Protein AF-A0A831XN55-F1 (afdb_monomer)

Sequence (526 aa):
MRALMLLLSALILLNGWSQSLQAGAAANKITPSKQVYLAGYSPNRPNTGGVHDDIWVRALVLQVGNERIAIAVCDLLGLLRDDVQKIRQKVQSVPANRVIVACTHVHSAPDTIGLWGPPGRSGRDEEYVNFVIETVAKTIDEAARKLQPATIGFAKTKIEGVAYNYRVKEILDTEASILQVRSKADGKPIATLTNFACHPEVLNNDQLTADFPHWFYQVVESRGGGVAIFVNGALGGMVSPAADPNSTAPKGRDWARAERYGTIIANKTLEALANAQFTDSVTLEHFSTTYTVPLENEQFKMALAAGIIPKGPSLENDKITTESHLIRIGSAVMFTMPGEVLPNIGILLKNMMAPYGDPVFLIGLGNDELGYILSPPDYYLELYSYERSMSVGSMIGHAMVQAARELLTRMTPLAKGGSGGMVAEVEKQLQDYLKRFRPERAGQLKVTYRFALNDAGDFYLRIAEGKATISRDGSPSEAQVTIKAKAQVLLDVLTGKRNALDAYNLGEIVVEGDIGLAQYLLYVFE

pLDDT: mean 92.5, std 12.44, range [35.84, 98.94]

Solvent-accessible surface area (backbone atoms only — not comparable to full-atom values): 26536 Å² total; per-residue (Å²): 137,78,78,72,67,70,70,69,74,69,74,66,76,77,67,74,75,71,41,58,23,25,39,14,46,31,72,43,78,57,58,73,96,63,89,47,19,23,17,74,88,52,57,55,34,55,34,80,67,42,68,77,44,76,23,38,33,32,22,43,25,42,30,44,65,91,49,50,38,35,46,33,32,30,46,20,49,37,46,43,43,60,54,46,50,56,21,32,73,62,31,79,75,44,57,50,96,33,57,44,43,28,16,37,38,14,38,19,18,60,19,61,62,7,84,16,14,49,93,96,41,42,20,42,46,68,71,57,50,53,51,43,34,54,49,50,19,50,27,47,40,50,2,49,73,50,51,39,58,21,27,41,26,54,28,62,44,77,55,77,85,44,51,36,27,78,68,46,68,86,54,58,68,40,60,31,22,34,42,35,35,21,32,62,88,76,64,48,38,48,27,27,41,40,29,40,33,40,38,28,61,49,44,66,60,40,34,29,32,35,40,24,57,48,35,21,34,52,52,29,38,77,71,54,34,24,54,47,37,65,37,18,18,39,24,19,59,57,18,26,54,42,86,63,93,82,63,83,56,60,85,24,62,36,59,69,56,22,41,51,45,9,38,50,54,26,50,52,51,54,59,36,50,72,77,36,66,68,45,35,87,49,55,77,47,79,46,70,53,75,52,72,41,64,56,64,33,62,67,59,51,50,32,40,75,69,56,25,27,79,82,52,90,42,56,54,96,63,25,40,51,49,53,39,42,43,36,33,51,57,55,26,23,36,37,36,33,42,17,32,27,25,28,67,58,38,54,50,50,45,64,72,43,48,58,49,14,63,44,58,38,45,37,15,19,15,47,14,49,45,39,34,31,37,44,57,77,54,44,75,36,75,90,34,50,69,48,45,73,45,16,42,35,54,57,50,30,50,53,53,54,50,50,51,54,59,50,50,75,76,49,78,59,44,77,58,88,85,22,60,68,58,33,53,47,50,50,51,51,51,58,56,49,56,72,25,51,38,45,85,70,41,52,85,47,71,51,27,38,29,39,43,20,83,66,51,47,59,37,33,41,36,35,42,89,50,42,76,49,76,39,70,76,80,55,83,88,68,37,57,24,38,42,36,30,49,48,66,60,52,48,30,34,78,72,66,78,34,60,64,66,60,35,37,76,71,64,57,34,45,81,46,71,46,63,68,63,59,55,44,51,62,71,30,37,100

Structure (mmCIF, N/CA/C/O backbone):
data_AF-A0A831XN55-F1
#
_entry.id   AF-A0A831XN55-F1
#
loop_
_atom_site.group_PDB
_atom_site.id
_atom_site.type_symbol
_atom_site.label_atom_id
_atom_site.label_alt_id
_atom_site.label_comp_id
_atom_site.label_asym_id
_atom_site.label_entity_id
_atom_site.label_seq_id
_atom_site.pdbx_PDB_ins_code
_atom_site.Cartn_x
_atom_site.Cartn_y
_atom_site.Cartn_z
_atom_site.occupancy
_atom_site.B_iso_or_equiv
_atom_site.auth_seq_id
_atom_site.auth_comp_id
_atom_site.auth_asym_id
_atom_site.auth_atom_id
_atom_site.pdbx_PDB_model_num
ATOM 1 N N . MET A 1 1 ? -57.097 17.244 32.349 1.00 48.62 1 MET A N 1
ATOM 2 C CA . MET A 1 1 ? -56.878 15.889 31.780 1.00 48.62 1 MET A CA 1
ATOM 3 C C . MET A 1 1 ? -56.631 15.832 30.261 1.00 48.62 1 MET A C 1
ATOM 5 O O . MET A 1 1 ? -56.510 14.732 29.750 1.00 48.62 1 MET A O 1
ATOM 9 N N . ARG A 1 2 ? -56.476 16.949 29.522 1.00 45.41 2 ARG A N 1
ATOM 10 C CA . ARG A 1 2 ? -56.155 16.911 28.071 1.00 45.41 2 ARG A CA 1
ATOM 11 C C . ARG A 1 2 ? -54.774 17.458 27.677 1.00 45.41 2 ARG A C 1
ATOM 13 O O . ARG A 1 2 ? -54.368 17.275 26.542 1.00 45.41 2 ARG A O 1
ATOM 20 N N . ALA A 1 3 ? -54.026 18.045 28.613 1.00 38.41 3 ALA A N 1
ATOM 21 C CA . ALA A 1 3 ? -52.669 18.552 28.363 1.00 38.41 3 ALA A CA 1
ATOM 22 C C . ALA A 1 3 ? -51.550 17.551 28.724 1.00 38.41 3 ALA A C 1
ATOM 24 O O . ALA A 1 3 ? -50.400 17.765 28.366 1.00 38.41 3 ALA A O 1
ATOM 25 N N . LEU A 1 4 ? -51.879 16.441 29.401 1.00 36.56 4 LEU A N 1
ATOM 26 C CA . LEU A 1 4 ? -50.895 15.445 29.853 1.00 36.56 4 LEU A CA 1
ATOM 27 C C . LEU A 1 4 ? -50.748 14.241 28.900 1.00 36.56 4 LEU A C 1
ATOM 29 O O . LEU A 1 4 ? -49.858 13.424 29.084 1.00 36.56 4 LEU A O 1
ATOM 33 N N . MET A 1 5 ? -51.597 14.136 27.869 1.00 37.41 5 MET A N 1
ATOM 34 C CA . MET A 1 5 ? -51.540 13.055 26.867 1.00 37.41 5 MET A CA 1
ATOM 35 C C . MET A 1 5 ? -50.754 13.418 25.599 1.00 37.41 5 MET A C 1
ATOM 37 O O . MET A 1 5 ? -50.486 12.538 24.793 1.00 37.41 5 MET A O 1
ATOM 41 N N . LEU A 1 6 ? -50.340 14.679 25.432 1.00 35.94 6 LEU A N 1
ATOM 42 C CA . LEU A 1 6 ? -49.517 15.123 24.293 1.00 35.94 6 LEU A CA 1
ATOM 43 C C . LEU A 1 6 ? -48.006 15.077 24.573 1.00 35.94 6 LEU A C 1
ATOM 45 O O . LEU A 1 6 ? -47.210 15.206 23.650 1.00 35.94 6 LEU A O 1
ATOM 49 N N . LEU A 1 7 ? -47.609 14.838 25.826 1.00 35.84 7 LEU A N 1
ATOM 50 C CA . LEU A 1 7 ? -46.208 14.674 26.233 1.00 35.84 7 LEU A CA 1
ATOM 51 C C . LEU A 1 7 ? -45.739 13.209 26.252 1.00 35.84 7 LEU A C 1
ATOM 53 O O . LEU A 1 7 ? -44.545 12.968 26.384 1.00 35.84 7 LEU A O 1
ATOM 57 N N . LEU A 1 8 ? -46.641 12.235 26.066 1.00 36.47 8 LEU A N 1
ATOM 58 C CA . LEU A 1 8 ? -46.282 10.809 25.988 1.00 36.47 8 LEU A CA 1
ATOM 59 C C . LEU A 1 8 ? -46.159 10.257 24.559 1.00 36.47 8 LEU A C 1
ATOM 61 O O . LEU A 1 8 ? -45.701 9.134 24.386 1.00 36.47 8 LEU A O 1
ATOM 65 N N . SER A 1 9 ? -46.503 11.035 23.532 1.00 38.12 9 SER A N 1
ATOM 66 C CA . SER A 1 9 ? -46.381 10.641 22.118 1.00 38.12 9 SER A CA 1
ATOM 67 C C . SER A 1 9 ? -45.153 11.233 21.408 1.00 38.12 9 SER A C 1
ATOM 69 O O . SER A 1 9 ? -44.977 11.012 20.215 1.00 38.12 9 SER A O 1
ATOM 71 N N . ALA A 1 10 ? -44.289 11.956 22.133 1.00 37.09 10 ALA A N 1
ATOM 72 C CA . ALA A 1 10 ? -43.030 12.510 21.621 1.00 37.09 10 ALA A CA 1
ATOM 73 C C . ALA A 1 10 ? -41.771 11.775 22.127 1.00 37.09 10 ALA A C 1
ATOM 75 O O . ALA A 1 10 ? -40.663 12.157 21.767 1.00 37.09 10 ALA A O 1
ATOM 76 N N . LEU A 1 11 ? -41.919 10.668 22.869 1.00 40.16 11 LEU A N 1
ATOM 77 C CA . LEU A 1 11 ? -40.884 9.627 22.929 1.00 40.16 11 LEU A CA 1
ATOM 78 C C . LEU A 1 11 ? -40.993 8.731 21.683 1.00 40.16 11 LEU A C 1
ATOM 80 O O . LEU A 1 11 ? -41.124 7.511 21.758 1.00 40.16 11 LEU A O 1
ATOM 84 N N . ILE A 1 12 ? -40.943 9.352 20.504 1.00 43.91 12 ILE A N 1
ATOM 85 C CA . ILE A 1 12 ? -40.514 8.643 19.305 1.00 43.91 12 ILE A CA 1
ATOM 86 C C . ILE A 1 12 ? -39.033 8.390 19.535 1.00 43.91 12 ILE A C 1
ATOM 88 O O . ILE A 1 12 ? -38.226 9.306 19.427 1.00 43.91 12 ILE A O 1
ATOM 92 N N . LEU A 1 13 ? -38.731 7.165 19.959 1.00 41.66 13 LEU A N 1
ATOM 93 C CA . LEU A 1 13 ? -37.541 6.394 19.618 1.00 41.66 13 LEU A CA 1
ATOM 94 C C . LEU A 1 13 ? -36.506 7.196 18.808 1.00 41.66 13 LEU A C 1
ATOM 96 O O . LEU A 1 13 ? -36.310 6.954 17.619 1.00 41.66 13 LEU A O 1
ATOM 100 N N . LEU A 1 14 ? -35.750 8.066 19.476 1.00 40.50 14 LEU A N 1
ATOM 101 C CA . LEU A 1 14 ? -34.361 8.301 19.106 1.00 40.50 14 LEU A CA 1
ATOM 102 C C . LEU A 1 14 ? -33.601 7.050 19.555 1.00 40.50 14 LEU A C 1
ATOM 104 O O . LEU A 1 14 ? -32.733 7.093 20.420 1.00 40.50 14 LEU A O 1
ATOM 108 N N . ASN A 1 15 ? -33.949 5.904 18.960 1.00 38.00 15 ASN A N 1
ATOM 109 C CA . ASN A 1 15 ? -32.929 4.917 18.688 1.00 38.00 15 ASN A CA 1
ATOM 110 C C . ASN A 1 15 ? -31.937 5.702 17.845 1.00 38.00 15 ASN A C 1
ATOM 112 O O . ASN A 1 15 ? -32.218 5.987 16.684 1.00 38.00 15 ASN A O 1
ATOM 116 N N . GLY A 1 16 ? -30.838 6.155 18.447 1.00 36.97 16 GLY A N 1
ATOM 117 C CA . GLY A 1 16 ? -29.674 6.514 17.668 1.00 36.97 16 GLY A CA 1
ATOM 118 C C . GLY A 1 16 ? -29.418 5.295 16.802 1.00 36.97 16 GLY A C 1
ATOM 119 O O . GLY A 1 16 ? -29.053 4.241 17.321 1.00 36.97 16 GLY A O 1
ATOM 120 N N . TRP A 1 17 ? -29.735 5.395 15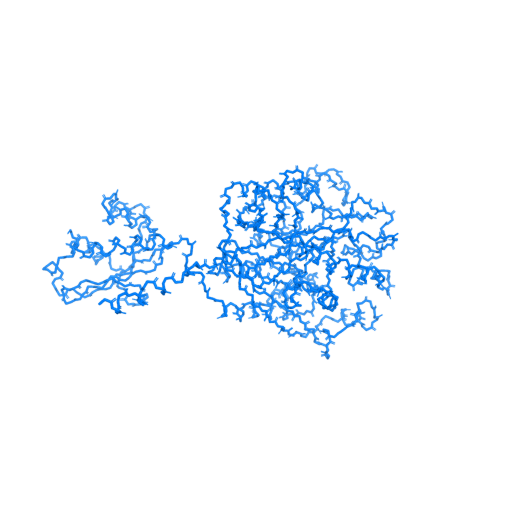.512 1.00 43.47 17 TRP A N 1
ATOM 121 C CA . TRP A 1 17 ? -29.311 4.417 14.534 1.00 43.47 17 TRP A CA 1
ATOM 122 C C . TRP A 1 17 ? -27.795 4.557 14.536 1.00 43.47 17 TRP A C 1
ATOM 124 O O . TRP A 1 17 ? -27.245 5.369 13.796 1.00 43.47 17 TRP A O 1
ATOM 134 N N . SER A 1 18 ? -27.126 3.855 15.455 1.00 49.12 18 SER A N 1
ATOM 135 C CA . SER A 1 18 ? -25.705 3.586 15.336 1.00 49.12 18 SER A CA 1
ATOM 136 C C . SER A 1 18 ? -25.564 3.017 13.936 1.00 49.12 18 SER A C 1
ATOM 138 O O . SER A 1 18 ? -26.153 1.974 13.635 1.00 49.12 18 SER A O 1
ATOM 140 N N . GLN A 1 19 ? -24.950 3.790 13.039 1.00 64.44 19 GLN A N 1
ATOM 141 C CA . GLN A 1 19 ? -24.765 3.389 11.655 1.00 64.44 19 GLN A CA 1
ATOM 142 C C . GLN A 1 19 ? -23.814 2.201 11.682 1.00 64.44 19 GLN A C 1
ATOM 144 O O . GLN A 1 19 ? -22.599 2.367 11.711 1.00 64.44 19 GLN A O 1
ATOM 149 N N . SER A 1 20 ? -24.385 1.002 11.766 1.00 84.94 20 SER A N 1
ATOM 150 C CA . SER A 1 20 ? -23.621 -0.217 11.971 1.00 84.94 20 SER A CA 1
ATOM 151 C C . SER A 1 20 ? -22.672 -0.403 10.800 1.00 84.94 20 SER A C 1
ATOM 153 O O . SER A 1 20 ? -23.126 -0.445 9.650 1.00 84.94 20 SER A O 1
ATOM 155 N N . LEU A 1 21 ? -21.382 -0.537 11.097 1.00 96.62 21 LEU A N 1
ATOM 156 C CA . LEU A 1 21 ? -20.378 -0.891 10.109 1.00 96.62 21 LEU A CA 1
ATOM 157 C C . LEU A 1 21 ? -20.799 -2.155 9.349 1.00 96.62 21 LEU A C 1
ATOM 159 O O . LEU A 1 21 ? -21.212 -3.156 9.941 1.00 96.62 21 LEU A O 1
ATOM 163 N N . GLN A 1 22 ? -20.648 -2.119 8.031 1.00 98.38 22 GLN A N 1
ATOM 164 C CA . GLN A 1 22 ? -20.687 -3.304 7.188 1.00 98.38 22 GLN A CA 1
ATOM 165 C C . GLN A 1 22 ? -19.353 -3.469 6.473 1.00 98.38 22 GLN A C 1
ATOM 167 O O . GLN A 1 22 ? -18.699 -2.488 6.112 1.00 98.38 22 GLN A O 1
ATOM 172 N N . ALA A 1 23 ? -18.965 -4.718 6.253 1.00 98.75 23 ALA A N 1
ATOM 173 C CA . ALA A 1 23 ? -17.761 -5.049 5.513 1.00 98.75 23 ALA A CA 1
ATOM 174 C C . ALA A 1 23 ? -18.015 -6.223 4.572 1.00 98.75 23 ALA A C 1
ATOM 176 O O . ALA A 1 23 ? -18.804 -7.121 4.867 1.00 98.75 23 ALA A O 1
ATOM 177 N N . GLY A 1 24 ? -17.344 -6.198 3.430 1.00 98.88 24 GLY A N 1
ATOM 178 C CA . GLY A 1 24 ? -17.355 -7.268 2.447 1.00 98.88 24 GLY A CA 1
ATOM 179 C C . GLY A 1 24 ? -16.006 -7.325 1.748 1.00 98.88 24 GLY A C 1
ATOM 180 O O . GLY A 1 24 ? -15.335 -6.306 1.597 1.00 98.88 24 GLY A O 1
ATOM 181 N N . ALA A 1 25 ? -15.581 -8.523 1.363 1.00 98.94 25 ALA A N 1
ATOM 182 C CA . ALA A 1 25 ? -14.280 -8.730 0.745 1.00 98.94 25 ALA A CA 1
ATOM 183 C C . ALA A 1 25 ? -14.339 -9.781 -0.363 1.00 98.94 25 ALA A C 1
ATOM 185 O O . ALA A 1 25 ? -15.187 -10.682 -0.362 1.00 98.94 25 ALA A O 1
ATOM 186 N N . ALA A 1 26 ? -13.433 -9.654 -1.324 1.00 98.94 26 ALA A N 1
ATOM 187 C CA . ALA A 1 26 ? -13.288 -10.578 -2.437 1.00 98.94 26 ALA A CA 1
ATOM 188 C C . ALA A 1 26 ? -11.833 -10.619 -2.909 1.00 98.94 26 ALA A C 1
ATOM 190 O O . ALA A 1 26 ? -11.084 -9.660 -2.732 1.00 98.94 26 ALA A O 1
ATOM 191 N N . ALA A 1 27 ? -11.453 -11.729 -3.530 1.00 98.88 27 ALA A N 1
ATOM 192 C CA . ALA A 1 27 ? -10.172 -11.889 -4.193 1.00 98.88 27 ALA A CA 1
ATOM 193 C C . ALA A 1 27 ? -10.402 -12.602 -5.524 1.00 98.88 27 ALA A C 1
ATOM 195 O O . ALA A 1 27 ? -11.124 -13.600 -5.566 1.00 98.88 27 ALA A O 1
ATOM 196 N N . ASN A 1 28 ? -9.800 -12.094 -6.596 1.00 98.94 28 ASN A N 1
ATOM 197 C CA . ASN A 1 28 ? -9.836 -12.715 -7.915 1.00 98.94 28 ASN A CA 1
ATOM 198 C C . ASN A 1 28 ? -8.436 -12.744 -8.514 1.00 98.94 28 ASN A C 1
ATOM 200 O O . ASN A 1 28 ? -7.609 -11.870 -8.256 1.00 98.94 28 ASN A O 1
ATOM 204 N N . LYS A 1 29 ? -8.187 -13.765 -9.328 1.00 98.81 29 LYS A N 1
ATOM 205 C CA . LYS A 1 29 ? -6.919 -13.930 -10.029 1.00 98.81 29 LYS A CA 1
ATOM 206 C C . LYS A 1 29 ? -6.815 -12.899 -11.141 1.00 98.81 29 LYS A C 1
ATOM 208 O O . LYS A 1 29 ? -7.751 -12.738 -11.923 1.00 98.81 29 LYS A O 1
ATOM 213 N N . ILE A 1 30 ? -5.654 -12.276 -11.230 1.00 98.81 30 ILE A N 1
ATOM 214 C CA . ILE A 1 30 ? -5.206 -11.487 -12.373 1.00 98.81 30 ILE A CA 1
ATOM 215 C C . ILE A 1 30 ? -4.014 -12.160 -13.065 1.00 98.81 30 ILE A C 1
ATOM 217 O O . ILE A 1 30 ? -3.320 -11.518 -13.831 1.00 98.81 30 ILE A O 1
ATOM 221 N N . THR A 1 31 ? -3.768 -13.454 -12.837 1.00 98.69 31 THR A N 1
ATOM 222 C CA . THR A 1 31 ? -2.742 -14.221 -13.560 1.00 98.69 31 THR A CA 1
ATOM 223 C C . THR A 1 31 ? -2.992 -14.171 -15.082 1.00 98.69 31 THR A C 1
ATOM 225 O O . THR A 1 31 ? -4.102 -14.493 -15.519 1.00 98.69 31 THR A O 1
ATOM 228 N N . PRO A 1 32 ? -2.002 -13.798 -15.914 1.00 97.50 32 PRO A N 1
ATOM 229 C CA . PRO A 1 32 ? -2.152 -13.766 -17.368 1.00 97.50 32 PRO A CA 1
ATOM 230 C C . PRO A 1 32 ? -2.324 -15.175 -17.950 1.00 97.50 32 PRO A C 1
ATOM 232 O O . PRO A 1 32 ? -1.728 -16.143 -17.481 1.00 97.50 32 PRO A O 1
ATOM 235 N N . SER A 1 33 ? -3.100 -15.285 -19.029 1.00 94.94 33 SER A N 1
ATOM 236 C CA . SER A 1 33 ? -3.325 -16.544 -19.760 1.00 94.94 33 SER A CA 1
ATOM 237 C C . SER A 1 33 ? -2.266 -16.847 -20.827 1.00 94.94 33 SER A C 1
ATOM 239 O O . SER A 1 33 ? -2.276 -17.925 -21.420 1.00 94.94 33 SER A O 1
ATOM 241 N N . LYS A 1 34 ? -1.364 -15.898 -21.090 1.00 95.31 34 LYS A N 1
ATOM 242 C CA . LYS A 1 34 ? -0.288 -15.987 -22.082 1.00 95.31 34 LYS A CA 1
ATOM 243 C C . LYS A 1 34 ? 1.037 -15.521 -21.483 1.00 95.31 34 LYS A C 1
ATOM 245 O O . LYS A 1 34 ? 1.071 -14.957 -20.391 1.00 95.31 34 LYS A O 1
ATOM 250 N N . GLN A 1 35 ? 2.124 -15.766 -22.209 1.00 96.94 35 GLN A N 1
ATOM 251 C CA . GLN A 1 35 ? 3.442 -15.261 -21.840 1.00 96.94 35 GLN A CA 1
ATOM 252 C C . GLN A 1 35 ? 3.458 -13.725 -21.856 1.00 96.94 35 GLN A C 1
ATOM 254 O O . GLN A 1 35 ? 2.888 -13.101 -22.750 1.00 96.94 35 GLN A O 1
ATOM 259 N N . VAL A 1 36 ? 4.135 -13.141 -20.873 1.00 97.88 36 VAL A N 1
ATOM 260 C CA . VAL A 1 36 ? 4.269 -11.700 -20.634 1.00 97.88 36 VAL A CA 1
ATOM 261 C C . VAL A 1 36 ? 5.689 -11.378 -20.157 1.00 97.88 36 VAL A C 1
ATOM 263 O O . VAL A 1 36 ? 6.465 -12.281 -19.830 1.00 97.88 36 VAL A O 1
ATOM 266 N N . TYR A 1 37 ? 6.028 -10.091 -20.092 1.00 98.44 37 TYR A N 1
ATOM 267 C CA . TYR A 1 37 ? 7.276 -9.621 -19.488 1.00 98.44 37 TYR A CA 1
ATOM 268 C C . TYR A 1 37 ? 7.080 -9.315 -18.003 1.00 98.44 37 TYR A C 1
ATOM 270 O O . TYR A 1 37 ? 6.063 -8.742 -17.625 1.00 98.44 37 TYR A O 1
ATOM 278 N N . LEU A 1 38 ? 8.047 -9.700 -17.171 1.00 98.31 38 LEU A N 1
ATOM 279 C CA . LEU A 1 38 ? 8.079 -9.408 -15.739 1.00 98.31 38 LEU A CA 1
ATOM 280 C C . LEU A 1 38 ? 8.660 -8.011 -15.483 1.00 98.31 38 LEU A C 1
ATOM 282 O O . LEU A 1 38 ? 9.719 -7.678 -16.020 1.00 98.31 38 LEU A O 1
ATOM 286 N N . ALA A 1 39 ? 8.007 -7.229 -14.626 1.00 97.19 39 ALA A N 1
ATOM 287 C CA . ALA A 1 39 ? 8.454 -5.888 -14.242 1.00 97.19 39 ALA A CA 1
ATOM 288 C C . ALA A 1 39 ? 9.571 -5.890 -13.177 1.00 97.19 39 ALA A C 1
ATOM 290 O O . ALA A 1 39 ? 9.817 -6.896 -12.514 1.00 97.19 39 ALA A O 1
ATOM 291 N N . GLY A 1 40 ? 10.247 -4.753 -12.986 1.00 93.94 40 GLY A N 1
ATOM 292 C CA . GLY A 1 40 ? 11.169 -4.503 -11.868 1.00 93.94 40 GLY A CA 1
ATOM 293 C C . GLY A 1 40 ? 12.660 -4.674 -12.198 1.00 93.94 40 GLY A C 1
ATOM 294 O O . GLY A 1 40 ? 13.326 -3.735 -12.624 1.00 93.94 40 GLY A O 1
ATOM 295 N N . TYR A 1 41 ? 13.231 -5.862 -11.985 1.00 92.25 41 TYR A N 1
ATOM 296 C CA . TYR A 1 41 ? 14.696 -6.029 -11.911 1.00 92.25 41 TYR A CA 1
ATOM 297 C C . TYR A 1 41 ? 15.505 -5.634 -13.155 1.00 92.25 41 TYR A C 1
ATOM 299 O O . TYR A 1 41 ? 16.552 -5.000 -13.042 1.00 92.25 41 TYR A O 1
ATOM 307 N N . SER A 1 42 ? 15.090 -6.081 -14.337 1.00 92.75 42 SER A N 1
ATOM 308 C CA . SER A 1 42 ? 15.787 -5.788 -15.590 1.00 92.75 42 SER A CA 1
ATOM 309 C C . SER A 1 42 ? 14.820 -5.915 -16.764 1.00 92.75 42 SER A C 1
ATOM 311 O O . SER A 1 42 ? 13.868 -6.697 -16.673 1.00 92.75 42 SER A O 1
ATOM 313 N N . PRO A 1 43 ? 15.050 -5.199 -17.875 1.00 94.06 43 PRO A N 1
ATOM 314 C CA . PRO A 1 43 ? 14.191 -5.299 -19.047 1.00 94.06 43 PRO A CA 1
ATOM 315 C C . PRO A 1 43 ? 14.284 -6.681 -19.703 1.00 94.06 43 PRO A C 1
ATOM 317 O O . PRO A 1 43 ? 15.227 -7.442 -19.469 1.00 94.06 43 PRO A O 1
ATOM 320 N N . ASN A 1 44 ? 13.317 -6.974 -20.574 1.00 96.56 44 ASN A N 1
ATOM 321 C CA . ASN A 1 44 ? 13.276 -8.165 -21.419 1.00 96.56 44 ASN A CA 1
ATOM 322 C C . ASN A 1 44 ? 13.309 -9.493 -20.634 1.00 96.56 44 ASN A C 1
ATOM 324 O O . ASN A 1 44 ? 14.029 -10.424 -20.997 1.00 96.56 44 ASN A O 1
ATOM 328 N N . ARG A 1 45 ? 12.523 -9.582 -19.555 1.00 96.81 45 ARG A N 1
ATOM 329 C CA . ARG A 1 45 ? 12.341 -10.803 -18.751 1.00 96.81 45 ARG A CA 1
ATOM 330 C C . ARG A 1 45 ? 11.016 -11.499 -19.093 1.00 96.81 45 ARG A C 1
ATOM 332 O O . ARG A 1 45 ? 10.031 -11.248 -18.405 1.00 96.81 45 ARG A O 1
ATOM 339 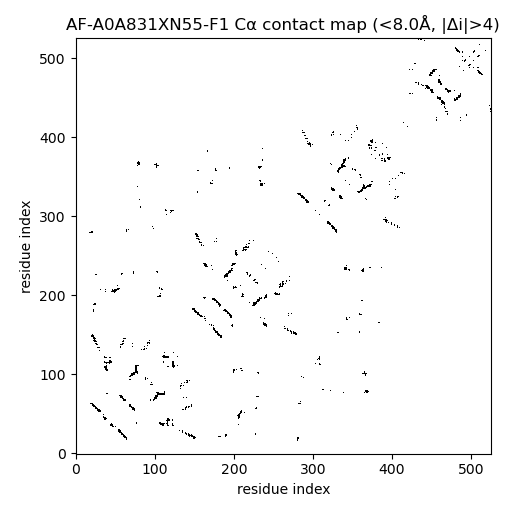N N . PRO A 1 46 ? 10.928 -12.351 -20.131 1.00 97.31 46 PRO A N 1
ATOM 340 C CA . PRO A 1 46 ? 9.722 -13.142 -20.362 1.00 97.31 46 PRO A CA 1
ATOM 341 C C . PRO A 1 46 ? 9.541 -14.179 -19.243 1.00 97.31 46 PRO A C 1
ATOM 343 O O . PRO A 1 46 ? 10.517 -14.798 -18.810 1.00 97.31 46 PRO A O 1
ATOM 346 N N . ASN A 1 47 ? 8.301 -14.427 -18.810 1.00 97.00 47 ASN A N 1
ATOM 347 C CA . ASN A 1 47 ? 7.980 -15.401 -17.755 1.00 97.00 47 ASN A CA 1
ATOM 348 C C . ASN A 1 47 ? 8.072 -16.873 -18.231 1.00 97.00 47 ASN A C 1
ATOM 350 O O . ASN A 1 47 ? 7.135 -17.664 -18.126 1.00 97.00 47 ASN A O 1
ATOM 354 N N . THR A 1 48 ? 9.210 -17.253 -18.813 1.00 96.81 48 THR A N 1
ATOM 355 C CA . THR A 1 48 ? 9.461 -18.588 -19.389 1.00 96.81 48 THR A CA 1
ATOM 356 C C . THR A 1 48 ? 9.412 -19.725 -18.369 1.00 96.81 48 THR A C 1
ATOM 358 O O . THR A 1 48 ? 9.158 -20.864 -18.753 1.00 96.81 48 THR A O 1
ATOM 361 N N . GLY A 1 49 ? 9.578 -19.424 -17.079 1.00 94.12 49 GLY A N 1
ATOM 362 C CA . GLY A 1 49 ? 9.427 -20.388 -15.993 1.00 94.12 49 GLY A CA 1
ATOM 363 C C . GLY A 1 49 ? 7.969 -20.737 -15.667 1.00 94.12 49 GLY A C 1
ATOM 364 O O . GLY A 1 49 ? 7.738 -21.637 -14.857 1.00 94.12 49 GLY A O 1
ATOM 365 N N . GLY A 1 50 ? 6.994 -20.046 -16.270 1.00 96.44 50 GLY A N 1
ATOM 366 C CA . GLY A 1 50 ? 5.565 -20.271 -16.065 1.00 96.44 50 GLY A CA 1
ATOM 367 C C . GLY A 1 50 ? 4.988 -19.505 -14.873 1.00 96.44 50 GLY A C 1
ATOM 368 O O . GLY A 1 50 ? 5.377 -18.371 -14.595 1.00 96.44 50 GLY A O 1
ATOM 369 N N . VAL A 1 51 ? 4.019 -20.122 -14.196 1.00 97.94 51 VAL A N 1
ATOM 370 C CA . VAL A 1 51 ? 3.332 -19.587 -13.010 1.00 97.94 51 VAL A CA 1
ATOM 371 C C . VAL A 1 51 ? 3.674 -20.483 -11.827 1.00 97.94 51 VAL A C 1
ATOM 373 O O . VAL A 1 51 ? 3.364 -21.672 -11.867 1.00 97.94 51 VAL A O 1
ATOM 376 N N . HIS A 1 52 ? 4.319 -19.930 -10.800 1.00 97.38 52 HIS A N 1
ATOM 377 C CA . HIS A 1 52 ? 4.513 -20.633 -9.532 1.00 97.38 52 HIS A CA 1
ATOM 378 C C . HIS A 1 52 ? 3.237 -20.549 -8.690 1.00 97.38 52 HIS A C 1
ATOM 380 O O . HIS A 1 52 ? 2.687 -21.565 -8.269 1.00 97.38 52 HIS A O 1
ATOM 386 N N . ASP A 1 53 ? 2.735 -19.329 -8.510 1.00 98.25 53 ASP A N 1
ATOM 387 C CA . ASP A 1 53 ? 1.489 -19.039 -7.817 1.00 98.25 53 ASP A CA 1
ATOM 388 C C . ASP A 1 53 ? 0.708 -17.929 -8.516 1.00 98.25 53 ASP A C 1
ATOM 390 O O . ASP A 1 53 ? 1.242 -17.167 -9.322 1.00 98.25 53 ASP A O 1
ATOM 394 N N . ASP A 1 54 ? -0.595 -17.894 -8.244 1.00 98.38 54 ASP A N 1
ATOM 395 C CA . ASP A 1 54 ? -1.477 -16.905 -8.841 1.00 98.38 54 ASP A CA 1
ATOM 396 C C . ASP A 1 54 ? -1.155 -15.491 -8.368 1.00 98.38 54 ASP A C 1
ATOM 398 O O . ASP A 1 54 ? -0.865 -15.254 -7.197 1.00 98.38 54 ASP A O 1
ATOM 402 N N . ILE A 1 55 ? -1.336 -14.554 -9.290 1.00 98.44 55 ILE A N 1
ATOM 403 C CA . ILE A 1 55 ? -1.294 -13.119 -9.046 1.00 98.44 55 ILE A CA 1
ATOM 404 C C . ILE A 1 55 ? -2.725 -12.656 -8.761 1.00 98.44 55 ILE A C 1
ATOM 406 O O . ILE A 1 55 ? -3.648 -13.043 -9.486 1.00 98.44 55 ILE A O 1
ATOM 410 N N . TRP A 1 56 ? -2.945 -11.843 -7.728 1.00 98.88 56 TRP A N 1
ATOM 411 C CA . TRP A 1 56 ? -4.290 -11.497 -7.262 1.00 98.88 56 TRP A CA 1
ATOM 412 C C . TRP A 1 56 ? -4.599 -10.004 -7.340 1.00 98.88 56 TRP A C 1
ATOM 414 O O . TRP A 1 56 ? -3.729 -9.152 -7.205 1.00 98.88 56 TRP A O 1
ATOM 424 N N . VAL A 1 57 ? -5.887 -9.689 -7.465 1.00 98.94 57 VAL A N 1
ATOM 425 C CA . VAL A 1 57 ? -6.466 -8.499 -6.838 1.00 98.94 57 VAL A CA 1
ATOM 426 C C . VAL A 1 57 ? -7.256 -8.943 -5.611 1.00 98.94 57 VAL A C 1
ATOM 428 O O . VAL A 1 57 ? -8.054 -9.882 -5.678 1.00 98.94 57 VAL A O 1
ATOM 431 N N . ARG A 1 58 ? -7.051 -8.261 -4.483 1.00 98.94 58 ARG A N 1
ATOM 432 C CA . ARG A 1 58 ? -7.738 -8.512 -3.209 1.00 98.94 58 ARG A CA 1
ATOM 433 C C . ARG A 1 58 ? -8.377 -7.212 -2.730 1.00 98.94 58 ARG A C 1
ATOM 435 O O . ARG A 1 58 ? -7.683 -6.212 -2.567 1.00 98.94 58 ARG A O 1
ATOM 442 N N . ALA A 1 59 ? -9.695 -7.208 -2.542 1.00 98.94 59 ALA A N 1
ATOM 443 C CA . ALA A 1 59 ? -10.464 -6.008 -2.228 1.00 98.94 59 ALA A CA 1
ATOM 444 C C . ALA A 1 59 ? -11.238 -6.127 -0.914 1.00 98.94 59 ALA A C 1
ATOM 446 O O . ALA A 1 59 ? -11.859 -7.153 -0.628 1.00 98.94 59 ALA A O 1
ATOM 447 N N . LEU A 1 60 ? -11.251 -5.025 -0.167 1.00 98.94 60 LEU A N 1
ATOM 448 C CA . LEU A 1 60 ? -12.085 -4.782 1.004 1.00 98.94 60 LEU A CA 1
ATOM 449 C C . LEU A 1 60 ? -12.988 -3.577 0.727 1.00 98.94 60 LEU A C 1
ATOM 451 O O . LEU A 1 60 ? -12.505 -2.504 0.369 1.00 98.94 60 LEU A O 1
ATOM 455 N N . VAL A 1 61 ? -14.291 -3.745 0.939 1.00 98.94 61 VAL A N 1
ATOM 456 C CA . VAL A 1 61 ? -15.281 -2.664 0.921 1.00 98.94 61 VAL A CA 1
ATOM 457 C C . VAL A 1 61 ? -15.825 -2.482 2.330 1.00 98.94 61 VAL A C 1
ATOM 459 O O . VAL A 1 61 ? -16.297 -3.437 2.949 1.00 98.94 61 VAL A O 1
ATOM 462 N N . LEU A 1 62 ? -15.767 -1.247 2.823 1.00 98.81 62 LEU A N 1
ATOM 463 C CA . LEU A 1 62 ? -16.341 -0.829 4.099 1.00 98.81 62 LEU A CA 1
ATOM 464 C C . LEU A 1 62 ? -17.512 0.114 3.834 1.00 98.81 62 LEU A C 1
ATOM 466 O O . LEU A 1 62 ? -17.421 0.994 2.975 1.00 98.81 62 LEU A O 1
ATOM 470 N N . GLN A 1 63 ? -18.592 -0.053 4.591 1.00 98.19 63 GLN A N 1
ATOM 471 C CA . GLN A 1 63 ? -19.741 0.845 4.572 1.00 98.19 63 GLN A CA 1
ATOM 472 C C . GLN A 1 63 ? -20.072 1.312 5.991 1.00 98.19 63 GLN A C 1
ATOM 474 O O . GLN A 1 63 ? -20.309 0.492 6.878 1.00 98.19 63 GLN A O 1
ATOM 479 N N . VAL A 1 64 ? -20.132 2.629 6.184 1.00 95.88 64 VAL A N 1
ATOM 480 C CA . VAL A 1 64 ? -20.594 3.279 7.418 1.00 95.88 64 VAL A CA 1
ATOM 481 C C . VAL A 1 64 ? -21.783 4.160 7.051 1.00 95.88 64 VAL A C 1
ATOM 483 O O . VAL A 1 64 ? -21.647 5.145 6.328 1.00 95.88 64 VAL A O 1
ATOM 486 N N . GLY A 1 65 ? -22.982 3.756 7.471 1.00 90.44 65 GLY A N 1
ATOM 487 C CA . GLY A 1 65 ? -24.216 4.396 7.019 1.00 90.44 65 GLY A CA 1
ATOM 488 C C . GLY A 1 65 ? -24.405 4.234 5.514 1.00 90.44 65 GLY A C 1
ATOM 489 O O . GLY A 1 65 ? -24.469 3.109 5.018 1.00 90.44 65 GLY A O 1
ATOM 490 N N . ASN A 1 66 ? -24.472 5.356 4.795 1.00 90.31 66 ASN A N 1
ATOM 491 C CA . ASN A 1 66 ? -24.565 5.389 3.329 1.00 90.31 66 ASN A CA 1
ATOM 492 C C . ASN A 1 66 ? -23.195 5.562 2.650 1.00 90.31 66 ASN A C 1
ATOM 494 O O . ASN A 1 66 ? -23.095 5.514 1.425 1.00 90.31 66 ASN A O 1
ATOM 498 N N . GLU A 1 67 ? -22.139 5.775 3.433 1.00 95.19 67 GLU A N 1
ATOM 499 C CA . GLU A 1 67 ? -20.809 6.083 2.935 1.00 95.19 67 GLU A CA 1
ATOM 500 C C . GLU A 1 67 ? -20.035 4.784 2.689 1.00 95.19 67 GLU A C 1
ATOM 502 O O . GLU A 1 67 ? -19.837 3.992 3.609 1.00 95.19 67 GLU A O 1
ATOM 507 N N . ARG A 1 68 ? -19.586 4.563 1.447 1.00 97.88 68 ARG A N 1
ATOM 508 C CA . ARG A 1 68 ? -18.744 3.416 1.064 1.00 97.88 68 ARG A CA 1
ATOM 509 C C . ARG A 1 68 ? -17.335 3.843 0.702 1.00 97.88 68 ARG A C 1
ATOM 511 O O . ARG A 1 68 ? -17.152 4.903 0.104 1.00 97.88 68 ARG A O 1
ATOM 518 N N . ILE A 1 69 ? -16.372 2.981 1.004 1.00 98.75 69 ILE A N 1
ATOM 519 C CA . ILE A 1 69 ? -14.989 3.083 0.540 1.00 98.75 69 ILE A CA 1
ATOM 520 C C . ILE A 1 69 ? -14.456 1.693 0.183 1.00 98.75 69 ILE A C 1
ATOM 522 O O . ILE A 1 69 ? -14.767 0.715 0.865 1.00 98.75 69 ILE A O 1
ATOM 526 N N . ALA A 1 70 ? -13.679 1.608 -0.895 1.00 98.94 70 ALA A N 1
ATOM 527 C CA . ALA A 1 70 ? -13.023 0.386 -1.344 1.00 98.94 70 ALA A CA 1
ATOM 528 C C . ALA A 1 70 ? -11.505 0.549 -1.303 1.00 98.94 70 ALA A C 1
ATOM 530 O O . ALA A 1 70 ? -10.979 1.574 -1.734 1.00 98.94 70 ALA A O 1
ATOM 531 N N . ILE A 1 71 ? -10.816 -0.489 -0.838 1.00 98.94 71 ILE A N 1
ATOM 532 C CA . ILE A 1 71 ? -9.367 -0.645 -0.957 1.00 98.94 71 ILE A CA 1
ATOM 533 C C . ILE A 1 71 ? -9.131 -1.949 -1.711 1.00 98.94 71 ILE A C 1
ATOM 535 O O . ILE A 1 71 ? -9.463 -3.020 -1.202 1.00 98.94 71 ILE A O 1
ATOM 539 N N . ALA A 1 72 ? -8.591 -1.857 -2.921 1.00 98.94 72 ALA A N 1
ATOM 540 C CA . ALA A 1 72 ? -8.174 -2.996 -3.728 1.00 98.94 72 ALA A CA 1
ATOM 541 C C . ALA A 1 72 ? -6.653 -2.990 -3.865 1.00 98.94 72 ALA A C 1
ATOM 543 O O . ALA A 1 72 ? -6.075 -1.961 -4.201 1.00 98.94 72 ALA A O 1
ATOM 544 N N . VAL A 1 73 ? -6.009 -4.126 -3.613 1.00 98.94 73 VAL A N 1
ATOM 545 C CA . VAL A 1 73 ? -4.557 -4.269 -3.753 1.00 98.94 73 VAL A CA 1
ATOM 546 C C . VAL A 1 73 ? -4.253 -5.346 -4.779 1.00 98.94 73 VAL A C 1
ATOM 548 O O . VAL A 1 73 ? -4.813 -6.441 -4.701 1.00 98.94 73 VAL A O 1
ATOM 551 N N . CYS A 1 74 ? -3.408 -5.009 -5.748 1.00 98.94 74 CYS A N 1
ATOM 552 C CA . CYS A 1 74 ? -3.007 -5.890 -6.835 1.00 98.94 74 CYS A CA 1
ATOM 553 C C . CYS A 1 74 ? -1.579 -6.396 -6.622 1.00 98.94 74 CYS A C 1
ATOM 555 O O . CYS A 1 74 ? -0.691 -5.618 -6.269 1.00 98.94 74 CYS A O 1
ATOM 557 N N . ASP A 1 75 ? -1.341 -7.668 -6.919 1.00 98.88 75 ASP A N 1
ATOM 558 C CA . ASP A 1 75 ? -0.003 -8.256 -6.994 1.00 98.88 75 ASP A CA 1
ATOM 559 C C . ASP A 1 75 ? 0.702 -7.813 -8.287 1.00 98.88 75 ASP A C 1
ATOM 561 O O . ASP A 1 75 ? 0.927 -8.578 -9.213 1.00 98.88 75 ASP A O 1
ATOM 565 N N . LEU A 1 76 ? 1.000 -6.525 -8.397 1.00 98.88 76 LEU A N 1
ATOM 566 C CA . LEU A 1 76 ? 1.650 -5.915 -9.555 1.00 98.88 76 LEU A CA 1
ATOM 567 C C . LEU A 1 76 ? 2.787 -5.019 -9.079 1.00 98.88 76 LEU A C 1
ATOM 569 O O . LEU A 1 76 ? 2.851 -4.673 -7.899 1.00 98.88 76 LEU A O 1
ATOM 573 N N . LEU A 1 77 ? 3.647 -4.599 -10.006 1.00 98.44 77 LEU A N 1
ATOM 574 C CA . LEU A 1 77 ? 4.616 -3.543 -9.728 1.00 98.44 77 LEU A CA 1
ATOM 575 C C . LEU A 1 77 ? 3.893 -2.230 -9.375 1.00 98.44 77 LEU A C 1
ATOM 577 O O . LEU A 1 77 ? 4.106 -1.648 -8.320 1.00 98.44 77 LEU A O 1
ATOM 581 N N . GLY A 1 78 ? 2.965 -1.813 -10.228 1.00 98.38 78 GLY A N 1
ATOM 582 C CA . GLY A 1 78 ? 2.224 -0.571 -10.062 1.00 98.38 78 GLY A CA 1
ATOM 583 C C . GLY A 1 78 ? 1.103 -0.451 -11.085 1.00 98.38 78 GLY A C 1
ATOM 584 O O . GLY A 1 78 ? 1.008 -1.244 -12.023 1.00 98.38 78 GLY A O 1
ATOM 585 N N . LEU A 1 79 ? 0.246 0.550 -10.929 1.00 98.75 79 LEU A N 1
ATOM 586 C CA . LEU A 1 79 ? -0.743 0.930 -11.934 1.00 98.75 79 LEU A CA 1
ATOM 587 C C . LEU A 1 79 ? -0.676 2.437 -12.121 1.00 98.75 79 LEU A C 1
ATOM 589 O O . LEU A 1 79 ? -0.684 3.180 -11.145 1.00 98.75 79 LEU A O 1
ATOM 593 N N . LEU A 1 80 ? -0.655 2.877 -13.375 1.00 98.69 80 LEU A N 1
ATOM 594 C CA . LEU A 1 80 ? -0.706 4.296 -13.702 1.00 98.69 80 LEU A CA 1
ATOM 595 C C . LEU A 1 80 ? -2.077 4.865 -13.333 1.00 98.69 80 LEU A C 1
ATOM 597 O O . LEU A 1 80 ? -3.106 4.194 -13.496 1.00 98.69 80 LEU A O 1
ATOM 601 N N . ARG A 1 81 ? -2.117 6.132 -12.917 1.00 98.50 81 ARG A N 1
ATOM 602 C CA . ARG A 1 81 ? -3.363 6.808 -12.534 1.00 98.50 81 ARG A CA 1
ATOM 603 C C . ARG A 1 81 ? -4.476 6.686 -13.566 1.00 98.50 81 ARG A C 1
ATOM 605 O O . ARG A 1 81 ? -5.637 6.522 -13.193 1.00 98.50 81 ARG A O 1
ATOM 612 N N . ASP A 1 82 ? -4.153 6.752 -14.852 1.00 98.62 82 ASP A N 1
ATOM 613 C CA . ASP A 1 82 ? -5.154 6.650 -15.915 1.00 98.62 82 ASP A CA 1
ATOM 614 C C . ASP A 1 82 ? -5.817 5.265 -15.972 1.00 98.62 82 ASP A C 1
ATOM 616 O O . ASP A 1 82 ? -7.008 5.169 -16.269 1.00 98.62 82 ASP A O 1
ATOM 620 N N . ASP A 1 83 ? -5.105 4.195 -15.613 1.00 98.81 83 ASP A N 1
ATOM 621 C CA . ASP A 1 83 ? -5.705 2.865 -15.470 1.00 98.81 83 ASP A CA 1
ATOM 622 C C . ASP A 1 83 ? -6.581 2.784 -14.214 1.00 98.81 83 ASP A C 1
ATOM 624 O O . ASP A 1 83 ? -7.683 2.230 -14.259 1.00 98.81 83 ASP A O 1
ATOM 628 N N . VAL A 1 84 ? -6.169 3.433 -13.120 1.00 98.88 84 VAL A N 1
ATOM 629 C CA . VAL A 1 84 ? -6.993 3.573 -11.908 1.00 98.88 84 VAL A CA 1
ATOM 630 C C . VAL A 1 84 ? -8.281 4.356 -12.192 1.00 98.88 84 VAL A C 1
ATOM 632 O O . VAL A 1 84 ? -9.351 3.968 -11.717 1.00 98.88 84 VAL A O 1
ATOM 635 N N . GLN A 1 85 ? -8.245 5.405 -13.023 1.00 98.81 85 GLN A N 1
ATOM 636 C CA . GLN A 1 85 ? -9.467 6.110 -13.433 1.00 98.81 85 GLN A CA 1
ATOM 637 C C . GLN A 1 85 ? -10.396 5.215 -14.266 1.00 98.81 85 GLN A C 1
ATOM 639 O O . GLN A 1 85 ? -11.610 5.247 -14.061 1.00 98.81 85 GLN A O 1
ATOM 644 N N . LYS A 1 86 ? -9.861 4.374 -15.162 1.00 98.88 86 LYS A N 1
ATOM 645 C CA . LYS A 1 86 ? -10.675 3.402 -15.918 1.00 98.88 86 LYS A CA 1
ATOM 646 C C . LYS A 1 86 ? -11.330 2.370 -14.994 1.00 98.88 86 LYS A C 1
ATOM 648 O O . LYS A 1 86 ? -12.494 2.032 -15.197 1.00 98.88 86 LYS A O 1
ATOM 653 N N . ILE A 1 87 ? -10.627 1.911 -13.952 1.00 98.94 87 ILE A N 1
ATOM 654 C CA . ILE A 1 87 ? -11.204 1.051 -12.901 1.00 98.94 87 ILE A CA 1
ATOM 655 C C . ILE A 1 87 ? -12.367 1.777 -12.215 1.00 98.94 87 ILE A C 1
ATOM 657 O O . ILE A 1 87 ? -13.473 1.244 -12.133 1.00 98.94 87 ILE A O 1
ATOM 661 N N . ARG A 1 88 ? -12.147 3.021 -11.775 1.00 98.81 88 ARG A N 1
ATOM 662 C CA . ARG A 1 88 ? -13.154 3.855 -11.099 1.00 98.81 88 ARG A CA 1
ATOM 663 C C . ARG A 1 88 ? -14.412 4.088 -11.931 1.00 98.81 88 ARG A C 1
ATOM 665 O O . ARG A 1 88 ? -15.501 4.119 -11.372 1.00 98.81 88 ARG A O 1
ATOM 672 N N . GLN A 1 89 ? -14.275 4.227 -13.248 1.00 98.62 89 GLN A N 1
ATOM 673 C CA . GLN A 1 89 ? -15.409 4.368 -14.169 1.00 98.62 89 GLN A CA 1
ATOM 674 C C . GLN A 1 89 ? -16.253 3.091 -14.288 1.00 98.62 89 GLN A C 1
ATOM 676 O O . GLN A 1 89 ? -17.426 3.168 -14.647 1.00 98.62 89 GLN A O 1
ATOM 681 N N . LYS A 1 90 ? -15.662 1.923 -14.019 1.00 98.81 90 LYS A N 1
ATOM 682 C CA . LYS A 1 90 ? -16.321 0.616 -14.143 1.00 98.81 90 LYS A CA 1
ATOM 683 C C . LYS A 1 90 ? -16.957 0.130 -12.846 1.00 98.81 90 LYS A C 1
ATOM 685 O O . LYS A 1 90 ? -17.928 -0.616 -12.910 1.00 98.81 90 LYS A O 1
ATOM 690 N N . VAL A 1 91 ? -16.434 0.545 -11.693 1.00 98.88 91 VAL A N 1
ATOM 691 C CA . VAL A 1 91 ? -17.015 0.222 -10.382 1.00 98.88 91 VAL A CA 1
ATOM 692 C C . VAL A 1 91 ? -18.388 0.878 -10.245 1.00 98.88 91 VAL A C 1
ATOM 694 O O . VAL A 1 91 ? -18.525 2.090 -10.392 1.00 98.88 91 VAL A O 1
ATOM 697 N N . GLN A 1 92 ? -19.404 0.081 -9.918 1.00 98.06 92 GLN A N 1
ATOM 698 C CA . GLN A 1 92 ? -20.781 0.567 -9.754 1.00 98.06 92 GLN A CA 1
ATOM 699 C C . GLN A 1 92 ? -21.181 0.725 -8.287 1.00 98.06 92 GLN A C 1
ATOM 701 O O . GLN A 1 92 ? -22.091 1.486 -7.954 1.00 98.06 92 GLN A O 1
ATOM 706 N N . SER A 1 93 ? -20.532 -0.021 -7.396 1.00 98.00 93 SER A N 1
ATOM 707 C CA . SER A 1 93 ? -20.973 -0.165 -6.008 1.00 98.00 93 SER A CA 1
ATOM 708 C C . SER A 1 93 ? -20.418 0.878 -5.037 1.00 98.00 93 SER A C 1
ATOM 710 O O . SER A 1 93 ? -20.960 1.008 -3.934 1.00 98.00 93 SER A O 1
ATOM 712 N N . VAL A 1 94 ? -19.363 1.606 -5.418 1.00 98.44 94 VAL A N 1
ATOM 713 C CA . VAL A 1 94 ? -18.634 2.566 -4.573 1.00 98.44 94 VAL A CA 1
ATOM 714 C C . VAL A 1 94 ? -18.388 3.859 -5.360 1.00 98.44 94 VAL A C 1
ATOM 716 O O . VAL A 1 94 ? -18.036 3.774 -6.536 1.00 98.44 94 VAL A O 1
ATOM 719 N N . PRO A 1 95 ? -18.539 5.055 -4.753 1.00 98.12 95 PRO A N 1
ATOM 720 C CA . PRO A 1 95 ? -18.219 6.314 -5.423 1.00 98.12 95 PRO A CA 1
ATOM 721 C C . PRO A 1 95 ? -16.790 6.326 -5.979 1.00 98.12 95 PRO A C 1
ATOM 723 O O . PRO A 1 95 ? -15.852 5.932 -5.288 1.00 98.12 95 PRO A O 1
ATOM 726 N N . ALA A 1 96 ? -16.613 6.825 -7.205 1.00 98.00 96 ALA A N 1
ATOM 727 C CA . ALA A 1 96 ? -15.333 6.796 -7.918 1.00 98.00 96 ALA A CA 1
ATOM 728 C C . ALA A 1 96 ? -14.163 7.394 -7.110 1.00 98.00 96 ALA A C 1
ATOM 730 O O . ALA A 1 96 ? -13.081 6.817 -7.059 1.00 98.00 96 ALA A O 1
ATOM 731 N N . ASN A 1 97 ? -14.382 8.509 -6.405 1.00 96.81 97 ASN A N 1
ATOM 732 C CA . ASN A 1 97 ? -13.368 9.157 -5.561 1.00 96.81 97 ASN A CA 1
ATOM 733 C C . ASN A 1 97 ? -13.070 8.410 -4.243 1.00 96.81 97 ASN A C 1
ATOM 735 O O . ASN A 1 97 ? -12.282 8.889 -3.431 1.00 96.81 97 ASN A O 1
ATOM 739 N N . ARG A 1 98 ? -13.701 7.257 -4.010 1.00 98.44 98 ARG A N 1
ATOM 740 C CA . ARG A 1 98 ? -13.529 6.392 -2.833 1.00 98.44 98 ARG A CA 1
ATOM 741 C C . ARG A 1 98 ? -13.130 4.968 -3.186 1.00 98.44 98 ARG A C 1
ATOM 743 O O . ARG A 1 98 ? -13.202 4.070 -2.351 1.00 98.44 98 ARG A O 1
ATOM 750 N N . VAL A 1 99 ? -12.691 4.770 -4.419 1.00 98.88 99 VAL A N 1
ATOM 751 C CA . VAL A 1 99 ? -12.013 3.554 -4.842 1.00 98.88 99 VAL A CA 1
ATOM 752 C C . VAL A 1 99 ? -10.515 3.823 -4.782 1.00 98.88 99 VAL A C 1
ATOM 754 O O . VAL A 1 99 ? -9.972 4.576 -5.596 1.00 98.88 99 VAL A O 1
ATOM 757 N N . ILE A 1 100 ? -9.874 3.223 -3.781 1.00 98.88 100 ILE A N 1
ATOM 758 C CA . ILE A 1 100 ? -8.424 3.188 -3.624 1.00 98.88 100 ILE A CA 1
ATOM 759 C C . ILE A 1 100 ? -7.913 1.915 -4.287 1.00 98.88 100 ILE A C 1
ATOM 761 O O . ILE A 1 100 ? -8.370 0.819 -3.954 1.00 98.88 100 ILE A O 1
ATOM 765 N N . VAL A 1 101 ? -6.958 2.057 -5.200 1.00 98.94 101 VAL A N 1
ATOM 766 C CA . VAL A 1 101 ? -6.266 0.924 -5.825 1.00 98.94 101 VAL A CA 1
ATOM 767 C C . VAL A 1 101 ? -4.790 1.042 -5.492 1.00 98.94 101 VAL A C 1
ATOM 769 O O . VAL A 1 101 ? -4.209 2.089 -5.738 1.00 98.94 101 VAL A O 1
ATOM 772 N N . ALA A 1 102 ? -4.192 0.005 -4.920 1.00 98.94 102 ALA A N 1
ATOM 773 C CA . ALA A 1 102 ? -2.771 -0.042 -4.608 1.00 98.94 102 ALA A CA 1
ATOM 774 C C . ALA A 1 102 ? -2.110 -1.282 -5.213 1.00 98.94 102 ALA A C 1
ATOM 776 O O . ALA A 1 102 ? -2.801 -2.207 -5.651 1.00 98.94 102 ALA A O 1
ATOM 777 N N . CYS A 1 103 ? -0.782 -1.319 -5.213 1.00 98.88 103 CYS A N 1
ATOM 778 C CA . CYS A 1 103 ? -0.016 -2.478 -5.660 1.00 98.88 103 CYS A CA 1
ATOM 779 C C . CYS A 1 103 ? 0.944 -2.967 -4.572 1.00 98.88 103 CYS A C 1
ATOM 781 O O . CYS A 1 103 ? 1.413 -2.190 -3.740 1.00 98.88 103 CYS A O 1
ATOM 783 N N . THR A 1 104 ? 1.236 -4.268 -4.565 1.00 98.81 104 THR A N 1
ATOM 784 C CA . THR A 1 104 ? 2.252 -4.841 -3.671 1.00 98.81 104 THR A CA 1
ATOM 785 C C . THR A 1 104 ? 3.668 -4.504 -4.115 1.00 98.81 104 THR A C 1
ATOM 787 O O . THR A 1 104 ? 4.581 -4.670 -3.321 1.00 98.81 104 THR A O 1
ATOM 790 N N . HIS A 1 105 ? 3.860 -3.990 -5.328 1.00 98.62 105 HIS A N 1
ATOM 791 C CA . HIS A 1 105 ? 5.164 -3.686 -5.908 1.00 98.62 105 HIS A CA 1
ATOM 792 C C . HIS A 1 105 ? 6.042 -4.926 -6.125 1.00 98.62 105 HIS A C 1
ATOM 794 O O . HIS A 1 105 ? 7.250 -4.909 -5.915 1.00 98.62 105 HIS A O 1
ATOM 800 N N . VAL A 1 106 ? 5.429 -6.047 -6.513 1.00 98.44 106 VAL A N 1
ATOM 801 C CA . VAL A 1 106 ? 6.147 -7.307 -6.760 1.00 98.44 106 VAL A CA 1
ATOM 802 C C . VAL A 1 106 ? 6.891 -7.293 -8.105 1.00 98.44 106 VAL A C 1
ATOM 804 O O . VAL A 1 106 ? 6.339 -6.913 -9.137 1.00 98.44 106 VAL A O 1
ATOM 807 N N . HIS A 1 107 ? 8.149 -7.754 -8.109 1.00 97.69 107 HIS A N 1
ATOM 808 C CA . HIS A 1 107 ? 9.058 -7.734 -9.280 1.00 97.69 107 HIS A CA 1
ATOM 809 C C . HIS A 1 107 ? 9.018 -9.023 -10.135 1.00 97.69 107 HIS A C 1
ATOM 811 O O . HIS A 1 107 ? 9.885 -9.287 -10.984 1.00 97.69 107 HIS A O 1
ATOM 817 N N . SER A 1 108 ? 7.999 -9.846 -9.891 1.00 97.38 108 SER A N 1
ATOM 818 C CA . SER A 1 108 ? 7.740 -11.125 -10.562 1.00 97.38 108 SER A CA 1
ATOM 819 C C . SER A 1 108 ? 6.274 -11.236 -11.000 1.00 97.38 108 SER A C 1
ATOM 821 O O . SER A 1 108 ? 5.699 -12.319 -11.048 1.00 97.38 108 SER A O 1
ATOM 823 N N . ALA A 1 109 ? 5.686 -10.092 -11.363 1.00 98.19 109 ALA A N 1
ATOM 824 C CA . ALA A 1 109 ? 4.369 -9.959 -11.981 1.00 98.19 109 ALA A CA 1
ATOM 825 C C . ALA A 1 109 ? 4.467 -9.248 -13.347 1.00 98.19 109 ALA A C 1
ATOM 827 O O . ALA A 1 109 ? 5.522 -8.683 -13.666 1.00 98.19 109 ALA A O 1
ATOM 828 N N . PRO A 1 110 ? 3.407 -9.287 -14.180 1.00 98.50 110 PRO A N 1
ATOM 829 C CA . PRO A 1 110 ? 3.464 -8.744 -15.533 1.00 98.50 110 PRO A CA 1
ATOM 830 C C . PRO A 1 110 ? 3.695 -7.229 -15.542 1.00 98.50 110 PRO A C 1
ATOM 832 O O . PRO A 1 110 ? 3.193 -6.515 -14.675 1.00 98.50 110 PRO A O 1
ATOM 835 N N . ASP A 1 111 ? 4.416 -6.741 -16.548 1.00 98.62 111 ASP A N 1
ATOM 836 C CA . ASP A 1 111 ? 4.661 -5.317 -16.749 1.00 98.62 111 ASP A CA 1
ATOM 837 C C . ASP A 1 111 ? 3.376 -4.567 -17.104 1.00 98.62 111 ASP A C 1
ATOM 839 O O . ASP A 1 111 ? 2.756 -4.774 -18.146 1.00 98.62 111 ASP A O 1
ATOM 843 N N . THR A 1 112 ? 2.980 -3.676 -16.203 1.00 98.62 112 THR A N 1
ATOM 844 C CA . THR A 1 112 ? 1.824 -2.790 -16.327 1.00 98.62 112 THR A CA 1
ATOM 845 C C . THR A 1 112 ? 2.230 -1.332 -16.504 1.00 98.62 112 THR A C 1
ATOM 847 O O . THR A 1 112 ? 1.358 -0.482 -16.611 1.00 98.62 112 THR A O 1
ATOM 850 N N . ILE A 1 113 ? 3.519 -1.005 -16.581 1.00 98.31 113 ILE A N 1
ATOM 851 C CA . ILE A 1 113 ? 3.999 0.371 -16.794 1.00 98.31 113 ILE A CA 1
ATOM 852 C C . ILE A 1 113 ? 4.557 0.522 -18.209 1.00 98.31 113 ILE A C 1
ATOM 854 O O . ILE A 1 113 ? 4.264 1.502 -18.891 1.00 98.31 113 ILE A O 1
ATOM 858 N N . GLY A 1 114 ? 5.317 -0.478 -18.663 1.00 98.12 114 GLY A N 1
ATOM 859 C CA . GLY A 1 114 ? 5.864 -0.602 -20.010 1.00 98.12 114 GLY A CA 1
ATOM 860 C C . GLY A 1 114 ? 7.387 -0.576 -20.099 1.00 98.12 114 GLY A C 1
ATOM 861 O O . GLY A 1 114 ? 7.937 -0.885 -21.155 1.00 98.12 114 GLY A O 1
ATOM 862 N N . LEU A 1 115 ? 8.087 -0.245 -19.013 1.00 97.31 115 LEU A N 1
ATOM 863 C CA . LEU A 1 115 ? 9.541 -0.047 -19.004 1.00 97.31 115 LEU A CA 1
ATOM 864 C C . LEU A 1 115 ? 10.367 -1.340 -19.123 1.00 97.31 115 LEU A C 1
ATOM 866 O O . LEU A 1 115 ? 11.573 -1.263 -19.361 1.00 97.31 115 LEU A O 1
ATOM 870 N N . TRP A 1 116 ? 9.758 -2.521 -18.987 1.00 97.62 116 TRP A N 1
ATOM 871 C CA . TRP A 1 116 ? 10.477 -3.796 -18.864 1.00 97.62 116 TRP A CA 1
ATOM 872 C C . TRP A 1 116 ? 10.384 -4.698 -20.097 1.00 97.62 116 TRP A C 1
ATOM 874 O O . TRP A 1 116 ? 10.695 -5.891 -20.039 1.00 97.62 116 TRP A O 1
ATOM 884 N N . GLY A 1 117 ? 10.020 -4.128 -21.245 1.00 97.44 117 GLY A N 1
ATOM 885 C CA . GLY A 1 117 ? 10.001 -4.830 -22.525 1.00 97.44 117 GLY A CA 1
ATOM 886 C C . GLY A 1 117 ? 11.381 -5.053 -23.153 1.00 97.44 117 GLY A C 1
ATOM 887 O O . GLY A 1 117 ? 12.417 -4.691 -22.587 1.00 97.44 117 GLY A O 1
ATOM 888 N N . PRO A 1 118 ? 11.415 -5.660 -24.352 1.00 96.81 118 PRO A N 1
ATOM 889 C CA . PRO A 1 118 ? 12.607 -5.707 -25.190 1.00 96.81 118 PRO A CA 1
ATOM 890 C C . PRO A 1 118 ? 13.125 -4.298 -25.527 1.00 96.81 118 PRO A C 1
ATOM 892 O O . PRO A 1 118 ? 12.346 -3.344 -25.519 1.00 96.81 118 PRO A O 1
ATOM 895 N N . PRO A 1 119 ? 14.406 -4.144 -25.911 1.00 94.06 119 PRO A N 1
ATOM 896 C CA . PRO A 1 119 ? 14.960 -2.845 -26.287 1.00 94.06 119 PRO A CA 1
ATOM 897 C C . PRO A 1 119 ? 14.080 -2.083 -27.292 1.00 94.06 119 PRO A C 1
ATOM 899 O O . PRO A 1 119 ? 13.757 -2.595 -28.365 1.00 94.06 119 PRO A O 1
ATOM 902 N N . GLY A 1 120 ? 13.687 -0.859 -26.927 1.00 93.19 120 GLY A N 1
ATOM 903 C CA . GLY A 1 120 ? 12.854 0.022 -27.754 1.00 93.19 120 GLY A CA 1
ATOM 904 C C . GLY A 1 120 ? 11.373 -0.365 -27.847 1.00 93.19 120 GLY A C 1
ATOM 905 O O . GLY A 1 120 ? 10.660 0.200 -28.673 1.00 93.19 120 GLY A O 1
ATOM 906 N N . ARG A 1 121 ? 10.896 -1.326 -27.047 1.00 96.56 121 ARG A N 1
ATOM 907 C CA . ARG A 1 121 ? 9.502 -1.792 -27.055 1.00 96.56 121 ARG A CA 1
ATOM 908 C C . ARG A 1 121 ? 8.941 -1.823 -25.640 1.00 96.56 121 ARG A C 1
ATOM 910 O O . ARG A 1 121 ? 9.650 -2.153 -24.697 1.00 96.56 121 ARG A O 1
ATOM 917 N N . SER A 1 122 ? 7.653 -1.522 -25.515 1.00 98.06 122 SER A N 1
ATOM 918 C CA . SER A 1 122 ? 6.953 -1.661 -24.240 1.00 98.06 122 SER A CA 1
ATOM 919 C C . SER A 1 122 ? 6.883 -3.128 -23.806 1.00 98.06 122 SER A C 1
ATOM 921 O O . SER A 1 122 ? 6.648 -4.010 -24.638 1.00 98.06 122 SER A O 1
ATOM 923 N N . GLY A 1 123 ? 7.087 -3.390 -22.514 1.00 97.75 123 GLY A N 1
ATOM 924 C CA . GLY A 1 123 ? 6.798 -4.689 -21.893 1.00 97.75 123 GLY A CA 1
ATOM 925 C C . GLY A 1 123 ? 5.320 -4.860 -21.552 1.00 97.75 123 GLY A C 1
ATOM 926 O O . GLY A 1 123 ? 4.872 -5.979 -21.296 1.00 97.75 123 GLY A O 1
ATOM 927 N N . ARG A 1 124 ? 4.570 -3.755 -21.595 1.00 98.00 124 ARG A N 1
ATOM 928 C CA . ARG A 1 124 ? 3.159 -3.682 -21.257 1.00 98.00 124 ARG A CA 1
ATOM 929 C C . ARG A 1 124 ? 2.293 -4.284 -22.352 1.00 98.00 124 ARG A C 1
ATOM 931 O O . ARG A 1 124 ? 2.392 -3.927 -23.525 1.00 98.00 124 ARG A O 1
ATOM 938 N N . ASP A 1 125 ? 1.403 -5.175 -21.935 1.00 97.88 125 ASP A N 1
ATOM 939 C CA . ASP A 1 125 ? 0.398 -5.803 -22.786 1.00 97.88 125 ASP A CA 1
ATOM 940 C C . ASP A 1 125 ? -0.981 -5.193 -22.498 1.00 97.88 125 ASP A C 1
ATOM 942 O O . ASP A 1 125 ? -1.543 -5.376 -21.419 1.00 97.88 125 ASP A O 1
ATOM 946 N N . GLU A 1 126 ? -1.541 -4.454 -23.458 1.00 97.25 126 GLU A N 1
ATOM 947 C CA . GLU A 1 126 ? -2.820 -3.759 -23.262 1.00 97.25 126 GLU A CA 1
ATOM 948 C C . GLU A 1 126 ? -4.016 -4.711 -23.113 1.00 97.25 126 GLU A C 1
ATOM 950 O O . GLU A 1 126 ? -4.989 -4.360 -22.445 1.00 97.25 126 GLU A O 1
ATOM 955 N N . GLU A 1 127 ? -3.980 -5.920 -23.685 1.00 98.19 127 GLU A N 1
ATOM 956 C CA . GLU A 1 127 ? -5.043 -6.906 -23.440 1.00 98.19 127 GLU A CA 1
ATOM 957 C C . GLU A 1 127 ? -5.013 -7.350 -21.977 1.00 98.19 127 GLU A C 1
ATOM 959 O O . GLU A 1 127 ? -6.058 -7.426 -21.325 1.00 98.19 127 GLU A O 1
ATOM 964 N N . TYR A 1 128 ? -3.810 -7.579 -21.444 1.00 98.56 128 TYR A N 1
ATOM 965 C CA . TYR A 1 128 ? -3.624 -7.911 -20.038 1.00 98.56 128 TYR A CA 1
ATOM 966 C C . TYR A 1 128 ? -4.047 -6.763 -19.116 1.00 98.56 128 TYR A C 1
ATOM 968 O O . TYR A 1 128 ? -4.794 -6.991 -18.166 1.00 98.56 128 TYR A O 1
ATOM 976 N N . VAL A 1 129 ? -3.639 -5.522 -19.399 1.00 98.75 129 VAL A N 1
ATOM 977 C CA . VAL A 1 129 ? -4.013 -4.385 -18.543 1.00 98.75 129 VAL A CA 1
ATOM 978 C C . VAL A 1 129 ? -5.521 -4.134 -18.570 1.00 98.75 129 VAL A C 1
ATOM 980 O O . VAL A 1 129 ? -6.115 -3.897 -17.518 1.00 98.75 129 VAL A O 1
ATOM 983 N N . ASN A 1 130 ? -6.181 -4.267 -19.723 1.00 98.75 130 ASN A N 1
ATOM 984 C CA . ASN A 1 130 ? -7.642 -4.195 -19.779 1.00 98.75 130 ASN A CA 1
ATOM 985 C C . ASN A 1 130 ? -8.300 -5.316 -18.959 1.00 98.75 130 ASN A C 1
ATOM 987 O O . ASN A 1 130 ? -9.246 -5.053 -18.219 1.00 98.75 130 ASN A O 1
ATOM 991 N N . PHE A 1 131 ? -7.773 -6.543 -19.014 1.00 98.81 131 PHE A N 1
ATOM 992 C CA . PHE A 1 131 ? -8.231 -7.638 -18.156 1.00 98.81 131 PHE A CA 1
ATOM 993 C C . PHE A 1 131 ? -8.058 -7.329 -16.657 1.00 98.81 131 PHE A C 1
ATOM 995 O O . PHE A 1 131 ? -8.983 -7.580 -15.877 1.00 98.81 131 PHE A O 1
ATOM 1002 N N . VAL A 1 132 ? -6.928 -6.738 -16.251 1.00 98.94 132 VAL A N 1
ATOM 1003 C CA . VAL A 1 132 ? -6.705 -6.271 -14.871 1.00 98.94 132 VAL A CA 1
ATOM 1004 C C . VAL A 1 132 ? -7.750 -5.223 -14.491 1.00 98.94 132 VAL A C 1
ATOM 1006 O O . VAL A 1 132 ? -8.412 -5.379 -13.468 1.00 98.94 132 VAL A O 1
ATOM 1009 N N . ILE A 1 133 ? -7.960 -4.198 -15.323 1.00 98.94 133 ILE A N 1
ATOM 1010 C CA . ILE A 1 133 ? -8.932 -3.121 -15.077 1.00 98.94 133 ILE A CA 1
ATOM 1011 C C . ILE A 1 133 ? -10.340 -3.686 -14.822 1.00 98.94 133 ILE A C 1
ATOM 1013 O O . ILE A 1 133 ? -10.977 -3.337 -13.823 1.00 98.94 133 ILE A O 1
ATOM 1017 N N . GLU A 1 134 ? -10.819 -4.580 -15.692 1.00 98.94 134 GLU A N 1
ATOM 1018 C CA . GLU A 1 134 ? -12.134 -5.222 -15.542 1.00 98.94 134 GLU A CA 1
ATOM 1019 C C . GLU A 1 134 ? -12.205 -6.072 -14.269 1.00 98.94 134 GLU A C 1
ATOM 1021 O O . GLU A 1 134 ? -13.190 -6.032 -13.527 1.00 98.94 134 GLU A O 1
ATOM 1026 N N . THR A 1 135 ? -11.146 -6.833 -13.986 1.00 98.94 135 THR A N 1
ATOM 1027 C CA . THR A 1 135 ? -11.114 -7.756 -12.848 1.00 98.94 135 THR A CA 1
ATOM 1028 C C . THR A 1 135 ? -11.056 -7.012 -11.519 1.00 98.94 135 THR A C 1
ATOM 1030 O O . THR A 1 135 ? -11.741 -7.413 -10.575 1.00 98.94 135 THR A O 1
ATOM 1033 N N . VAL A 1 136 ? -10.317 -5.903 -11.427 1.00 98.94 136 VAL A N 1
ATOM 1034 C CA . VAL A 1 136 ? -10.289 -5.057 -10.224 1.00 98.94 136 VAL A CA 1
ATOM 1035 C C . VAL A 1 136 ? -11.674 -4.466 -9.964 1.00 98.94 136 VAL A C 1
ATOM 1037 O O . VAL A 1 136 ? -12.195 -4.614 -8.856 1.00 98.94 136 VAL A O 1
ATOM 1040 N N . ALA A 1 137 ? -12.310 -3.874 -10.983 1.00 98.94 137 ALA A N 1
ATOM 1041 C CA . ALA A 1 137 ? -13.650 -3.302 -10.844 1.00 98.94 137 ALA A CA 1
ATOM 1042 C C . ALA A 1 137 ? -14.680 -4.360 -10.407 1.00 98.94 137 ALA A C 1
ATOM 1044 O O . ALA A 1 137 ? -15.396 -4.174 -9.419 1.00 98.94 137 ALA A O 1
ATOM 1045 N N . LYS A 1 138 ? -14.673 -5.525 -11.067 1.00 98.94 138 LYS A N 1
ATOM 1046 C CA . LYS A 1 138 ? -15.507 -6.676 -10.703 1.00 98.94 138 LYS A CA 1
ATOM 1047 C C . LYS A 1 138 ? -15.265 -7.135 -9.264 1.00 98.94 138 LYS A C 1
ATOM 1049 O O . LYS A 1 138 ? -16.226 -7.427 -8.557 1.00 98.94 138 LYS A O 1
ATOM 1054 N N . THR A 1 139 ? -14.011 -7.204 -8.819 1.00 98.94 139 THR A N 1
ATOM 1055 C CA . THR A 1 139 ? -13.657 -7.661 -7.463 1.00 98.94 139 THR A CA 1
ATOM 1056 C C . THR A 1 139 ? -14.182 -6.706 -6.397 1.00 98.94 139 THR A C 1
ATOM 1058 O O . THR A 1 139 ? -14.692 -7.155 -5.371 1.00 98.94 139 THR A O 1
ATOM 1061 N N . ILE A 1 140 ? -14.131 -5.396 -6.653 1.00 98.94 140 ILE A N 1
ATOM 1062 C CA . ILE A 1 140 ? -14.720 -4.386 -5.766 1.00 98.94 140 ILE A CA 1
ATOM 1063 C C . ILE A 1 140 ? -16.242 -4.562 -5.693 1.00 98.94 140 ILE A C 1
ATOM 1065 O O . ILE A 1 140 ? -16.799 -4.630 -4.597 1.00 98.94 140 ILE A O 1
ATOM 1069 N N . ASP A 1 141 ? -16.917 -4.715 -6.834 1.00 98.94 141 ASP A N 1
ATOM 1070 C CA . ASP A 1 141 ? -18.370 -4.917 -6.860 1.00 98.94 141 ASP A CA 1
ATOM 1071 C C . ASP A 1 141 ? -18.796 -6.254 -6.219 1.00 98.94 141 ASP A C 1
ATOM 1073 O O . ASP A 1 141 ? -19.847 -6.338 -5.581 1.00 98.94 141 ASP A O 1
ATOM 1077 N N . GLU A 1 142 ? -17.981 -7.306 -6.323 1.00 98.94 142 GLU A N 1
ATOM 1078 C CA . GLU A 1 142 ? -18.180 -8.567 -5.598 1.00 98.94 142 GLU A CA 1
ATOM 1079 C C . GLU A 1 142 ? -18.013 -8.416 -4.088 1.00 98.94 142 GLU A C 1
ATOM 1081 O O . GLU A 1 142 ? -18.835 -8.943 -3.334 1.00 98.94 142 GLU A O 1
ATOM 1086 N N . ALA A 1 143 ? -16.982 -7.698 -3.641 1.00 98.94 143 ALA A N 1
ATOM 1087 C CA . ALA A 1 143 ? -16.788 -7.381 -2.233 1.00 98.94 143 ALA A CA 1
ATOM 1088 C C . ALA A 1 143 ? -17.980 -6.577 -1.690 1.00 98.94 143 ALA A C 1
ATOM 1090 O O . ALA A 1 143 ? -18.511 -6.913 -0.632 1.00 98.94 143 ALA A O 1
ATOM 1091 N N . ALA A 1 144 ? -18.481 -5.599 -2.450 1.00 98.88 144 ALA A N 1
ATOM 1092 C CA . ALA A 1 144 ? -19.656 -4.820 -2.075 1.00 98.88 144 ALA A CA 1
ATOM 1093 C C . ALA A 1 144 ? -20.946 -5.660 -2.011 1.00 98.88 144 ALA A C 1
ATOM 1095 O O . ALA A 1 144 ? -21.749 -5.488 -1.097 1.00 98.88 144 ALA A O 1
ATOM 1096 N N . ARG A 1 145 ? -21.148 -6.620 -2.926 1.00 98.75 145 ARG A N 1
ATOM 1097 C CA . ARG A 1 145 ? -22.284 -7.566 -2.855 1.00 98.75 145 ARG A CA 1
ATOM 1098 C C . ARG A 1 145 ? -22.237 -8.480 -1.627 1.00 98.75 145 ARG A C 1
ATOM 1100 O O . ARG A 1 145 ? -23.272 -9.007 -1.232 1.00 98.75 145 ARG A O 1
ATOM 1107 N N . LYS A 1 146 ? -21.057 -8.668 -1.033 1.00 98.69 146 LYS A N 1
ATOM 1108 C CA . LYS A 1 146 ? -20.831 -9.460 0.186 1.00 98.69 146 LYS A CA 1
ATOM 1109 C C . LYS A 1 146 ? -20.862 -8.620 1.470 1.00 98.69 146 LYS A C 1
ATOM 1111 O O . LYS A 1 146 ? -20.493 -9.140 2.523 1.00 98.69 146 LYS A O 1
ATOM 1116 N N . LEU A 1 147 ? -21.265 -7.345 1.399 1.00 98.62 147 LEU A N 1
ATOM 1117 C CA . LEU A 1 147 ? -21.415 -6.496 2.581 1.00 98.62 147 LEU A CA 1
ATOM 1118 C C . LEU A 1 147 ? -22.366 -7.147 3.589 1.00 98.62 147 LEU A C 1
ATOM 1120 O O . LEU A 1 147 ? -23.514 -7.465 3.281 1.00 98.62 147 LEU A O 1
ATOM 1124 N N . GLN A 1 148 ? -21.874 -7.310 4.810 1.00 98.19 148 GLN A N 1
ATOM 1125 C CA . GLN A 1 148 ? -22.633 -7.819 5.946 1.00 98.19 148 GLN A CA 1
ATOM 1126 C C . GLN A 1 148 ? -22.276 -7.023 7.207 1.00 98.19 148 GLN A C 1
ATOM 1128 O O . GLN A 1 148 ? -21.181 -6.452 7.260 1.00 98.19 148 GLN A O 1
ATOM 1133 N N . PRO A 1 149 ? -23.163 -6.965 8.222 1.00 98.00 149 PRO A N 1
ATOM 1134 C CA . PRO A 1 149 ? -22.856 -6.319 9.496 1.00 98.00 149 PRO A CA 1
ATOM 1135 C C . PRO A 1 149 ? -21.536 -6.828 10.076 1.00 98.00 149 PRO A C 1
ATOM 1137 O O . PRO A 1 149 ? -21.324 -8.040 10.175 1.00 98.00 149 PRO A O 1
ATOM 1140 N N . ALA A 1 150 ? -20.657 -5.908 10.459 1.00 98.44 150 ALA A N 1
ATOM 1141 C CA . ALA A 1 150 ? -19.289 -6.223 10.833 1.00 98.44 150 ALA A CA 1
ATOM 1142 C C . ALA A 1 150 ? -18.811 -5.414 12.041 1.00 98.44 150 ALA A C 1
ATOM 1144 O O . ALA A 1 150 ? -19.302 -4.324 12.320 1.00 98.44 150 ALA A O 1
ATOM 1145 N N . THR A 1 151 ? -17.812 -5.948 12.732 1.00 98.31 151 THR A N 1
ATOM 1146 C CA . THR A 1 151 ? -16.963 -5.204 13.663 1.00 98.31 151 THR A CA 1
ATOM 1147 C C . THR A 1 151 ? -15.572 -5.054 13.059 1.00 98.31 151 THR A C 1
ATOM 1149 O O . THR A 1 151 ? -15.132 -5.887 12.266 1.00 98.31 151 THR A O 1
ATOM 1152 N N . ILE A 1 152 ? -14.867 -3.990 13.422 1.00 98.44 152 ILE A N 1
ATOM 1153 C CA . ILE A 1 152 ? -13.505 -3.695 12.979 1.00 98.44 152 ILE A CA 1
ATOM 1154 C C . ILE A 1 152 ? -12.590 -3.572 14.185 1.00 98.44 152 ILE A C 1
ATOM 1156 O O . ILE A 1 152 ? -12.968 -2.991 15.203 1.00 98.44 152 ILE A O 1
ATOM 1160 N N . GLY A 1 153 ? -11.402 -4.146 14.062 1.00 98.12 153 GLY A N 1
ATOM 1161 C CA . GLY A 1 153 ? -10.338 -4.060 15.045 1.00 98.12 153 GLY A CA 1
ATOM 1162 C C . GLY A 1 153 ? -9.043 -3.634 14.376 1.00 98.12 153 GLY A C 1
ATOM 1163 O O . GLY A 1 153 ? -8.788 -3.957 13.213 1.00 98.12 153 GLY A O 1
ATOM 1164 N N . PHE A 1 154 ? -8.232 -2.907 15.133 1.00 98.38 154 PHE A N 1
ATOM 1165 C CA . PHE A 1 154 ? -6.944 -2.398 14.689 1.00 98.38 154 PHE A CA 1
ATOM 1166 C C . PHE A 1 154 ? -5.838 -2.891 15.609 1.00 98.38 154 PHE A C 1
ATOM 1168 O O . PHE A 1 154 ? -6.044 -3.048 16.814 1.00 98.38 154 PHE A O 1
ATOM 1175 N N . ALA A 1 155 ? -4.659 -3.111 15.042 1.00 98.12 155 ALA A N 1
ATOM 1176 C CA . ALA A 1 155 ? -3.466 -3.459 15.792 1.00 98.12 155 ALA A CA 1
ATOM 1177 C C . ALA A 1 155 ? -2.224 -2.865 15.128 1.00 98.12 155 ALA A C 1
ATOM 1179 O O . ALA A 1 155 ? -2.228 -2.531 13.943 1.00 98.12 155 ALA A O 1
ATOM 1180 N N . LYS A 1 156 ? -1.145 -2.771 15.899 1.00 97.25 156 LYS A N 1
ATOM 1181 C CA . LYS A 1 156 ? 0.192 -2.481 15.389 1.00 97.25 156 LYS A CA 1
ATOM 1182 C C . LYS A 1 156 ? 1.208 -3.391 16.041 1.00 97.25 156 LYS A C 1
ATOM 1184 O O . LYS A 1 156 ? 1.032 -3.809 17.185 1.00 97.25 156 LYS A O 1
ATOM 1189 N N . THR A 1 157 ? 2.266 -3.703 15.313 1.00 98.12 157 THR A N 1
ATOM 1190 C CA . THR A 1 157 ? 3.357 -4.539 15.815 1.00 98.12 157 THR A CA 1
ATOM 1191 C C . THR A 1 157 ? 4.652 -4.205 15.100 1.00 98.12 157 THR A C 1
ATOM 1193 O O . THR A 1 157 ? 4.629 -3.645 14.008 1.00 98.12 157 THR A O 1
ATOM 1196 N N . LYS A 1 158 ? 5.786 -4.564 15.699 1.00 98.00 158 LYS A N 1
ATOM 1197 C CA . LYS A 1 158 ? 7.086 -4.468 15.037 1.00 98.00 158 LYS A CA 1
ATOM 1198 C C . LYS A 1 158 ? 7.419 -5.784 14.343 1.00 98.00 158 LYS A C 1
ATOM 1200 O O . LYS A 1 158 ? 7.309 -6.854 14.944 1.00 98.00 158 LYS A O 1
ATOM 1205 N N . ILE A 1 159 ? 7.854 -5.692 13.094 1.00 97.50 159 ILE A N 1
ATOM 1206 C CA . ILE A 1 159 ? 8.369 -6.800 12.294 1.00 97.50 159 ILE A CA 1
ATOM 1207 C C . ILE A 1 159 ? 9.844 -6.514 12.015 1.00 97.50 159 ILE A C 1
ATOM 1209 O O . ILE A 1 159 ? 10.199 -5.708 11.158 1.00 97.50 159 ILE A O 1
ATOM 1213 N N . GLU A 1 160 ? 10.711 -7.180 12.768 1.00 94.56 160 GLU A N 1
ATOM 1214 C CA . GLU A 1 160 ? 12.164 -7.046 12.663 1.00 94.56 160 GLU A CA 1
ATOM 1215 C C . GLU A 1 160 ? 12.764 -8.246 11.916 1.00 94.56 160 GLU A C 1
ATOM 1217 O O . GLU A 1 160 ? 12.183 -9.332 11.879 1.00 94.56 160 GLU A O 1
ATOM 1222 N N . GLY A 1 161 ? 13.929 -8.055 11.293 1.00 93.31 161 GLY A N 1
ATOM 1223 C CA . GLY A 1 161 ? 14.654 -9.122 10.587 1.00 93.31 161 GLY A CA 1
ATOM 1224 C C . GLY A 1 161 ? 14.072 -9.537 9.228 1.00 93.31 161 GLY A C 1
ATOM 1225 O O . GLY A 1 161 ? 14.624 -10.433 8.590 1.00 93.31 161 GLY A O 1
ATOM 1226 N N . VAL A 1 162 ? 12.988 -8.895 8.778 1.00 96.38 162 VAL A N 1
ATOM 1227 C CA . VAL A 1 162 ? 12.381 -9.127 7.456 1.00 96.38 162 VAL A CA 1
ATOM 1228 C C . VAL A 1 162 ? 12.799 -8.066 6.445 1.00 96.38 162 VAL A C 1
ATOM 1230 O O . VAL A 1 162 ? 13.221 -8.426 5.356 1.00 96.38 162 VAL A O 1
ATOM 1233 N N . ALA A 1 163 ? 12.702 -6.783 6.791 1.00 96.88 163 ALA A N 1
ATOM 1234 C CA . ALA A 1 163 ? 13.044 -5.674 5.902 1.00 96.88 163 ALA A CA 1
ATOM 1235 C C . ALA A 1 163 ? 14.430 -5.095 6.225 1.00 96.88 163 ALA A C 1
ATOM 1237 O O . ALA A 1 163 ? 14.881 -5.123 7.374 1.00 96.88 163 ALA A O 1
ATOM 1238 N N . TYR A 1 164 ? 15.094 -4.545 5.210 1.00 96.12 164 TYR A N 1
ATOM 1239 C CA . TYR A 1 164 ? 16.372 -3.848 5.314 1.00 96.12 164 TYR A CA 1
ATOM 1240 C C . TYR A 1 164 ? 16.385 -2.641 4.373 1.00 96.12 164 TYR A C 1
ATOM 1242 O O . TYR A 1 164 ? 16.012 -2.767 3.212 1.00 96.12 164 TYR A O 1
ATOM 1250 N N . ASN A 1 165 ? 16.839 -1.483 4.857 1.00 96.12 165 ASN A N 1
ATOM 1251 C CA . ASN A 1 165 ? 17.055 -0.306 4.016 1.00 96.12 165 ASN A CA 1
ATOM 1252 C C . ASN A 1 165 ? 18.495 -0.326 3.471 1.00 96.12 165 ASN A C 1
ATOM 1254 O O . ASN A 1 165 ? 19.447 -0.151 4.237 1.00 96.12 165 ASN A O 1
ATOM 1258 N N . TYR A 1 166 ? 18.650 -0.520 2.156 1.00 94.06 166 TYR A N 1
ATOM 1259 C CA . TYR A 1 166 ? 19.959 -0.576 1.487 1.00 94.06 166 TYR A CA 1
ATOM 1260 C C . TYR A 1 166 ? 20.630 0.793 1.273 1.00 94.06 166 TYR A C 1
ATOM 1262 O O . TYR A 1 166 ? 21.775 0.837 0.817 1.00 94.06 166 TYR A O 1
ATOM 1270 N N . ARG A 1 167 ? 19.957 1.904 1.593 1.00 93.94 167 ARG A N 1
ATOM 1271 C CA . ARG A 1 167 ? 20.525 3.261 1.545 1.00 93.94 167 ARG A CA 1
ATOM 1272 C C . ARG A 1 167 ? 20.962 3.752 2.914 1.00 93.94 167 ARG A C 1
ATOM 1274 O O . ARG A 1 167 ? 22.119 4.127 3.082 1.00 93.94 167 ARG A O 1
ATOM 1281 N N . VAL A 1 168 ? 20.057 3.736 3.892 1.00 93.12 168 VAL A N 1
ATOM 1282 C CA . VAL A 1 168 ? 20.328 4.189 5.263 1.00 93.12 168 VAL A CA 1
ATOM 1283 C C . VAL A 1 168 ? 19.668 3.238 6.255 1.00 93.12 168 VAL A C 1
ATOM 1285 O O . VAL A 1 168 ? 18.470 3.327 6.518 1.00 93.12 168 VAL A O 1
ATOM 1288 N N . LYS A 1 169 ? 20.462 2.331 6.827 1.00 91.31 169 LYS A N 1
ATOM 1289 C CA . LYS A 1 169 ? 20.003 1.256 7.722 1.00 91.31 169 LYS A CA 1
ATOM 1290 C C . LYS A 1 169 ? 19.141 1.766 8.883 1.00 91.31 169 LYS A C 1
ATOM 1292 O O . LYS A 1 169 ? 18.200 1.092 9.292 1.00 91.31 169 LYS A O 1
ATOM 1297 N N . GLU A 1 170 ? 19.480 2.929 9.429 1.00 91.38 170 GLU A N 1
ATOM 1298 C CA . GLU A 1 170 ? 18.831 3.542 10.590 1.00 91.38 170 GLU A CA 1
ATOM 1299 C C . GLU A 1 170 ? 17.450 4.127 10.262 1.00 91.38 170 GLU A C 1
ATOM 1301 O O . GLU A 1 170 ? 16.637 4.328 11.163 1.00 91.38 170 GLU A O 1
ATOM 1306 N N . ILE A 1 171 ? 17.166 4.391 8.983 1.00 93.00 171 ILE A N 1
ATOM 1307 C CA . ILE A 1 171 ? 15.893 4.947 8.520 1.00 93.00 171 ILE A CA 1
ATOM 1308 C C . ILE A 1 171 ? 15.036 3.799 7.983 1.00 93.00 171 ILE A C 1
ATOM 1310 O O . ILE A 1 171 ? 14.883 3.615 6.778 1.00 93.00 171 ILE A O 1
ATOM 1314 N N . LEU A 1 172 ? 14.488 2.998 8.894 1.00 93.31 172 LEU A N 1
ATOM 1315 C CA . LEU A 1 172 ? 13.667 1.835 8.567 1.00 93.31 172 LEU A CA 1
ATOM 1316 C C . LEU A 1 172 ? 12.371 1.849 9.378 1.00 93.31 172 LEU A C 1
ATOM 1318 O O . LEU A 1 172 ? 12.396 1.896 10.608 1.00 93.31 172 LEU A O 1
ATOM 1322 N N . ASP A 1 173 ? 11.238 1.755 8.685 1.00 95.69 173 ASP A N 1
ATOM 1323 C CA . ASP A 1 173 ? 9.939 1.564 9.320 1.00 95.69 173 ASP A CA 1
ATOM 1324 C C . ASP A 1 173 ? 9.691 0.071 9.562 1.00 95.69 173 ASP A C 1
ATOM 1326 O O . ASP A 1 173 ? 9.379 -0.687 8.647 1.00 95.69 173 ASP A O 1
ATOM 1330 N N . THR A 1 174 ? 9.869 -0.358 10.810 1.00 96.50 174 THR A N 1
ATOM 1331 C CA . THR A 1 174 ? 9.618 -1.747 11.229 1.00 96.50 174 THR A CA 1
ATOM 1332 C C . THR A 1 174 ? 8.191 -1.964 11.723 1.00 96.50 174 THR A C 1
ATOM 1334 O O . THR A 1 174 ? 7.834 -3.086 12.078 1.00 96.50 174 THR A O 1
ATOM 1337 N N . GLU A 1 175 ? 7.362 -0.922 11.790 1.00 98.12 175 GLU A N 1
ATOM 1338 C CA . GLU A 1 175 ? 6.003 -1.025 12.310 1.00 98.12 175 GLU A CA 1
ATOM 1339 C C . GLU A 1 175 ? 5.027 -1.449 11.207 1.00 98.12 175 GLU A C 1
ATOM 1341 O O . GLU A 1 175 ? 4.880 -0.777 10.187 1.00 98.12 175 GLU A O 1
ATOM 1346 N N . ALA A 1 176 ? 4.316 -2.547 11.450 1.00 98.62 176 ALA A N 1
ATOM 1347 C CA . ALA A 1 176 ? 3.184 -2.972 10.648 1.00 98.62 176 ALA A CA 1
ATOM 1348 C C . ALA A 1 176 ? 1.869 -2.487 11.267 1.00 98.62 176 ALA A C 1
ATOM 1350 O O . ALA A 1 176 ? 1.595 -2.749 12.444 1.00 98.62 176 ALA A O 1
ATOM 1351 N N . SER A 1 177 ? 1.043 -1.840 10.448 1.00 98.88 177 SER A N 1
ATOM 1352 C CA . SER A 1 177 ? -0.312 -1.397 10.791 1.00 98.88 177 SER A CA 1
ATOM 1353 C C . SER A 1 177 ? -1.326 -2.400 10.262 1.00 98.88 177 SER A C 1
ATOM 1355 O O . SER A 1 177 ? -1.262 -2.808 9.103 1.00 98.88 177 SER A O 1
ATOM 1357 N N . ILE A 1 178 ? -2.251 -2.834 11.114 1.00 98.88 178 ILE A N 1
ATOM 1358 C CA . ILE A 1 178 ? -3.131 -3.968 10.829 1.00 98.88 178 ILE A CA 1
ATOM 1359 C C . ILE A 1 178 ? -4.581 -3.579 11.092 1.00 98.88 178 ILE A C 1
ATOM 1361 O O . ILE A 1 178 ? -4.908 -2.977 12.117 1.00 98.88 178 ILE A O 1
ATOM 1365 N N . LEU A 1 179 ? -5.456 -3.965 10.170 1.00 98.62 179 LEU A N 1
ATOM 1366 C CA . LEU A 1 179 ? -6.907 -3.886 10.287 1.00 98.62 179 LEU A CA 1
ATOM 1367 C C . LEU A 1 179 ? -7.494 -5.281 10.066 1.00 98.62 179 LEU A C 1
ATOM 1369 O O . LEU A 1 179 ? -7.105 -5.985 9.137 1.00 98.62 179 LEU A O 1
ATOM 1373 N N . GLN A 1 180 ? -8.466 -5.673 10.884 1.00 98.88 180 GLN A N 1
ATOM 1374 C CA . GLN A 1 180 ? -9.293 -6.847 10.625 1.00 98.88 180 GLN A CA 1
ATOM 1375 C C . GLN A 1 180 ? -10.761 -6.482 10.779 1.00 98.88 180 GLN A C 1
ATOM 1377 O O . GLN A 1 180 ? -11.154 -5.818 11.737 1.00 98.88 180 GLN A O 1
ATOM 1382 N N . VAL A 1 181 ? -11.578 -6.962 9.850 1.00 98.81 181 VAL A N 1
ATOM 1383 C CA . VAL A 1 181 ? -13.036 -6.908 9.950 1.00 98.81 181 VAL A CA 1
ATOM 1384 C C . VAL A 1 181 ? -13.585 -8.301 10.218 1.00 98.81 181 VAL A C 1
ATOM 1386 O O . VAL A 1 181 ? -13.125 -9.277 9.626 1.00 98.81 181 VAL A O 1
ATOM 1389 N N . ARG A 1 182 ? -14.567 -8.404 11.111 1.00 98.69 182 ARG A N 1
ATOM 1390 C CA . ARG A 1 182 ? -15.228 -9.654 11.504 1.00 98.69 182 ARG A CA 1
ATOM 1391 C C . ARG A 1 182 ? -16.727 -9.540 11.296 1.00 98.69 182 ARG A C 1
ATOM 1393 O O . ARG A 1 182 ? -17.305 -8.489 11.544 1.00 98.69 182 ARG A O 1
ATOM 1400 N N . SER A 1 183 ? -17.359 -10.625 10.871 1.00 98.31 183 SER A N 1
ATOM 1401 C CA . SER A 1 183 ? -18.815 -10.747 10.820 1.00 98.31 183 SER A CA 1
ATOM 1402 C C . SER A 1 183 ? -19.396 -10.553 12.219 1.00 98.31 183 SER A C 1
ATOM 1404 O O . SER A 1 183 ? -18.960 -11.188 13.180 1.00 98.31 183 SER A O 1
ATOM 1406 N N . LYS A 1 184 ? -20.408 -9.691 12.345 1.00 96.69 184 LYS A N 1
ATOM 1407 C CA . LYS A 1 184 ? -21.121 -9.492 13.613 1.00 96.69 184 LYS A CA 1
ATOM 1408 C C . LYS A 1 184 ? -21.983 -10.707 13.982 1.00 96.69 184 LYS A C 1
ATOM 1410 O O . LYS A 1 184 ? -22.321 -10.872 15.149 1.00 96.69 184 LYS A O 1
ATOM 1415 N N . ALA A 1 185 ? -22.340 -11.546 13.008 1.00 97.06 185 ALA A N 1
ATOM 1416 C CA . ALA A 1 185 ? -23.227 -12.687 13.220 1.00 97.06 185 ALA A CA 1
ATOM 1417 C C . ALA A 1 185 ? -22.536 -13.858 13.936 1.00 97.06 185 ALA A C 1
ATOM 1419 O O . ALA A 1 185 ? -23.151 -14.506 14.778 1.00 97.06 185 ALA A O 1
ATOM 1420 N N . ASP A 1 186 ? -21.272 -14.133 13.605 1.00 96.81 186 ASP A N 1
ATOM 1421 C CA . ASP A 1 186 ? -20.535 -15.304 14.101 1.00 96.81 186 ASP A CA 1
ATOM 1422 C C . ASP A 1 186 ? -19.093 -15.001 14.541 1.00 96.81 186 ASP A C 1
ATOM 1424 O O . ASP A 1 186 ? -18.362 -15.907 14.936 1.00 96.81 186 ASP A O 1
ATOM 1428 N N . GLY A 1 187 ? -18.668 -13.735 14.484 1.00 96.94 187 GLY A N 1
ATOM 1429 C CA . GLY A 1 187 ? -17.334 -13.294 14.892 1.00 96.94 187 GLY A CA 1
ATOM 1430 C C . GLY A 1 187 ? -16.209 -13.710 13.942 1.00 96.94 187 GLY A C 1
ATOM 1431 O O . GLY A 1 187 ? -15.047 -13.405 14.221 1.00 96.94 187 GLY A O 1
ATOM 1432 N N . LYS A 1 188 ? -16.509 -14.386 12.824 1.00 98.06 188 LYS A N 1
ATOM 1433 C CA . LYS A 1 188 ? -15.478 -14.857 11.894 1.00 98.06 188 LYS A CA 1
ATOM 1434 C C . LYS A 1 188 ? -14.876 -13.697 11.099 1.00 98.06 188 LYS A C 1
ATOM 1436 O O . LYS A 1 188 ? -15.625 -12.831 10.637 1.00 98.06 188 LYS A O 1
ATOM 1441 N N . PRO A 1 189 ? -13.549 -13.664 10.896 1.00 98.62 189 PRO A N 1
ATOM 1442 C CA . PRO A 1 189 ? -12.920 -12.667 10.038 1.00 98.62 189 PRO A CA 1
ATOM 1443 C C . PRO A 1 189 ? -13.456 -12.686 8.598 1.00 98.62 189 PRO A C 1
ATOM 1445 O O . PRO A 1 189 ? -13.549 -13.734 7.964 1.00 98.62 189 PRO A O 1
ATOM 1448 N N . ILE A 1 190 ? -13.789 -11.502 8.085 1.00 98.88 190 ILE A N 1
ATOM 1449 C CA . ILE A 1 190 ? -14.163 -11.251 6.685 1.00 98.88 190 ILE A CA 1
ATOM 1450 C C . ILE A 1 190 ? -12.899 -10.952 5.870 1.00 98.88 190 ILE A C 1
ATOM 1452 O O . ILE A 1 190 ? -12.716 -11.497 4.782 1.00 98.88 190 ILE A O 1
ATOM 1456 N N . ALA A 1 191 ? -12.019 -10.107 6.410 1.00 98.94 191 ALA A N 1
ATOM 1457 C CA . ALA A 1 191 ? -10.750 -9.731 5.802 1.00 98.94 191 ALA A CA 1
ATOM 1458 C C . ALA A 1 191 ? -9.750 -9.238 6.848 1.00 98.94 191 ALA A C 1
ATOM 1460 O O . ALA A 1 191 ? -10.142 -8.670 7.873 1.00 98.94 191 ALA A O 1
ATOM 1461 N N . THR A 1 192 ? -8.468 -9.400 6.532 1.00 98.94 192 THR A N 1
ATOM 1462 C CA . THR A 1 192 ? -7.335 -8.872 7.296 1.00 98.94 192 THR A CA 1
ATOM 1463 C C . THR A 1 192 ? -6.413 -8.112 6.353 1.00 98.94 192 THR A C 1
ATOM 1465 O O . THR A 1 192 ? -5.912 -8.694 5.396 1.00 98.94 192 THR A O 1
ATOM 1468 N N . LEU A 1 193 ? -6.180 -6.830 6.628 1.00 98.94 193 LEU A N 1
ATOM 1469 C CA . LEU A 1 193 ? -5.268 -5.967 5.885 1.00 98.94 193 LEU A CA 1
ATOM 1470 C C . LEU A 1 193 ? -4.039 -5.658 6.740 1.00 98.94 193 LEU A C 1
ATOM 1472 O O . LEU A 1 193 ? -4.175 -5.125 7.841 1.00 98.94 193 LEU A O 1
ATOM 1476 N N . THR A 1 194 ? -2.854 -5.940 6.202 1.00 98.94 194 THR A N 1
ATOM 1477 C CA . THR A 1 194 ? -1.558 -5.617 6.807 1.00 98.94 194 THR A CA 1
ATOM 1478 C C . THR A 1 194 ? -0.809 -4.628 5.926 1.00 98.94 194 THR A C 1
ATOM 1480 O O . THR A 1 194 ? -0.561 -4.899 4.751 1.00 98.94 194 THR A O 1
ATOM 1483 N N . ASN A 1 195 ? -0.426 -3.494 6.511 1.00 98.88 195 ASN A N 1
ATOM 1484 C CA . ASN A 1 195 ? 0.429 -2.493 5.897 1.00 98.88 195 ASN A CA 1
ATOM 1485 C C . ASN A 1 195 ? 1.834 -2.548 6.495 1.00 98.88 195 ASN A C 1
ATOM 1487 O O . ASN A 1 195 ? 1.996 -2.322 7.693 1.00 98.88 195 ASN A O 1
ATOM 1491 N N . PHE A 1 196 ? 2.830 -2.863 5.671 1.00 98.75 196 PHE A N 1
ATOM 1492 C CA . PHE A 1 196 ? 4.228 -2.995 6.081 1.00 98.75 196 PHE A CA 1
ATOM 1493 C C . PHE A 1 196 ? 5.148 -2.639 4.908 1.00 98.75 196 PHE A C 1
ATOM 1495 O O . PHE A 1 196 ? 4.853 -3.013 3.778 1.00 98.75 196 PHE A O 1
ATOM 1502 N N . ALA A 1 197 ? 6.232 -1.899 5.155 1.00 98.12 197 ALA A N 1
ATOM 1503 C CA . ALA A 1 197 ? 7.155 -1.451 4.112 1.00 98.12 197 ALA A CA 1
ATOM 1504 C C . ALA A 1 197 ? 8.219 -2.519 3.813 1.00 98.12 197 ALA A C 1
ATOM 1506 O O . ALA A 1 197 ? 9.152 -2.702 4.594 1.00 98.12 197 ALA A O 1
ATOM 1507 N N . CYS A 1 198 ? 8.081 -3.224 2.688 1.00 98.19 198 CYS A N 1
ATOM 1508 C CA . CYS A 1 198 ? 9.095 -4.142 2.170 1.00 98.19 198 CYS A CA 1
ATOM 1509 C C . CYS A 1 198 ? 8.804 -4.485 0.701 1.00 98.19 198 CYS A C 1
ATOM 1511 O O . CYS A 1 198 ? 7.733 -5.014 0.394 1.00 98.19 198 CYS A O 1
ATOM 1513 N N . HIS A 1 199 ? 9.755 -4.240 -0.200 1.00 97.50 199 HIS A N 1
ATOM 1514 C CA . HIS A 1 199 ? 9.665 -4.692 -1.588 1.00 97.50 199 HIS A CA 1
ATOM 1515 C C . HIS A 1 199 ? 9.517 -6.225 -1.660 1.00 97.50 199 HIS A C 1
ATOM 1517 O O . HIS A 1 199 ? 10.344 -6.937 -1.084 1.00 97.50 199 HIS A O 1
ATOM 1523 N N . PRO A 1 200 ? 8.525 -6.778 -2.379 1.00 97.50 200 PRO A N 1
ATOM 1524 C CA . PRO A 1 200 ? 8.458 -8.201 -2.712 1.00 97.50 200 PRO A CA 1
ATOM 1525 C C . PRO A 1 200 ? 9.499 -8.569 -3.777 1.00 97.50 200 PRO A C 1
ATOM 1527 O O . PRO A 1 200 ? 9.219 -8.691 -4.971 1.00 97.50 200 PRO A O 1
ATOM 1530 N N . GLU A 1 201 ? 10.738 -8.696 -3.301 1.00 95.12 201 GLU A N 1
ATOM 1531 C CA . GLU A 1 201 ? 11.948 -8.863 -4.103 1.00 95.12 201 GLU A CA 1
ATOM 1532 C C . GLU A 1 201 ? 12.835 -10.033 -3.630 1.00 95.12 201 GLU A C 1
ATOM 1534 O O . GLU A 1 201 ? 14.054 -10.046 -3.854 1.00 95.12 201 GLU A O 1
ATOM 1539 N N . VAL A 1 202 ? 12.272 -11.036 -2.951 1.00 94.75 202 VAL A N 1
ATOM 1540 C CA . VAL A 1 202 ? 13.059 -12.222 -2.580 1.00 94.75 202 VAL A CA 1
ATOM 1541 C C . VAL A 1 202 ? 13.436 -13.029 -3.829 1.00 94.75 202 VAL A C 1
ATOM 1543 O O . VAL A 1 202 ? 14.543 -13.585 -3.900 1.00 94.75 202 VAL A O 1
ATOM 1546 N N . LEU A 1 203 ? 12.537 -13.073 -4.814 1.00 93.94 203 LEU A N 1
ATOM 1547 C CA . LEU A 1 203 ? 12.538 -14.006 -5.929 1.00 93.94 203 LEU A CA 1
ATOM 1548 C C . LEU A 1 203 ? 12.743 -13.317 -7.284 1.00 93.94 203 LEU A C 1
ATOM 1550 O O . LEU A 1 203 ? 11.839 -13.227 -8.113 1.00 93.94 203 LEU A O 1
ATOM 1554 N N . ASN A 1 204 ? 13.980 -12.904 -7.552 1.00 91.94 204 ASN A N 1
ATOM 1555 C CA . ASN A 1 204 ? 14.429 -12.513 -8.891 1.00 91.94 204 ASN A CA 1
ATOM 1556 C C . ASN A 1 204 ? 14.538 -13.724 -9.837 1.00 91.94 204 ASN A C 1
ATOM 1558 O O . ASN A 1 204 ? 15.626 -14.254 -10.074 1.00 91.94 204 ASN A O 1
ATOM 1562 N N . ASN A 1 205 ? 13.390 -14.185 -10.333 1.00 92.12 205 ASN A N 1
ATOM 1563 C CA . ASN A 1 205 ? 13.246 -15.378 -11.163 1.00 92.12 205 ASN A CA 1
ATOM 1564 C C . ASN A 1 205 ? 12.549 -15.071 -12.512 1.00 92.12 205 ASN A C 1
ATOM 1566 O O . ASN A 1 205 ? 12.392 -13.912 -12.903 1.00 92.12 205 ASN A O 1
ATOM 1570 N N . ASP A 1 206 ? 12.187 -16.124 -13.247 1.00 93.69 206 ASP A N 1
ATOM 1571 C CA . ASP A 1 206 ? 11.460 -16.108 -14.528 1.00 93.69 206 ASP A CA 1
ATOM 1572 C C . ASP A 1 206 ? 10.031 -16.682 -14.429 1.00 93.69 206 ASP A C 1
ATOM 1574 O O . ASP A 1 206 ? 9.416 -17.000 -15.448 1.00 93.69 206 ASP A O 1
ATOM 1578 N N . GLN A 1 207 ? 9.513 -16.847 -13.214 1.00 96.44 207 GLN A N 1
ATOM 1579 C CA . GLN A 1 207 ? 8.177 -17.342 -12.897 1.00 96.44 207 GLN A CA 1
ATOM 1580 C C . GLN A 1 207 ? 7.286 -16.197 -12.418 1.00 96.44 207 GLN A C 1
ATOM 1582 O O . GLN A 1 207 ? 7.741 -15.258 -11.772 1.00 96.44 207 GLN A O 1
ATOM 1587 N N . LEU A 1 208 ? 5.989 -16.299 -12.693 1.00 98.00 208 LEU A N 1
ATOM 1588 C CA . LEU A 1 208 ? 5.007 -15.453 -12.027 1.00 98.00 208 LEU A CA 1
ATOM 1589 C C . LEU A 1 208 ? 4.830 -15.912 -10.578 1.00 98.00 208 LEU A C 1
ATOM 1591 O O . LEU A 1 208 ? 4.606 -17.100 -10.329 1.00 98.00 208 LEU A O 1
ATOM 1595 N N . THR A 1 209 ? 4.947 -14.972 -9.647 1.00 98.25 209 THR A N 1
ATOM 1596 C CA . THR A 1 209 ? 4.731 -15.191 -8.215 1.00 98.25 209 THR A CA 1
ATOM 1597 C C . THR A 1 209 ? 4.399 -13.869 -7.536 1.00 98.25 209 THR A C 1
ATOM 1599 O O . THR A 1 209 ? 4.947 -12.828 -7.906 1.00 98.25 209 THR A O 1
ATOM 1602 N N . ALA A 1 210 ? 3.542 -13.913 -6.516 1.00 98.31 210 ALA A N 1
ATOM 1603 C CA . ALA A 1 210 ? 3.315 -12.772 -5.638 1.00 98.31 210 ALA A CA 1
ATOM 1604 C C . ALA A 1 210 ? 4.484 -12.528 -4.660 1.00 98.31 210 ALA A C 1
ATOM 1606 O O . ALA A 1 210 ? 4.411 -11.566 -3.908 1.00 98.31 210 ALA A O 1
ATOM 1607 N N . ASP A 1 211 ? 5.556 -13.340 -4.684 1.00 98.50 211 ASP A N 1
ATOM 1608 C CA . ASP A 1 211 ? 6.709 -13.315 -3.763 1.00 98.50 211 ASP A CA 1
ATOM 1609 C C . ASP A 1 211 ? 6.277 -13.591 -2.305 1.00 98.50 211 ASP A C 1
ATOM 1611 O O . ASP A 1 211 ? 5.308 -14.316 -2.084 1.00 98.50 211 ASP A O 1
ATOM 1615 N N . PHE A 1 212 ? 6.965 -13.077 -1.279 1.00 98.50 212 PHE A N 1
ATOM 1616 C CA . PHE A 1 212 ? 6.594 -13.302 0.123 1.00 98.50 212 PHE A CA 1
ATOM 1617 C C . PHE A 1 212 ? 5.105 -13.006 0.452 1.00 98.50 212 PHE A C 1
ATOM 1619 O O . PHE A 1 212 ? 4.563 -13.707 1.319 1.00 98.50 212 PHE A O 1
ATOM 1626 N N . PRO A 1 213 ? 4.400 -12.047 -0.205 1.00 98.81 213 PRO A N 1
ATOM 1627 C CA . PRO A 1 213 ? 2.949 -11.901 -0.084 1.00 98.81 213 PRO A CA 1
ATOM 1628 C C . PRO A 1 213 ? 2.151 -13.193 -0.300 1.00 98.81 213 PRO A C 1
ATOM 1630 O O . PRO A 1 213 ? 1.187 -13.421 0.432 1.00 98.81 213 PRO A O 1
ATOM 1633 N N . HIS A 1 214 ? 2.577 -14.076 -1.212 1.00 98.69 214 HIS A N 1
ATOM 1634 C CA . HIS A 1 214 ? 1.929 -15.369 -1.457 1.00 98.69 214 HIS A CA 1
ATOM 1635 C C . HIS A 1 214 ? 1.743 -16.171 -0.161 1.00 98.69 214 HIS A C 1
ATOM 1637 O O . HIS A 1 214 ? 0.632 -16.568 0.202 1.00 98.69 214 HIS A O 1
ATOM 1643 N N . TRP A 1 215 ? 2.837 -16.370 0.575 1.00 98.75 215 TRP A N 1
ATOM 1644 C CA . TRP A 1 215 ? 2.819 -17.133 1.822 1.00 98.75 215 TRP A CA 1
ATOM 1645 C C . TRP A 1 215 ? 2.158 -16.365 2.961 1.00 98.75 215 TRP A C 1
ATOM 1647 O O . TRP A 1 215 ? 1.521 -16.979 3.816 1.00 98.75 215 TRP A O 1
ATOM 1657 N N . PHE A 1 216 ? 2.232 -15.029 2.958 1.00 98.88 216 PHE A N 1
ATOM 1658 C CA . PHE A 1 216 ? 1.432 -14.224 3.881 1.00 98.88 216 PHE A CA 1
ATOM 1659 C C . PHE A 1 216 ? -0.065 -14.528 3.714 1.00 98.88 216 PHE A C 1
ATOM 1661 O O . PHE A 1 216 ? -0.745 -14.803 4.708 1.00 98.88 216 PHE A O 1
ATOM 1668 N N . TYR A 1 217 ? -0.565 -14.559 2.473 1.00 98.88 217 TYR A N 1
ATOM 1669 C CA . TYR A 1 217 ? -1.963 -14.881 2.197 1.00 98.88 217 TYR A CA 1
ATOM 1670 C C . TYR A 1 217 ? -2.333 -16.274 2.695 1.00 98.88 217 TYR A C 1
ATOM 1672 O O . TYR A 1 217 ? -3.292 -16.410 3.455 1.00 98.88 217 TYR A O 1
ATOM 1680 N N . GLN A 1 218 ? -1.542 -17.289 2.338 1.00 98.69 218 GLN A N 1
ATOM 1681 C CA . GLN A 1 218 ? -1.801 -18.672 2.742 1.00 98.69 218 GLN A CA 1
ATOM 1682 C C . GLN A 1 218 ? -1.861 -18.839 4.264 1.00 98.69 218 GLN A C 1
ATOM 1684 O O . GLN A 1 218 ? -2.769 -19.493 4.784 1.00 98.69 218 GLN A O 1
ATOM 1689 N N . VAL A 1 219 ? -0.919 -18.246 5.003 1.00 98.81 219 VAL A N 1
ATOM 1690 C CA . VAL A 1 219 ? -0.862 -18.387 6.465 1.00 98.81 219 VAL A CA 1
ATOM 1691 C C . VAL A 1 219 ? -2.025 -17.658 7.140 1.00 98.81 219 VAL A C 1
ATOM 1693 O O . VAL A 1 219 ? -2.634 -18.211 8.056 1.00 98.81 219 VAL A O 1
ATOM 1696 N N . VAL A 1 220 ? -2.371 -16.446 6.696 1.00 98.81 220 VAL A N 1
ATOM 1697 C CA . VAL A 1 220 ? -3.510 -15.702 7.258 1.00 98.81 220 VAL A CA 1
ATOM 1698 C C . VAL A 1 220 ? -4.832 -16.414 6.957 1.00 98.81 220 VAL A C 1
ATOM 1700 O O . VAL A 1 220 ? -5.637 -16.619 7.867 1.00 98.81 220 VAL A O 1
ATOM 1703 N N . GLU A 1 221 ? -5.048 -16.840 5.712 1.00 98.75 221 GLU A N 1
ATOM 1704 C CA . GLU A 1 221 ? -6.295 -17.480 5.275 1.00 98.75 221 GLU A CA 1
ATOM 1705 C C . GLU A 1 221 ? -6.490 -18.864 5.905 1.00 98.75 221 GLU A C 1
ATOM 1707 O O . GLU A 1 221 ? -7.570 -19.150 6.426 1.00 98.75 221 GLU A O 1
ATOM 1712 N N . SER A 1 222 ? -5.445 -19.699 5.951 1.00 98.44 222 SER A N 1
ATOM 1713 C CA . SER A 1 222 ? -5.512 -21.038 6.566 1.00 98.44 222 SER A CA 1
ATOM 1714 C C . SER A 1 222 ? -5.795 -21.002 8.070 1.00 98.44 222 SER A C 1
ATOM 1716 O O . SER A 1 222 ? -6.358 -21.950 8.617 1.00 98.44 222 SER A O 1
ATOM 1718 N N . ARG A 1 223 ? -5.461 -19.894 8.741 1.00 97.88 223 ARG A N 1
ATOM 1719 C CA . ARG A 1 223 ? -5.767 -19.653 10.160 1.00 97.88 223 ARG A CA 1
ATOM 1720 C C . ARG A 1 223 ? -7.083 -18.906 10.380 1.00 97.88 223 ARG A C 1
ATOM 1722 O O . ARG A 1 223 ? -7.354 -18.450 11.488 1.00 97.88 223 ARG A O 1
ATOM 1729 N N . GLY A 1 224 ? -7.910 -18.786 9.341 1.00 95.94 224 GLY A N 1
ATOM 1730 C CA . GLY A 1 224 ? -9.240 -18.192 9.428 1.00 95.94 224 GLY A CA 1
ATOM 1731 C C . GLY A 1 224 ? -9.249 -16.664 9.461 1.00 95.94 224 GLY A C 1
ATOM 1732 O O . GLY A 1 224 ? -10.231 -16.090 9.916 1.00 95.94 224 GLY A O 1
ATOM 1733 N N . GLY A 1 225 ? -8.197 -15.992 8.981 1.00 97.38 225 GLY A N 1
ATOM 1734 C CA . GLY A 1 225 ? -8.080 -14.527 8.944 1.00 97.38 225 GLY A CA 1
ATOM 1735 C C . GLY A 1 225 ? -8.967 -13.814 7.910 1.00 97.38 225 GLY A C 1
ATOM 1736 O O . GLY A 1 225 ? -8.878 -12.591 7.779 1.00 97.38 225 GLY A O 1
ATOM 1737 N N . GLY A 1 226 ? -9.840 -14.536 7.202 1.00 98.56 226 GLY A N 1
ATOM 1738 C CA . GLY A 1 226 ? -10.637 -13.994 6.097 1.00 98.56 226 GLY A CA 1
ATOM 1739 C C . GLY A 1 226 ? -9.767 -13.700 4.874 1.00 98.56 226 GLY A C 1
ATOM 1740 O O . GLY A 1 226 ? -8.652 -14.204 4.786 1.00 98.56 226 GLY A O 1
ATOM 1741 N N . VAL A 1 227 ? -10.253 -12.878 3.938 1.00 98.88 227 VAL A N 1
ATOM 1742 C CA . VAL A 1 227 ? -9.449 -12.445 2.779 1.00 98.88 227 VAL A CA 1
ATOM 1743 C C . VAL A 1 227 ? -8.223 -11.675 3.272 1.00 98.88 227 VAL A C 1
ATOM 1745 O O . VAL A 1 227 ? -8.354 -10.595 3.853 1.00 98.88 227 VAL A O 1
ATOM 1748 N N . ALA A 1 228 ? -7.033 -12.228 3.051 1.00 98.94 228 ALA A N 1
ATOM 1749 C CA . ALA A 1 228 ? -5.783 -11.585 3.435 1.00 98.94 228 ALA A CA 1
ATOM 1750 C C . ALA A 1 228 ? -5.407 -10.498 2.419 1.00 98.94 228 ALA A C 1
ATOM 1752 O O . ALA A 1 228 ? -5.518 -10.713 1.216 1.00 98.94 228 ALA A O 1
ATOM 1753 N N . ILE A 1 229 ? -4.958 -9.332 2.874 1.00 98.94 229 ILE A N 1
ATOM 1754 C CA . ILE A 1 229 ? -4.550 -8.206 2.029 1.00 98.94 229 ILE A CA 1
ATOM 1755 C C . ILE A 1 229 ? -3.217 -7.689 2.562 1.00 98.94 229 ILE A C 1
ATOM 1757 O O . ILE A 1 229 ? -3.122 -7.274 3.713 1.00 98.94 229 ILE A O 1
ATOM 1761 N N . PHE A 1 230 ? -2.185 -7.721 1.728 1.00 98.94 230 PHE A N 1
ATOM 1762 C CA . PHE A 1 230 ? -0.891 -7.114 2.022 1.00 98.94 230 PHE A CA 1
ATOM 1763 C C . PHE A 1 230 ? -0.788 -5.843 1.196 1.00 98.94 230 PHE A C 1
ATOM 1765 O O . PHE A 1 230 ? -1.052 -5.893 -0.001 1.00 98.94 230 PHE A O 1
ATOM 1772 N N . VAL A 1 231 ? -0.427 -4.723 1.815 1.00 98.75 231 VAL A N 1
ATOM 1773 C CA . VAL A 1 231 ? -0.239 -3.449 1.118 1.00 98.75 231 VAL A CA 1
ATOM 1774 C C . VAL A 1 231 ? 1.041 -2.782 1.579 1.00 98.75 231 VAL A C 1
ATOM 1776 O O . VAL A 1 231 ? 1.346 -2.751 2.773 1.00 98.75 231 VAL A O 1
ATOM 1779 N N . ASN A 1 232 ? 1.799 -2.237 0.637 1.00 97.88 232 ASN A N 1
ATOM 1780 C CA . ASN A 1 232 ? 3.120 -1.738 0.959 1.00 97.88 232 ASN A CA 1
ATOM 1781 C C . ASN A 1 232 ? 3.101 -0.380 1.665 1.00 97.88 232 ASN A C 1
ATOM 1783 O O . ASN A 1 232 ? 2.173 0.410 1.495 1.00 97.88 232 ASN A O 1
ATOM 1787 N N . GLY A 1 233 ? 4.115 -0.155 2.500 1.00 98.19 233 GLY A N 1
ATOM 1788 C CA . GLY A 1 233 ? 4.385 1.114 3.180 1.00 98.19 233 GLY A CA 1
ATOM 1789 C C . GLY A 1 233 ? 5.279 2.056 2.366 1.00 98.19 233 GLY A C 1
ATOM 1790 O O . GLY A 1 233 ? 5.349 1.978 1.142 1.00 98.19 233 GLY A O 1
ATOM 1791 N N . ALA A 1 234 ? 6.002 2.940 3.058 1.00 98.06 234 ALA A N 1
ATOM 1792 C CA . ALA A 1 234 ? 7.049 3.770 2.456 1.00 98.06 234 ALA A CA 1
ATOM 1793 C C . ALA A 1 234 ? 8.320 2.932 2.229 1.00 98.06 234 ALA A C 1
ATOM 1795 O O . ALA A 1 234 ? 9.188 2.852 3.098 1.00 98.06 234 ALA A O 1
ATOM 1796 N N . LEU A 1 235 ? 8.374 2.251 1.081 1.00 96.94 235 LEU A N 1
ATOM 1797 C CA . LEU A 1 235 ? 9.441 1.308 0.730 1.00 96.94 235 LEU A CA 1
ATOM 1798 C C . LEU A 1 235 ? 10.588 1.900 -0.098 1.00 96.94 235 LEU A C 1
ATOM 1800 O O . LEU A 1 235 ? 11.558 1.195 -0.374 1.00 96.94 235 LEU A O 1
ATOM 1804 N N . GLY A 1 236 ? 10.495 3.175 -0.488 1.00 90.62 236 GLY A N 1
ATOM 1805 C CA . GLY A 1 236 ? 11.521 3.847 -1.282 1.00 90.62 236 GLY A CA 1
ATOM 1806 C C . GLY A 1 236 ? 12.875 3.819 -0.571 1.00 90.62 236 GLY A C 1
ATOM 1807 O O . GLY A 1 236 ? 12.948 3.614 0.635 1.00 90.62 236 GLY A O 1
ATOM 1808 N N . GLY A 1 237 ? 13.977 3.995 -1.298 1.00 86.00 237 GLY A N 1
ATOM 1809 C CA . GLY A 1 237 ? 15.313 3.829 -0.713 1.00 86.00 237 GLY A CA 1
ATOM 1810 C C . GLY A 1 237 ? 15.706 2.360 -0.572 1.00 86.00 237 GLY A C 1
ATOM 1811 O O . GLY A 1 237 ? 16.474 2.013 0.324 1.00 86.00 237 GLY A O 1
ATOM 1812 N N . MET A 1 238 ? 15.158 1.501 -1.440 1.00 91.38 238 MET A N 1
ATOM 1813 C CA . MET A 1 238 ? 15.437 0.066 -1.466 1.00 91.38 238 MET A CA 1
ATOM 1814 C C . MET A 1 238 ? 15.149 -0.589 -0.106 1.00 91.38 238 MET A C 1
ATOM 1816 O O . MET A 1 238 ? 16.011 -1.268 0.459 1.00 91.38 238 MET A O 1
ATOM 1820 N N . VAL A 1 239 ? 13.972 -0.338 0.483 1.00 96.81 239 VAL A N 1
ATOM 1821 C CA . VAL A 1 239 ? 13.524 -1.128 1.637 1.00 96.81 239 VAL A CA 1
ATOM 1822 C C . VAL A 1 239 ? 13.094 -2.488 1.114 1.00 96.81 239 VAL A C 1
ATOM 1824 O O . VAL A 1 23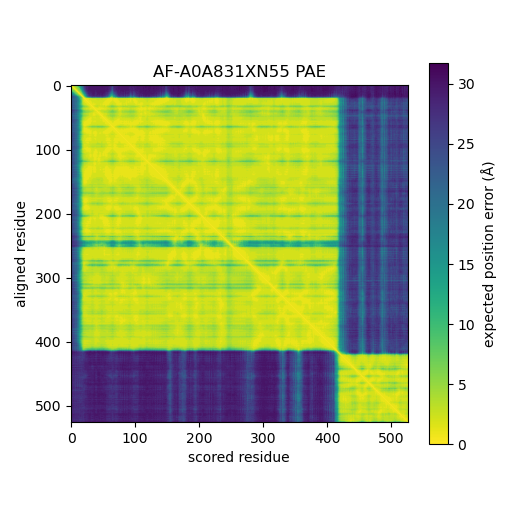9 ? 11.949 -2.675 0.703 1.00 96.81 239 VAL A O 1
ATOM 1827 N N . SER A 1 240 ? 14.034 -3.421 1.106 1.00 95.06 240 SER A N 1
ATOM 1828 C CA . SER A 1 240 ? 13.895 -4.729 0.470 1.00 95.06 240 SER A CA 1
ATOM 1829 C C . SER A 1 240 ? 14.108 -5.846 1.499 1.00 95.06 240 SER A C 1
ATOM 1831 O O . SER A 1 240 ? 14.531 -5.582 2.632 1.00 95.06 240 SER A O 1
ATOM 1833 N N . PRO A 1 241 ? 13.805 -7.109 1.158 1.00 95.25 241 PRO A N 1
ATOM 1834 C CA . PRO A 1 241 ? 13.909 -8.205 2.102 1.00 95.25 241 PRO A CA 1
ATOM 1835 C C . PRO A 1 241 ? 15.356 -8.388 2.555 1.00 95.25 241 PRO A C 1
ATOM 1837 O O . PRO A 1 241 ? 16.273 -8.458 1.732 1.00 95.25 241 PRO A O 1
ATOM 1840 N N . ALA A 1 242 ? 15.560 -8.496 3.865 1.00 92.94 242 ALA A N 1
ATOM 1841 C CA . ALA A 1 242 ? 16.872 -8.660 4.461 1.00 92.94 242 ALA A CA 1
ATOM 1842 C C . ALA A 1 242 ? 17.617 -9.850 3.829 1.00 92.94 242 ALA A C 1
ATOM 1844 O O . ALA A 1 242 ? 17.040 -10.883 3.466 1.00 92.94 242 ALA A O 1
ATOM 1845 N N . ALA A 1 243 ? 18.928 -9.699 3.657 1.00 88.31 243 ALA A N 1
ATOM 1846 C CA . ALA A 1 243 ? 19.760 -10.799 3.195 1.00 88.31 243 ALA A CA 1
ATOM 1847 C C . ALA A 1 243 ? 19.769 -11.925 4.240 1.00 88.31 243 ALA A C 1
ATOM 1849 O O . ALA A 1 243 ? 19.813 -11.665 5.443 1.00 88.31 243 ALA A O 1
ATOM 1850 N N . ASP A 1 244 ? 19.764 -13.174 3.777 1.00 81.69 244 ASP A N 1
ATOM 1851 C CA . ASP A 1 244 ? 20.031 -14.328 4.631 1.00 81.69 244 ASP A CA 1
ATOM 1852 C C . ASP A 1 244 ? 21.501 -14.733 4.448 1.00 81.69 244 ASP A C 1
ATOM 1854 O O . ASP A 1 244 ? 21.843 -15.293 3.404 1.00 81.69 244 ASP A O 1
ATOM 1858 N N . PRO A 1 245 ? 22.389 -14.436 5.417 1.00 78.00 245 PRO A N 1
ATOM 1859 C CA . PRO A 1 245 ? 23.817 -14.721 5.284 1.00 78.00 245 PRO A CA 1
ATOM 1860 C C . PRO A 1 245 ? 24.122 -16.223 5.247 1.00 78.00 245 PRO A C 1
ATOM 1862 O O . PRO A 1 245 ? 25.214 -16.606 4.837 1.00 78.00 245 PRO A O 1
ATOM 1865 N N . ASN A 1 246 ? 23.174 -17.068 5.666 1.00 79.75 246 ASN A N 1
ATOM 1866 C CA . ASN A 1 246 ? 23.315 -18.521 5.669 1.00 79.75 246 ASN A CA 1
ATOM 1867 C C . ASN A 1 246 ? 22.647 -19.177 4.451 1.00 79.75 246 ASN A C 1
ATOM 1869 O O . ASN A 1 246 ? 22.703 -20.401 4.311 1.00 79.75 246 ASN A O 1
ATOM 1873 N N . SER A 1 247 ? 21.999 -18.396 3.580 1.00 81.75 247 SER A N 1
ATOM 1874 C CA . SER A 1 247 ? 21.354 -18.945 2.394 1.00 81.75 247 SER A CA 1
ATOM 1875 C C . SER A 1 247 ? 22.396 -19.417 1.384 1.00 81.75 247 SER A C 1
ATOM 1877 O O . SER A 1 247 ? 23.298 -18.682 0.985 1.00 81.75 247 SER A O 1
ATOM 1879 N N . THR A 1 248 ? 22.251 -20.670 0.961 1.00 84.00 248 THR A N 1
ATOM 1880 C CA . THR A 1 248 ? 23.016 -21.279 -0.137 1.00 84.00 248 THR A CA 1
ATOM 1881 C C . THR A 1 248 ? 22.206 -21.329 -1.433 1.00 84.00 248 THR A C 1
ATOM 1883 O O . THR A 1 248 ? 22.692 -21.827 -2.450 1.00 84.00 248 THR A O 1
ATOM 1886 N N . ALA A 1 249 ? 20.967 -20.821 -1.410 1.00 83.19 249 ALA A N 1
ATOM 1887 C CA . ALA A 1 249 ? 20.107 -20.797 -2.578 1.00 83.19 249 ALA A CA 1
ATOM 1888 C C . ALA A 1 249 ? 20.695 -19.871 -3.658 1.00 83.19 249 ALA A C 1
ATOM 1890 O O . ALA A 1 249 ? 21.252 -18.815 -3.339 1.00 83.19 249 ALA A O 1
ATOM 1891 N N . PRO A 1 250 ? 20.549 -20.212 -4.952 1.00 82.12 250 PRO A N 1
ATOM 1892 C CA . PRO A 1 250 ? 20.888 -19.287 -6.022 1.00 82.12 250 PRO A CA 1
ATOM 1893 C C . PRO A 1 250 ? 20.138 -17.961 -5.849 1.00 82.12 250 PRO A C 1
ATOM 1895 O O . PRO A 1 250 ? 18.961 -17.944 -5.473 1.00 82.12 250 PRO A O 1
ATOM 1898 N N . LYS A 1 251 ? 20.807 -16.842 -6.157 1.00 75.56 251 LYS A N 1
ATOM 1899 C CA . LYS A 1 251 ? 20.200 -15.505 -6.097 1.00 75.56 251 LYS A CA 1
ATOM 1900 C C . LYS A 1 251 ? 18.871 -15.501 -6.862 1.00 75.56 251 LYS A C 1
ATOM 1902 O O . LYS A 1 251 ? 18.825 -15.906 -8.018 1.00 75.56 251 LYS A O 1
ATOM 1907 N N . GLY A 1 252 ? 17.806 -15.046 -6.202 1.00 77.81 252 GLY A N 1
ATOM 1908 C CA . GLY A 1 252 ? 16.466 -14.953 -6.788 1.00 77.81 252 GLY A CA 1
ATOM 1909 C C . GLY A 1 252 ? 15.663 -16.259 -6.839 1.00 77.81 252 GLY A C 1
ATOM 1910 O O . GLY A 1 252 ? 14.551 -16.262 -7.357 1.00 77.81 252 GLY A O 1
ATOM 1911 N N . ARG A 1 253 ? 16.181 -17.364 -6.289 1.00 87.88 253 ARG A N 1
ATOM 1912 C CA . ARG A 1 253 ? 15.482 -18.662 -6.192 1.00 87.88 253 ARG A CA 1
ATOM 1913 C C . ARG A 1 253 ? 15.352 -19.148 -4.742 1.00 87.88 253 ARG A C 1
ATOM 1915 O O . ARG A 1 253 ? 15.216 -20.343 -4.495 1.00 87.88 253 ARG A O 1
ATOM 1922 N N . ASP A 1 254 ? 15.416 -18.230 -3.779 1.00 93.44 254 ASP A N 1
ATOM 1923 C CA . ASP A 1 254 ? 15.321 -18.541 -2.350 1.00 93.44 254 ASP A CA 1
ATOM 1924 C C . ASP A 1 254 ? 13.856 -18.596 -1.879 1.00 93.44 254 ASP A C 1
ATOM 1926 O O . ASP A 1 254 ? 13.367 -17.722 -1.159 1.00 93.44 254 ASP A O 1
ATOM 1930 N N . TRP A 1 255 ? 13.146 -19.630 -2.334 1.00 94.69 255 TRP A N 1
ATOM 1931 C CA . TRP A 1 255 ? 11.734 -19.875 -2.013 1.00 94.69 255 TRP A CA 1
ATOM 1932 C C . TRP A 1 255 ? 11.497 -20.030 -0.510 1.00 94.69 255 TRP A C 1
ATOM 1934 O O . TRP A 1 255 ? 10.528 -19.497 0.020 1.00 94.69 255 TRP A O 1
ATOM 1944 N N . ALA A 1 256 ? 12.426 -20.682 0.194 1.00 94.56 256 ALA A N 1
ATOM 1945 C CA . ALA A 1 256 ? 12.344 -20.868 1.638 1.00 94.56 256 ALA A CA 1
ATOM 1946 C C . ALA A 1 256 ? 12.423 -19.532 2.395 1.00 94.56 256 ALA A C 1
ATOM 1948 O O . ALA A 1 256 ? 11.715 -19.338 3.384 1.00 94.56 256 ALA A O 1
ATOM 1949 N N . ARG A 1 257 ? 13.250 -18.578 1.939 1.00 95.31 257 ARG A N 1
ATOM 1950 C CA . ARG A 1 257 ? 13.286 -17.226 2.519 1.00 95.31 257 ARG A CA 1
ATOM 1951 C C . ARG A 1 257 ? 11.999 -16.455 2.252 1.00 95.31 257 ARG A C 1
ATOM 1953 O O . ARG A 1 257 ? 11.516 -15.788 3.166 1.00 95.31 257 ARG A O 1
ATOM 1960 N N . ALA A 1 258 ? 11.444 -16.558 1.046 1.00 96.88 258 ALA A N 1
ATOM 1961 C CA . ALA A 1 258 ? 10.191 -15.893 0.699 1.00 96.88 258 ALA A CA 1
ATOM 1962 C C . ALA A 1 258 ? 9.032 -16.431 1.556 1.00 96.88 258 ALA A C 1
ATOM 1964 O O . ALA A 1 258 ? 8.311 -15.652 2.185 1.00 96.88 258 ALA A O 1
ATOM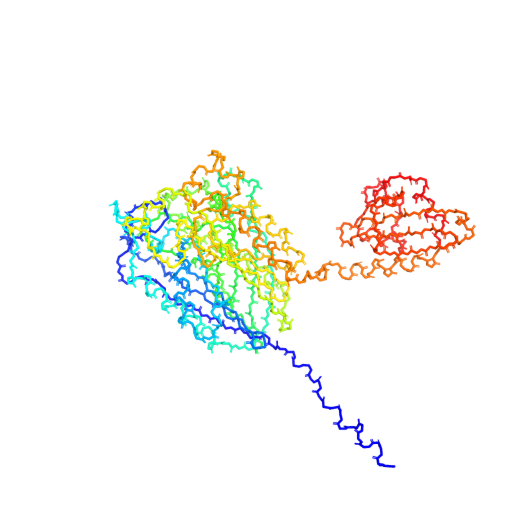 1965 N N . GLU A 1 259 ? 8.952 -17.756 1.706 1.00 97.56 259 GLU A N 1
ATOM 1966 C CA . GLU A 1 259 ? 8.023 -18.429 2.615 1.00 97.56 259 GLU A CA 1
ATOM 1967 C C . GLU A 1 259 ? 8.198 -17.980 4.061 1.00 97.56 259 GLU A C 1
ATOM 1969 O O . GLU A 1 259 ? 7.232 -17.593 4.726 1.00 97.56 259 GLU A O 1
ATOM 1974 N N . ARG A 1 260 ? 9.437 -17.989 4.556 1.00 97.31 260 ARG A N 1
ATOM 1975 C CA . ARG A 1 260 ? 9.758 -17.585 5.924 1.00 97.31 260 ARG A CA 1
ATOM 1976 C C . ARG A 1 260 ? 9.334 -16.144 6.192 1.00 97.31 260 ARG A C 1
ATOM 1978 O O . ARG A 1 260 ? 8.740 -15.882 7.234 1.00 97.31 260 ARG A O 1
ATOM 1985 N N . TYR A 1 261 ? 9.614 -15.213 5.284 1.00 98.00 261 TYR A N 1
ATOM 1986 C CA . TYR A 1 261 ? 9.252 -13.804 5.455 1.00 98.00 261 TYR A CA 1
ATOM 1987 C C . TYR A 1 261 ? 7.745 -13.573 5.383 1.00 98.00 261 TYR A C 1
ATOM 1989 O O . TYR A 1 261 ? 7.206 -12.924 6.283 1.00 98.00 261 TYR A O 1
ATOM 1997 N N . GLY A 1 262 ? 7.047 -14.183 4.422 1.00 98.69 262 GLY A N 1
ATOM 1998 C CA . GLY A 1 262 ? 5.583 -14.145 4.374 1.00 98.69 262 GLY A CA 1
ATOM 1999 C C . GLY A 1 262 ? 4.954 -14.713 5.649 1.00 98.69 262 GLY A C 1
ATOM 2000 O O . GLY A 1 262 ? 4.064 -14.103 6.245 1.00 98.69 262 GLY A O 1
ATOM 2001 N N . THR A 1 263 ? 5.498 -15.828 6.143 1.00 98.69 263 THR A N 1
ATOM 2002 C CA . THR A 1 263 ? 5.067 -16.481 7.386 1.00 98.69 263 THR A CA 1
ATOM 2003 C C . THR A 1 263 ? 5.330 -15.624 8.624 1.00 98.69 263 THR A C 1
ATOM 2005 O O . THR A 1 263 ? 4.465 -15.534 9.494 1.00 98.69 263 THR A O 1
ATOM 2008 N N . ILE A 1 264 ? 6.491 -14.965 8.727 1.00 98.69 264 ILE A N 1
ATOM 2009 C CA . ILE A 1 264 ? 6.802 -14.057 9.844 1.00 98.69 264 ILE A CA 1
ATOM 2010 C C . ILE A 1 264 ? 5.815 -12.888 9.867 1.00 98.69 264 ILE A C 1
ATOM 2012 O O . ILE A 1 264 ? 5.249 -12.599 10.924 1.00 98.69 264 ILE A O 1
ATOM 2016 N N . ILE A 1 265 ? 5.567 -12.255 8.715 1.00 98.81 265 ILE A N 1
ATOM 2017 C CA . ILE A 1 265 ? 4.623 -11.135 8.612 1.00 98.81 265 ILE A CA 1
ATOM 2018 C C . ILE A 1 265 ? 3.211 -11.588 9.010 1.00 98.81 265 ILE A C 1
ATOM 2020 O O . ILE A 1 265 ? 2.541 -10.910 9.794 1.00 98.81 265 ILE A O 1
ATOM 2024 N N . ALA A 1 266 ? 2.770 -12.755 8.534 1.00 98.81 266 ALA A N 1
ATOM 2025 C CA . ALA A 1 266 ? 1.460 -13.311 8.862 1.00 98.81 266 ALA A CA 1
ATOM 2026 C C . ALA A 1 266 ? 1.323 -13.664 10.350 1.00 98.81 266 ALA A C 1
ATOM 2028 O O . ALA A 1 266 ? 0.326 -13.311 10.979 1.00 98.81 266 ALA A O 1
ATOM 2029 N N . ASN A 1 267 ? 2.335 -14.305 10.942 1.00 98.62 267 ASN A N 1
ATOM 2030 C CA . ASN A 1 267 ? 2.339 -14.627 12.369 1.00 98.62 267 ASN A CA 1
ATOM 2031 C C . ASN A 1 267 ? 2.256 -13.355 13.215 1.00 98.62 267 ASN A C 1
ATOM 2033 O O . ASN A 1 267 ? 1.377 -13.257 14.066 1.00 98.62 267 ASN A O 1
ATOM 2037 N N . LYS A 1 268 ? 3.096 -12.351 12.931 1.00 98.62 268 LYS A N 1
ATOM 2038 C CA . LYS A 1 268 ? 3.078 -11.070 13.652 1.00 98.62 268 LYS A CA 1
ATOM 2039 C C . LYS A 1 268 ? 1.745 -10.343 13.498 1.00 98.62 268 LYS A C 1
ATOM 2041 O O . LYS A 1 268 ? 1.251 -9.774 14.469 1.00 98.62 268 LYS A O 1
ATOM 2046 N N . THR A 1 269 ? 1.143 -10.418 12.312 1.00 98.69 269 THR A N 1
ATOM 2047 C CA . THR A 1 269 ? -0.199 -9.886 12.042 1.00 98.69 269 THR A CA 1
ATOM 2048 C C . THR A 1 269 ? -1.249 -10.526 12.951 1.00 98.69 269 THR A C 1
ATOM 2050 O O . THR A 1 269 ? -1.984 -9.827 13.650 1.00 98.69 269 THR A O 1
ATOM 2053 N N . LEU A 1 270 ? -1.316 -11.858 12.969 1.00 98.44 270 LEU A N 1
ATOM 2054 C CA . LEU A 1 270 ? -2.316 -12.597 13.742 1.00 98.44 270 LEU A CA 1
ATOM 2055 C C . LEU A 1 270 ? -2.080 -12.486 15.258 1.00 98.44 270 LEU A C 1
ATOM 2057 O O . LEU A 1 270 ? -3.042 -12.348 16.011 1.00 98.44 270 LEU A O 1
ATOM 2061 N N . GLU A 1 271 ? -0.818 -12.489 15.701 1.00 98.12 271 GLU A N 1
ATOM 2062 C CA . GLU A 1 271 ? -0.422 -12.253 17.098 1.00 98.12 271 GLU A CA 1
ATOM 2063 C C . GLU A 1 271 ? -0.913 -10.887 17.593 1.00 98.12 271 GLU A C 1
ATOM 2065 O O . GLU A 1 271 ? -1.498 -10.790 18.672 1.00 98.12 271 GLU A O 1
ATOM 2070 N N . ALA A 1 272 ? -0.724 -9.831 16.797 1.00 97.88 272 ALA A N 1
ATOM 2071 C CA . ALA A 1 272 ? -1.149 -8.483 17.165 1.00 97.88 272 ALA A CA 1
ATOM 2072 C C . ALA A 1 272 ? -2.682 -8.363 17.253 1.00 97.88 272 ALA A C 1
ATOM 2074 O O . ALA A 1 272 ? -3.209 -7.689 18.139 1.00 97.88 272 ALA A O 1
ATOM 2075 N N . LEU A 1 273 ? -3.407 -9.061 16.374 1.00 97.56 273 LEU A N 1
ATOM 2076 C CA . LEU A 1 273 ? -4.872 -9.074 16.349 1.00 97.56 273 LEU A CA 1
ATOM 2077 C C . LEU A 1 273 ? -5.513 -9.861 17.497 1.00 97.56 273 LEU A C 1
ATOM 2079 O O . LEU A 1 273 ? -6.686 -9.630 17.796 1.00 97.56 273 LEU A O 1
ATOM 2083 N N . ALA A 1 274 ? -4.776 -10.760 18.156 1.00 93.56 274 ALA A N 1
ATOM 2084 C CA . ALA A 1 274 ? -5.292 -11.539 19.283 1.00 93.56 274 ALA A CA 1
ATOM 2085 C C . ALA A 1 274 ? -5.773 -10.650 20.446 1.00 93.56 274 ALA A C 1
ATOM 2087 O O . ALA A 1 274 ? -6.716 -11.012 21.144 1.00 93.56 274 ALA A O 1
ATOM 2088 N N . ASN A 1 275 ? -5.166 -9.469 20.610 1.00 87.94 275 ASN A N 1
ATOM 2089 C CA . ASN A 1 275 ? -5.490 -8.506 21.668 1.00 87.94 275 ASN A CA 1
ATOM 2090 C C . ASN A 1 275 ? -6.254 -7.269 21.159 1.00 87.94 275 ASN A C 1
ATOM 2092 O O . ASN A 1 275 ? -6.488 -6.332 21.925 1.00 87.94 275 ASN A O 1
ATOM 2096 N N . ALA A 1 276 ? -6.619 -7.234 19.873 1.00 94.25 276 ALA A N 1
ATOM 2097 C CA . ALA A 1 276 ? -7.301 -6.087 19.288 1.00 94.25 276 ALA A CA 1
ATOM 2098 C C . ALA A 1 276 ? -8.736 -5.967 19.820 1.00 94.25 276 ALA A C 1
ATOM 2100 O O . ALA A 1 276 ? -9.460 -6.957 19.948 1.00 94.25 276 ALA A O 1
ATOM 2101 N N . GLN A 1 277 ? -9.160 -4.735 20.099 1.00 94.00 277 GLN A N 1
ATOM 2102 C CA . GLN A 1 277 ? -10.547 -4.434 20.445 1.00 94.00 277 GLN A CA 1
ATOM 2103 C C . GLN A 1 277 ? -11.358 -4.247 19.165 1.00 94.00 277 GLN A C 1
ATOM 2105 O O . GLN A 1 277 ? -10.935 -3.526 18.262 1.00 94.00 277 GLN A O 1
ATOM 2110 N N . PHE A 1 278 ? -12.520 -4.895 19.099 1.00 95.94 278 PHE A N 1
ATOM 2111 C CA . PHE A 1 278 ? -13.407 -4.849 17.940 1.00 95.94 278 PHE A CA 1
ATOM 2112 C C . PHE A 1 278 ? -14.658 -4.036 18.259 1.00 95.94 278 PHE A C 1
ATOM 2114 O O . PHE A 1 278 ? -15.291 -4.242 19.293 1.00 95.94 278 PHE A O 1
ATOM 2121 N N . THR A 1 279 ? -15.036 -3.141 17.351 1.00 94.25 279 THR A N 1
ATOM 2122 C CA . THR A 1 279 ? -16.224 -2.285 17.476 1.00 94.25 279 THR A CA 1
ATOM 2123 C C . THR A 1 279 ? -16.953 -2.182 16.140 1.00 94.25 27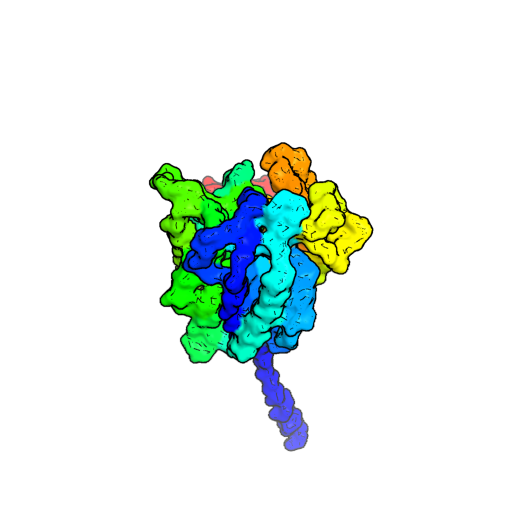9 THR A C 1
ATOM 2125 O O . THR A 1 279 ? -16.336 -2.279 15.085 1.00 94.25 279 THR A O 1
ATOM 2128 N N . ASP A 1 280 ? -18.268 -2.000 16.159 1.00 90.56 280 ASP A N 1
ATOM 2129 C CA . ASP A 1 280 ? -19.078 -1.640 14.986 1.00 90.56 280 ASP A CA 1
ATOM 2130 C C . ASP A 1 280 ? -19.474 -0.154 14.975 1.00 90.56 280 ASP A C 1
ATOM 2132 O O . ASP A 1 280 ? -20.011 0.336 13.981 1.00 90.56 280 ASP A O 1
ATOM 2136 N N . SER A 1 281 ? -19.188 0.562 16.065 1.00 88.00 281 SER A N 1
ATOM 2137 C CA . SER A 1 281 ? -19.414 1.995 16.215 1.00 88.00 281 SER A CA 1
ATOM 2138 C C . SER A 1 281 ? -18.178 2.751 15.741 1.00 88.00 281 SER A C 1
ATOM 2140 O O . SER A 1 281 ? -17.288 3.072 16.535 1.00 88.00 281 SER A O 1
ATOM 2142 N N . VAL A 1 282 ? -18.120 3.027 14.440 1.00 89.94 282 VAL A N 1
ATOM 2143 C CA . VAL A 1 282 ? -17.013 3.758 13.813 1.00 89.94 282 VAL A CA 1
ATOM 2144 C C . VAL A 1 282 ? -17.506 4.932 12.986 1.00 89.94 282 VAL A C 1
ATOM 2146 O O . VAL A 1 282 ? -18.600 4.908 12.431 1.00 89.94 282 VAL A O 1
ATOM 2149 N N . THR A 1 283 ? -16.668 5.957 12.885 1.00 89.69 283 THR A N 1
ATOM 2150 C CA . THR A 1 283 ? -16.836 7.054 11.933 1.00 89.69 283 THR A CA 1
ATOM 2151 C C . THR A 1 283 ? -15.957 6.805 10.713 1.00 89.69 283 THR A C 1
ATOM 2153 O O . THR A 1 283 ? -14.884 6.207 10.829 1.00 89.69 283 THR A O 1
ATOM 2156 N N . LEU A 1 284 ? -16.421 7.259 9.548 1.00 94.12 284 LEU A N 1
ATOM 2157 C CA . LEU A 1 284 ? -15.651 7.286 8.309 1.00 94.12 284 LEU A CA 1
ATOM 2158 C C . LEU A 1 284 ? -15.519 8.738 7.848 1.00 94.12 284 LEU A C 1
ATOM 2160 O O . LEU A 1 284 ? -16.518 9.397 7.568 1.00 94.12 284 LEU A O 1
ATOM 2164 N N . GLU A 1 285 ? -14.287 9.213 7.728 1.00 96.25 285 GLU A N 1
ATOM 2165 C CA . GLU A 1 285 ? -13.957 10.478 7.076 1.00 96.25 285 GLU A CA 1
ATOM 2166 C C . GLU A 1 285 ? -13.027 10.208 5.908 1.00 96.25 285 GLU A C 1
ATOM 2168 O O . GLU A 1 285 ? -12.100 9.404 5.998 1.00 96.25 285 GLU A O 1
ATOM 2173 N N . HIS A 1 286 ? -13.276 10.893 4.800 1.00 97.81 286 HIS A N 1
ATOM 2174 C CA . HIS A 1 286 ? -12.487 10.761 3.589 1.00 97.81 286 HIS A CA 1
ATOM 2175 C C . HIS A 1 286 ? -12.310 12.131 2.951 1.00 97.81 286 HIS A C 1
ATOM 2177 O O . HIS A 1 286 ? -13.277 12.839 2.667 1.00 97.81 286 HIS A O 1
ATOM 2183 N N . PHE A 1 287 ? -11.053 12.475 2.705 1.00 98.25 287 PHE A N 1
ATOM 2184 C CA . PHE A 1 287 ? -10.654 13.645 1.949 1.00 98.25 287 PHE A CA 1
ATOM 2185 C C . PHE A 1 287 ? -9.663 13.214 0.872 1.00 98.25 287 PHE A C 1
ATOM 2187 O O . PHE A 1 287 ? -8.855 12.312 1.081 1.00 98.25 287 PHE A O 1
ATOM 2194 N N . SER A 1 288 ? -9.703 13.860 -0.284 1.00 98.38 288 SER A N 1
ATOM 2195 C CA . SER A 1 288 ? -8.707 13.675 -1.334 1.00 98.38 288 SER A CA 1
ATOM 2196 C C . SER A 1 288 ? -8.364 15.013 -1.965 1.00 98.38 288 SER A C 1
ATOM 2198 O O . SER A 1 288 ? -9.152 15.963 -1.902 1.00 98.38 288 SER A O 1
ATOM 2200 N N . THR A 1 289 ? -7.171 15.088 -2.542 1.00 98.44 289 THR A N 1
ATOM 2201 C CA . THR A 1 289 ? -6.720 16.234 -3.330 1.00 98.44 289 THR A CA 1
ATOM 2202 C C . THR A 1 289 ? -5.927 15.741 -4.534 1.00 98.44 289 THR A C 1
ATOM 2204 O O . THR A 1 289 ? -5.245 14.714 -4.462 1.00 98.44 289 THR A O 1
ATOM 2207 N N . THR A 1 290 ? -6.050 16.462 -5.644 1.00 98.44 290 THR A N 1
ATOM 2208 C CA . THR A 1 290 ? -5.259 16.245 -6.857 1.00 98.44 290 THR A CA 1
ATOM 2209 C C . THR A 1 290 ? -4.191 17.318 -6.933 1.00 98.44 290 THR A C 1
ATOM 2211 O O . THR A 1 290 ? -4.487 18.493 -6.718 1.00 98.44 290 THR A O 1
ATOM 2214 N N . TYR A 1 291 ? -2.978 16.950 -7.308 1.00 98.25 291 TYR A N 1
ATOM 2215 C CA . TYR A 1 291 ? -1.885 17.900 -7.473 1.00 98.25 291 TYR A CA 1
ATOM 2216 C C . TYR A 1 291 ? -1.050 17.532 -8.688 1.00 98.25 291 TYR A C 1
ATOM 2218 O O . TYR A 1 291 ? -1.107 16.416 -9.197 1.00 98.25 291 TYR A O 1
ATOM 2226 N N . THR A 1 292 ? -0.316 18.515 -9.194 1.00 98.06 292 THR A N 1
ATOM 2227 C CA . THR A 1 292 ? 0.406 18.404 -10.458 1.00 98.06 292 THR A CA 1
ATOM 2228 C C . THR A 1 292 ? 1.863 18.779 -10.256 1.00 98.06 292 THR A C 1
ATOM 2230 O O . THR A 1 292 ? 2.157 19.781 -9.602 1.00 98.06 292 THR A O 1
ATOM 2233 N N . VAL A 1 293 ? 2.767 17.991 -10.833 1.00 97.25 293 VAL A N 1
ATOM 2234 C CA . VAL A 1 293 ? 4.214 18.229 -10.789 1.00 97.25 293 VAL A CA 1
ATOM 2235 C C . VAL A 1 293 ? 4.805 18.222 -12.197 1.00 97.25 293 VAL A C 1
ATOM 2237 O O . VAL A 1 293 ? 4.273 17.535 -13.070 1.00 97.25 293 VAL A O 1
ATOM 2240 N N . PRO A 1 294 ? 5.888 18.972 -12.456 1.00 97.44 294 PRO A N 1
ATOM 2241 C CA . PRO A 1 294 ? 6.627 18.834 -13.702 1.00 97.44 294 PRO A CA 1
ATOM 2242 C C . PRO A 1 294 ? 7.178 17.413 -13.847 1.00 97.44 294 PRO A C 1
ATOM 2244 O O . PRO A 1 294 ? 7.727 16.857 -12.896 1.00 97.44 294 PRO A O 1
ATOM 2247 N N . LEU A 1 295 ? 7.062 16.845 -15.045 1.00 98.19 295 LEU A N 1
ATOM 2248 C CA . LEU A 1 295 ? 7.850 15.690 -15.443 1.00 98.19 295 LEU A CA 1
ATOM 2249 C C . LEU A 1 295 ? 9.252 16.197 -15.797 1.00 98.19 295 LEU A C 1
ATOM 2251 O O . LEU A 1 295 ? 9.455 16.816 -16.838 1.00 98.19 295 LEU A O 1
ATOM 2255 N N . GLU A 1 296 ? 10.219 15.972 -14.915 1.00 97.94 296 GLU A N 1
ATOM 2256 C CA . GLU A 1 296 ? 11.613 16.405 -15.093 1.00 97.94 296 GLU A CA 1
ATOM 2257 C C . GLU A 1 296 ? 12.478 15.302 -15.713 1.00 97.94 296 GLU A C 1
ATOM 2259 O O . GLU A 1 296 ? 13.514 15.580 -16.312 1.00 97.94 296 GLU A O 1
ATOM 2264 N N . ASN A 1 297 ? 12.056 14.044 -15.585 1.00 97.94 297 ASN A N 1
ATOM 2265 C CA . ASN A 1 297 ? 12.831 12.901 -16.040 1.00 97.94 297 ASN A CA 1
ATOM 2266 C C . ASN A 1 297 ? 12.808 12.754 -17.569 1.00 97.94 297 ASN A C 1
ATOM 2268 O O . ASN A 1 297 ? 11.825 12.308 -18.164 1.00 97.94 297 ASN A O 1
ATOM 2272 N N . GLU A 1 298 ? 13.931 13.090 -18.203 1.00 97.50 298 GLU A N 1
ATOM 2273 C CA . GLU A 1 298 ? 14.101 13.007 -19.657 1.00 97.50 298 GLU A CA 1
ATOM 2274 C C . GLU A 1 298 ? 13.980 11.576 -20.202 1.00 97.50 298 GLU A C 1
ATOM 2276 O O . GLU A 1 298 ? 13.479 11.387 -21.309 1.00 97.50 298 GLU A O 1
ATOM 2281 N N . GLN A 1 299 ? 14.365 10.550 -19.434 1.00 96.25 299 GLN A N 1
ATOM 2282 C CA . GLN A 1 299 ? 14.199 9.158 -19.867 1.00 96.25 299 GLN A CA 1
ATOM 2283 C C . GLN A 1 299 ? 12.718 8.782 -19.929 1.00 96.25 299 GLN A C 1
ATOM 2285 O O . GLN A 1 299 ? 12.278 8.175 -20.905 1.00 96.25 299 GLN A O 1
ATOM 2290 N N . PHE A 1 300 ? 11.926 9.205 -18.941 1.00 97.62 300 PHE A N 1
ATOM 2291 C CA . PHE A 1 300 ? 10.478 8.999 -18.956 1.00 97.62 300 PHE A CA 1
ATOM 2292 C C . PHE A 1 300 ? 9.807 9.794 -20.079 1.00 97.62 300 PHE A C 1
ATOM 2294 O O . PHE A 1 300 ? 8.948 9.245 -20.767 1.00 97.62 300 PHE A O 1
ATOM 2301 N N . LYS A 1 301 ? 10.234 11.036 -20.355 1.00 97.44 301 LYS A N 1
ATOM 2302 C CA . LYS A 1 301 ? 9.749 11.801 -21.522 1.00 97.44 301 LYS A CA 1
ATOM 2303 C C . LYS A 1 301 ? 10.024 11.079 -22.838 1.00 97.44 301 LYS A C 1
ATOM 2305 O O . LYS A 1 301 ? 9.125 10.969 -23.672 1.00 97.44 301 LYS A O 1
ATOM 2310 N N . MET A 1 302 ? 11.238 10.555 -23.020 1.00 96.75 302 MET A N 1
ATOM 2311 C CA . MET A 1 302 ? 11.591 9.770 -24.205 1.00 96.75 302 MET A CA 1
ATOM 2312 C C . MET A 1 302 ? 10.772 8.478 -24.290 1.00 96.75 302 MET A C 1
ATOM 2314 O O . MET A 1 302 ? 10.262 8.156 -25.361 1.00 96.75 302 MET A O 1
ATOM 2318 N N . ALA A 1 303 ? 10.584 7.769 -23.173 1.00 97.06 303 ALA A N 1
ATOM 2319 C CA . ALA A 1 303 ? 9.770 6.557 -23.115 1.00 97.06 303 ALA A CA 1
ATOM 2320 C C . ALA A 1 303 ? 8.298 6.834 -23.467 1.00 97.06 303 ALA A C 1
ATOM 2322 O O . ALA A 1 303 ? 7.705 6.091 -24.248 1.00 97.06 303 ALA A O 1
ATOM 2323 N N . LEU A 1 304 ? 7.724 7.932 -22.969 1.00 97.06 304 LEU A N 1
ATOM 2324 C CA . LEU A 1 304 ? 6.388 8.403 -23.342 1.00 97.06 304 LEU A CA 1
ATOM 2325 C C . LEU A 1 304 ? 6.325 8.762 -24.833 1.00 97.06 304 LEU A C 1
ATOM 2327 O O . LEU A 1 304 ? 5.389 8.368 -25.525 1.00 97.06 304 LEU A O 1
ATOM 2331 N N . ALA A 1 305 ? 7.308 9.501 -25.356 1.00 96.25 305 ALA A N 1
ATOM 2332 C CA . ALA A 1 305 ? 7.370 9.878 -26.770 1.00 96.25 305 ALA A CA 1
ATOM 2333 C C . ALA A 1 305 ? 7.476 8.662 -27.706 1.00 96.25 305 ALA A C 1
ATOM 2335 O O . ALA A 1 305 ? 6.863 8.664 -28.771 1.00 96.25 305 ALA A O 1
ATOM 2336 N N . ALA A 1 306 ? 8.195 7.622 -27.283 1.00 96.62 306 ALA A N 1
ATOM 2337 C CA . ALA A 1 306 ? 8.343 6.361 -28.004 1.00 96.62 306 ALA A CA 1
ATOM 2338 C C . ALA A 1 306 ? 7.155 5.393 -27.828 1.00 96.62 306 ALA A C 1
ATOM 2340 O O . ALA A 1 306 ? 7.136 4.342 -28.463 1.00 96.62 306 ALA A O 1
ATOM 2341 N N . GLY A 1 307 ? 6.177 5.714 -26.971 1.00 96.50 307 GLY A N 1
ATOM 2342 C CA . GLY A 1 307 ? 5.050 4.827 -26.660 1.00 96.50 307 GLY A CA 1
ATOM 2343 C C . GLY A 1 307 ? 5.428 3.602 -25.819 1.00 96.50 307 GLY A C 1
ATOM 2344 O O . GLY A 1 307 ? 4.708 2.608 -25.829 1.00 96.50 307 GLY A O 1
ATOM 2345 N N . ILE A 1 308 ? 6.561 3.653 -25.111 1.00 97.81 308 ILE A N 1
ATOM 2346 C CA . ILE A 1 308 ? 6.981 2.620 -24.154 1.00 97.81 308 ILE A CA 1
ATOM 2347 C C . ILE A 1 308 ? 6.117 2.713 -22.894 1.00 97.81 308 ILE A C 1
ATOM 2349 O O . ILE A 1 308 ? 5.531 1.712 -22.491 1.00 97.81 308 ILE A O 1
ATOM 2353 N N . ILE A 1 309 ? 6.004 3.913 -22.318 1.00 97.50 309 ILE A N 1
ATOM 2354 C CA . ILE A 1 309 ? 5.007 4.231 -21.288 1.00 97.50 309 ILE A CA 1
ATOM 2355 C C . ILE A 1 309 ? 3.768 4.780 -22.014 1.00 97.50 309 ILE A C 1
ATOM 2357 O O . ILE A 1 309 ? 3.921 5.658 -22.874 1.00 97.50 309 ILE A O 1
ATOM 2361 N N . PRO A 1 310 ? 2.547 4.305 -21.711 1.00 96.38 310 PRO A N 1
ATOM 2362 C CA . PRO A 1 310 ? 1.342 4.833 -22.336 1.00 96.38 310 PRO A CA 1
ATOM 2363 C C . PRO A 1 310 ? 1.090 6.284 -21.903 1.00 96.38 310 PRO A C 1
ATOM 2365 O O . PRO A 1 310 ? 1.297 6.660 -20.751 1.00 96.38 310 PRO A O 1
ATOM 2368 N N . LYS A 1 311 ? 0.600 7.107 -22.834 1.00 93.94 311 LYS A N 1
ATOM 2369 C CA . LYS A 1 311 ? 0.119 8.463 -22.535 1.00 93.94 311 LYS A CA 1
ATOM 2370 C C . LYS A 1 311 ? -1.368 8.429 -22.203 1.00 93.94 311 LYS A C 1
ATOM 2372 O O . LYS A 1 311 ? -2.124 7.678 -22.820 1.00 93.94 311 LYS A O 1
ATOM 2377 N N . GLY A 1 312 ? -1.801 9.315 -21.318 1.00 94.19 312 GLY A N 1
ATOM 2378 C CA . GLY A 1 312 ? -3.213 9.522 -21.040 1.00 94.19 312 GLY A CA 1
ATOM 2379 C C . GLY A 1 312 ? -3.492 10.876 -20.383 1.00 94.19 312 GLY A C 1
ATOM 2380 O O . GLY A 1 312 ? -2.595 11.721 -20.318 1.00 94.19 312 GLY A O 1
ATOM 2381 N N . PRO A 1 313 ? -4.744 11.115 -19.953 1.00 97.00 313 PRO A N 1
ATOM 2382 C CA . PRO A 1 313 ? -5.201 12.415 -19.458 1.00 97.00 313 PRO A CA 1
ATOM 2383 C C . PRO A 1 313 ? -4.453 12.950 -18.235 1.00 97.00 313 PRO A C 1
ATOM 2385 O O . PRO A 1 313 ? -4.551 14.139 -17.951 1.00 97.00 313 PRO A O 1
ATOM 2388 N N . SER A 1 314 ? -3.730 12.102 -17.500 1.00 96.81 314 SER A N 1
ATOM 2389 C CA . SER A 1 314 ? -2.931 12.540 -16.350 1.00 96.81 314 SER A CA 1
ATOM 2390 C C . SER A 1 314 ? -1.630 13.252 -16.744 1.00 96.81 314 SER A C 1
ATOM 2392 O O . SER A 1 314 ? -0.959 13.783 -15.865 1.00 96.81 314 SER A O 1
ATOM 2394 N N . LEU A 1 315 ? -1.265 13.293 -18.032 1.00 97.06 315 LEU A N 1
ATOM 2395 C CA . LEU A 1 315 ? -0.101 14.020 -18.543 1.00 97.06 315 LEU A CA 1
ATOM 2396 C C . LEU A 1 315 ? -0.538 15.157 -19.477 1.00 97.06 315 LEU A C 1
ATOM 2398 O O . LEU A 1 315 ? -1.048 14.912 -20.570 1.00 97.06 315 LEU A O 1
ATOM 2402 N N . GLU A 1 316 ? -0.249 16.400 -19.095 1.00 96.00 316 GLU A N 1
ATOM 2403 C CA . GLU A 1 316 ? -0.532 17.588 -19.905 1.00 96.00 316 GLU A CA 1
ATOM 2404 C C . GLU A 1 316 ? 0.630 18.589 -19.825 1.00 96.00 316 GLU A C 1
ATOM 2406 O O . GLU A 1 316 ? 1.065 18.955 -18.736 1.00 96.00 316 GLU A O 1
ATOM 2411 N N . ASN A 1 317 ? 1.131 19.064 -20.974 1.00 93.25 317 ASN A N 1
ATOM 2412 C CA . ASN A 1 317 ? 2.193 20.083 -21.058 1.00 93.25 317 ASN A CA 1
ATOM 2413 C C . ASN A 1 317 ? 3.426 19.773 -20.177 1.00 93.25 317 ASN A C 1
ATOM 2415 O O . ASN A 1 317 ? 3.869 20.627 -19.407 1.00 93.25 317 ASN A O 1
ATOM 2419 N N . ASP A 1 318 ? 3.947 18.542 -20.264 1.00 93.69 318 ASP A N 1
ATOM 2420 C CA . ASP A 1 318 ? 5.046 18.015 -19.434 1.00 93.69 318 ASP A CA 1
ATOM 2421 C C . ASP A 1 318 ? 4.799 18.111 -17.922 1.00 93.69 318 ASP A C 1
ATOM 2423 O O . ASP A 1 318 ? 5.728 18.212 -17.117 1.00 93.69 318 ASP A O 1
ATOM 2427 N N . LYS A 1 319 ? 3.534 18.062 -17.510 1.00 97.38 319 LYS A N 1
ATOM 2428 C CA . LYS A 1 319 ? 3.146 17.973 -16.111 1.00 97.38 319 LYS A CA 1
ATOM 2429 C C . LYS A 1 319 ? 2.291 16.743 -15.875 1.00 97.38 319 LYS A C 1
ATOM 2431 O O . LYS A 1 319 ? 1.366 16.468 -16.635 1.00 97.38 319 LYS A O 1
ATOM 2436 N N . ILE A 1 320 ? 2.605 16.026 -14.804 1.00 97.69 320 ILE A N 1
ATOM 2437 C CA . ILE A 1 320 ? 1.871 14.845 -14.362 1.00 97.69 320 ILE A CA 1
ATOM 2438 C C . ILE A 1 320 ? 0.939 15.251 -13.228 1.00 97.69 320 ILE A C 1
ATOM 2440 O O . ILE A 1 320 ? 1.379 15.813 -12.221 1.00 97.69 320 ILE A O 1
ATOM 2444 N N . THR A 1 321 ? -0.344 14.960 -13.393 1.00 98.50 321 THR A N 1
ATOM 2445 C CA . THR A 1 321 ? -1.366 15.074 -12.357 1.00 98.50 321 THR A CA 1
ATOM 2446 C C . THR A 1 321 ? -1.512 13.747 -11.631 1.00 98.50 321 THR A C 1
ATOM 2448 O O . THR A 1 321 ? -1.738 12.714 -12.252 1.00 98.50 321 THR A O 1
ATOM 2451 N N . THR A 1 322 ? -1.459 13.793 -10.305 1.00 98.56 322 THR A N 1
ATOM 2452 C CA . THR A 1 322 ? -1.683 12.643 -9.428 1.00 98.56 322 THR A CA 1
ATOM 2453 C C . THR A 1 322 ? -2.602 13.013 -8.260 1.00 98.56 322 THR A C 1
ATOM 2455 O O . THR A 1 322 ? -3.167 14.113 -8.226 1.00 98.56 322 THR A O 1
ATOM 2458 N N . GLU A 1 323 ? -2.809 12.101 -7.313 1.00 98.62 323 GLU A N 1
ATOM 2459 C CA . GLU A 1 323 ? -3.703 12.314 -6.177 1.00 98.62 323 GLU A CA 1
ATOM 2460 C C . GLU A 1 323 ? -3.243 11.630 -4.888 1.00 98.62 323 GLU A C 1
ATOM 2462 O O . GLU A 1 323 ? -2.489 10.660 -4.882 1.00 98.62 323 GLU A O 1
ATOM 2467 N N . SER A 1 324 ? -3.741 12.135 -3.761 1.00 98.75 324 SER A N 1
ATOM 2468 C CA . SER A 1 324 ? -3.613 11.476 -2.463 1.00 98.75 324 SER A CA 1
ATOM 2469 C C . SER A 1 324 ? -4.923 11.545 -1.695 1.00 98.75 324 SER A C 1
ATOM 2471 O O . SER A 1 324 ? -5.683 12.512 -1.800 1.00 98.75 324 SER A O 1
ATOM 2473 N N . HIS A 1 325 ? -5.191 10.496 -0.926 1.00 98.81 325 HIS A N 1
ATOM 2474 C CA . HIS A 1 325 ? -6.384 10.343 -0.111 1.00 98.81 325 HIS A CA 1
ATOM 2475 C C . HIS A 1 325 ? -5.970 10.246 1.353 1.00 98.81 325 HIS A C 1
ATOM 2477 O O . HIS A 1 325 ? -5.051 9.504 1.685 1.00 98.81 325 HIS A O 1
ATOM 2483 N N . LEU A 1 326 ? -6.681 10.967 2.213 1.00 98.81 326 LEU A N 1
ATOM 2484 C CA . LEU A 1 326 ? -6.629 10.857 3.663 1.00 98.81 326 LEU A CA 1
ATOM 2485 C C . LEU A 1 326 ? -7.945 10.236 4.134 1.00 98.81 326 LEU A C 1
ATOM 2487 O O . LEU A 1 326 ? -9.025 10.752 3.837 1.00 98.81 326 LEU A O 1
ATOM 2491 N N . ILE A 1 327 ? -7.858 9.124 4.853 1.00 98.62 327 ILE A N 1
ATOM 2492 C CA . ILE A 1 327 ? -9.018 8.352 5.304 1.00 98.62 327 ILE A CA 1
ATOM 2493 C C . ILE A 1 327 ? -8.895 8.146 6.808 1.00 98.62 327 ILE A C 1
ATOM 2495 O O . ILE A 1 327 ? -7.862 7.677 7.271 1.00 98.62 327 ILE A O 1
ATOM 2499 N N . ARG A 1 328 ? -9.947 8.438 7.571 1.00 97.44 328 ARG A N 1
ATOM 2500 C CA . ARG A 1 328 ? -10.079 7.983 8.958 1.00 97.44 328 ARG A CA 1
ATOM 2501 C C . ARG A 1 328 ? -11.220 6.989 9.050 1.00 97.44 328 ARG A C 1
ATOM 2503 O O . ARG A 1 328 ? -12.324 7.286 8.605 1.00 97.44 328 ARG A O 1
ATOM 2510 N N . ILE A 1 329 ? -10.947 5.830 9.641 1.00 95.62 329 ILE A N 1
ATOM 2511 C CA . ILE A 1 329 ? -11.951 4.812 9.953 1.00 95.62 329 ILE A CA 1
ATOM 2512 C C . ILE A 1 329 ? -11.763 4.370 11.403 1.00 95.62 329 ILE A C 1
ATOM 2514 O O . ILE A 1 329 ? -10.749 3.772 11.759 1.00 95.62 329 ILE A O 1
ATOM 2518 N N . GLY A 1 330 ? -12.729 4.694 12.262 1.00 91.25 330 GLY A N 1
ATOM 2519 C CA . GLY A 1 330 ? -12.594 4.463 13.702 1.00 91.25 330 GLY A CA 1
ATOM 2520 C C . GLY A 1 330 ? -11.362 5.176 14.275 1.00 91.25 330 GLY A C 1
ATOM 2521 O O . GLY A 1 330 ? -11.221 6.388 14.123 1.00 91.25 330 GLY A O 1
ATOM 2522 N N . SER A 1 331 ? -10.473 4.428 14.937 1.00 92.19 331 SER A N 1
ATOM 2523 C CA . SER A 1 331 ? -9.239 4.981 15.507 1.00 92.19 331 SER A CA 1
ATOM 2524 C C . SER A 1 331 ? -8.087 5.084 14.510 1.00 92.19 331 SER A C 1
ATOM 2526 O O . SER A 1 331 ? -7.113 5.760 14.815 1.00 92.19 331 SER A O 1
ATOM 2528 N N . ALA A 1 332 ? -8.165 4.437 13.346 1.00 97.25 332 ALA A N 1
ATOM 2529 C CA . ALA A 1 332 ? -7.080 4.423 12.374 1.00 97.25 332 ALA A CA 1
ATOM 2530 C C . ALA A 1 332 ? -7.155 5.585 11.386 1.00 97.25 332 ALA A C 1
ATOM 2532 O O . ALA A 1 332 ? -8.238 6.043 11.010 1.00 97.25 332 ALA A O 1
ATOM 2533 N N . VAL A 1 333 ? -5.987 5.986 10.887 1.00 98.56 333 VAL A N 1
ATOM 2534 C CA . VAL A 1 333 ? -5.847 6.965 9.806 1.00 98.56 333 VAL A CA 1
ATOM 2535 C C . VAL A 1 333 ? -4.961 6.396 8.701 1.00 98.56 333 VAL A C 1
ATOM 2537 O O . VAL A 1 333 ? -3.966 5.730 8.972 1.00 98.56 333 VAL A O 1
ATOM 2540 N N . MET A 1 334 ? -5.330 6.627 7.446 1.00 98.81 334 MET A N 1
ATOM 2541 C CA . MET A 1 334 ? -4.654 6.099 6.265 1.00 98.81 334 MET A CA 1
ATOM 2542 C C . MET A 1 334 ? -4.331 7.225 5.288 1.00 98.81 334 MET A C 1
ATOM 2544 O O . MET A 1 334 ? -5.145 8.134 5.111 1.00 98.81 334 MET A O 1
ATOM 2548 N N . PHE A 1 335 ? -3.177 7.144 4.630 1.00 98.88 335 PHE A N 1
ATOM 2549 C CA . PHE A 1 335 ? -2.775 8.063 3.567 1.00 98.88 335 PHE A CA 1
ATOM 2550 C C . PHE A 1 335 ? -2.231 7.295 2.363 1.00 98.88 335 PHE A C 1
ATOM 2552 O O . PHE A 1 335 ? -1.406 6.400 2.536 1.00 98.88 335 PHE A O 1
ATOM 2559 N N . THR A 1 336 ? -2.693 7.624 1.155 1.00 98.88 336 THR A N 1
ATOM 2560 C CA . THR A 1 336 ? -2.199 6.999 -0.086 1.00 98.88 336 THR A CA 1
ATOM 2561 C C . THR A 1 336 ? -1.034 7.773 -0.678 1.00 98.88 336 THR A C 1
ATOM 2563 O O . THR A 1 336 ? -1.090 8.998 -0.758 1.00 98.88 336 THR A O 1
ATOM 2566 N N . MET A 1 337 ? -0.032 7.054 -1.167 1.00 98.75 337 MET A N 1
ATOM 2567 C CA . MET A 1 337 ? 1.188 7.607 -1.740 1.00 98.75 337 MET A CA 1
ATOM 2568 C C . MET A 1 337 ? 1.359 7.111 -3.188 1.00 98.75 337 MET A C 1
ATOM 2570 O O . MET A 1 337 ? 1.403 5.896 -3.383 1.00 98.75 337 MET A O 1
ATOM 2574 N N . PRO A 1 338 ? 1.473 8.002 -4.190 1.00 98.38 338 PRO A N 1
ATOM 2575 C CA . PRO A 1 338 ? 1.435 7.647 -5.615 1.00 98.38 338 PRO A CA 1
ATOM 2576 C C . PRO A 1 338 ? 2.789 7.151 -6.164 1.00 98.38 338 PRO A C 1
ATOM 2578 O O . PRO A 1 338 ? 3.279 7.651 -7.173 1.00 98.38 338 PRO A O 1
ATOM 2581 N N . GLY A 1 339 ? 3.455 6.235 -5.461 1.00 98.19 339 GLY A N 1
ATOM 2582 C CA . GLY A 1 339 ? 4.777 5.726 -5.842 1.00 98.19 339 GLY A CA 1
ATOM 2583 C C . GLY A 1 339 ? 5.602 5.226 -4.657 1.00 98.19 339 GLY A C 1
ATOM 2584 O O . GLY A 1 339 ? 5.091 5.027 -3.546 1.00 98.19 339 GLY A O 1
ATOM 2585 N N . GLU A 1 340 ? 6.894 5.029 -4.898 1.00 98.44 340 GLU A N 1
ATOM 2586 C CA . GLU A 1 340 ? 7.858 4.450 -3.964 1.00 98.44 340 GLU A CA 1
ATOM 2587 C C . GLU A 1 340 ? 8.462 5.530 -3.045 1.00 98.44 340 GLU A C 1
ATOM 2589 O O . GLU A 1 340 ? 9.532 6.097 -3.288 1.00 98.44 340 GLU A O 1
ATOM 2594 N N . VAL A 1 341 ? 7.749 5.863 -1.968 1.00 98.62 341 VAL A N 1
ATOM 2595 C CA . VAL A 1 341 ? 8.142 6.929 -1.026 1.00 98.62 341 VAL A CA 1
ATOM 2596 C C . VAL A 1 341 ? 9.319 6.531 -0.148 1.00 98.62 341 VAL A C 1
ATOM 2598 O O . VAL A 1 341 ? 9.265 5.490 0.507 1.00 98.62 341 VAL A O 1
ATOM 2601 N N . LEU A 1 342 ? 10.345 7.392 -0.071 1.00 98.12 342 LEU A N 1
ATOM 2602 C CA . LEU A 1 342 ? 11.485 7.195 0.832 1.00 98.12 342 LEU A CA 1
ATOM 2603 C C . LEU A 1 342 ? 11.052 7.073 2.309 1.00 98.12 342 LEU A C 1
ATOM 2605 O O . LEU A 1 342 ? 10.106 7.742 2.744 1.00 98.12 342 LEU A O 1
ATOM 2609 N N . PRO A 1 343 ? 11.774 6.307 3.146 1.00 96.38 343 PRO A N 1
ATOM 2610 C CA . PRO A 1 343 ? 11.274 5.933 4.463 1.00 96.38 343 PRO A CA 1
ATOM 2611 C C . PRO A 1 343 ? 11.327 7.111 5.442 1.00 96.38 343 PRO A C 1
ATOM 2613 O O . PRO A 1 343 ? 10.503 7.199 6.346 1.00 96.38 343 PRO A O 1
ATOM 2616 N N . ASN A 1 344 ? 12.228 8.078 5.234 1.00 94.12 344 ASN A N 1
ATOM 2617 C CA . ASN A 1 344 ? 12.262 9.330 5.996 1.00 94.12 344 ASN A CA 1
ATOM 2618 C C . ASN A 1 344 ? 10.993 10.178 5.780 1.00 94.12 344 ASN A C 1
ATOM 2620 O O . ASN A 1 344 ? 10.458 10.729 6.744 1.00 94.12 344 ASN A O 1
ATOM 2624 N N . ILE A 1 345 ? 10.478 10.248 4.547 1.00 97.69 345 ILE A N 1
ATOM 2625 C CA . ILE A 1 345 ? 9.192 10.891 4.244 1.00 97.69 345 ILE A CA 1
ATOM 2626 C C . ILE A 1 345 ? 8.052 10.090 4.878 1.00 97.69 345 ILE A C 1
ATOM 2628 O O . ILE A 1 345 ? 7.169 10.684 5.492 1.00 97.69 345 ILE A O 1
ATOM 2632 N N . GLY A 1 346 ? 8.091 8.756 4.802 1.00 97.69 346 GLY A N 1
ATOM 2633 C CA . GLY A 1 346 ? 7.121 7.891 5.481 1.00 97.69 346 GLY A CA 1
ATOM 2634 C C . GLY A 1 346 ? 7.046 8.149 6.991 1.00 97.69 346 GLY A C 1
ATOM 2635 O O . GLY A 1 346 ? 5.970 8.390 7.533 1.00 97.69 346 GLY A O 1
ATOM 2636 N N . ILE A 1 347 ? 8.193 8.203 7.671 1.00 96.50 347 ILE A N 1
ATOM 2637 C CA . ILE A 1 347 ? 8.281 8.517 9.106 1.00 96.50 347 ILE A CA 1
ATOM 2638 C C . ILE A 1 347 ? 7.729 9.920 9.399 1.00 96.50 347 ILE A C 1
ATOM 2640 O O . ILE A 1 347 ? 6.978 10.104 10.360 1.00 96.50 347 ILE A O 1
ATOM 2644 N N . LEU A 1 348 ? 8.052 10.914 8.563 1.00 96.25 348 LEU A N 1
ATOM 2645 C CA . LEU A 1 348 ? 7.481 12.258 8.672 1.00 96.25 348 LEU A CA 1
ATOM 2646 C C . LEU A 1 348 ? 5.946 12.228 8.570 1.00 96.25 348 LEU A C 1
ATOM 2648 O O . LEU A 1 348 ? 5.275 12.839 9.403 1.00 96.25 348 LEU A O 1
ATOM 2652 N N . LEU A 1 349 ? 5.393 11.506 7.592 1.00 97.88 349 LEU A N 1
ATOM 2653 C CA . LEU A 1 349 ? 3.947 11.367 7.404 1.00 97.88 349 LEU A CA 1
ATOM 2654 C C . LEU A 1 349 ? 3.290 10.674 8.603 1.00 97.88 349 LEU A C 1
ATOM 2656 O O . LEU A 1 349 ? 2.308 11.199 9.127 1.00 97.88 349 LEU A O 1
ATOM 2660 N N . LYS A 1 350 ? 3.866 9.574 9.110 1.00 97.31 350 LYS A N 1
ATOM 2661 C CA . LYS A 1 350 ? 3.385 8.917 10.338 1.00 97.31 350 LYS A CA 1
ATOM 2662 C C . LYS A 1 350 ? 3.317 9.898 11.508 1.00 97.31 350 LYS A C 1
ATOM 2664 O O . LYS A 1 350 ? 2.280 10.000 12.159 1.00 97.31 350 LYS A O 1
ATOM 2669 N N . ASN A 1 351 ? 4.369 10.686 11.727 1.00 92.62 351 ASN A N 1
ATOM 2670 C CA . ASN A 1 351 ? 4.402 11.689 12.796 1.00 92.62 351 ASN A CA 1
ATOM 2671 C C . ASN A 1 351 ? 3.357 12.801 12.604 1.00 92.62 351 ASN A C 1
ATOM 2673 O O . ASN A 1 351 ? 2.723 13.225 13.569 1.00 92.62 351 ASN A O 1
ATOM 2677 N N . MET A 1 352 ? 3.157 13.268 11.368 1.00 93.81 352 MET A N 1
ATOM 2678 C CA . MET A 1 352 ? 2.133 14.267 11.043 1.00 93.81 352 MET A CA 1
ATOM 2679 C C . MET A 1 352 ? 0.711 13.740 11.270 1.00 93.81 352 MET A C 1
ATOM 2681 O O . MET A 1 352 ? -0.165 14.505 11.671 1.00 93.81 352 MET A O 1
ATOM 2685 N N . MET A 1 353 ? 0.484 12.452 11.011 1.00 96.69 353 MET A N 1
ATOM 2686 C CA . MET A 1 353 ? -0.829 11.810 11.064 1.00 96.69 353 MET A CA 1
ATOM 2687 C C . MET A 1 353 ? -1.175 11.221 12.436 1.00 96.69 353 MET A C 1
ATOM 2689 O O . MET A 1 353 ? -2.356 11.078 12.736 1.00 96.69 353 MET A O 1
ATOM 2693 N N . ALA A 1 354 ? -0.190 10.934 13.291 1.00 92.56 354 ALA A N 1
ATOM 2694 C CA . ALA A 1 354 ? -0.398 10.344 14.617 1.00 92.56 354 ALA A CA 1
ATOM 2695 C C . ALA A 1 354 ? -1.439 11.072 15.505 1.00 92.56 354 ALA A C 1
ATOM 2697 O O . ALA A 1 354 ? -2.173 10.399 16.228 1.00 92.56 354 ALA A O 1
ATOM 2698 N N . PRO A 1 355 ? -1.595 12.415 15.462 1.00 90.12 355 PRO A N 1
ATOM 2699 C CA . PRO A 1 355 ? -2.672 13.093 16.195 1.00 90.12 355 PRO A CA 1
ATOM 2700 C C . PRO A 1 355 ? -4.093 12.784 15.688 1.00 90.12 355 PRO A C 1
ATOM 2702 O O . PRO A 1 355 ? -5.070 13.097 16.367 1.00 90.12 355 PRO A O 1
ATOM 2705 N N . TYR A 1 356 ? -4.229 12.217 14.492 1.00 93.94 356 TYR A N 1
ATOM 2706 C CA . TYR A 1 356 ? -5.499 12.013 13.791 1.00 93.94 356 TYR A CA 1
ATOM 2707 C C . TYR A 1 356 ? -5.950 10.548 13.783 1.00 93.94 356 TYR A C 1
ATOM 2709 O O . TYR A 1 356 ? -7.122 10.288 13.512 1.00 93.94 356 TYR A O 1
ATOM 2717 N N . GLY A 1 357 ? -5.054 9.614 14.115 1.00 93.25 357 GLY A N 1
ATOM 2718 C CA . GLY A 1 357 ? -5.355 8.193 14.237 1.00 93.25 357 GLY A CA 1
ATOM 2719 C C . GLY A 1 357 ? -4.141 7.343 14.610 1.00 93.25 357 GLY A C 1
ATOM 2720 O O . GLY A 1 357 ? -3.002 7.700 14.322 1.00 93.25 357 GLY A O 1
ATOM 2721 N N . ASP A 1 358 ? -4.415 6.205 15.240 1.00 93.81 358 ASP A N 1
ATOM 2722 C CA . ASP A 1 358 ? -3.472 5.140 15.572 1.00 93.81 358 ASP A CA 1
ATOM 2723 C C . ASP A 1 358 ? -4.209 3.785 15.445 1.00 93.81 358 ASP A C 1
ATOM 2725 O O . ASP A 1 358 ? -5.245 3.583 16.098 1.00 93.81 358 ASP A O 1
ATOM 2729 N N . PRO A 1 359 ? -3.739 2.852 14.596 1.00 97.88 359 PRO A N 1
ATOM 2730 C CA . PRO A 1 359 ? -2.518 2.916 13.792 1.00 97.88 359 PRO A CA 1
ATOM 2731 C C . PRO A 1 359 ? -2.608 3.828 12.561 1.00 97.88 359 PRO A C 1
ATOM 2733 O O . PRO A 1 359 ? -3.690 4.103 12.033 1.00 97.88 359 PRO A O 1
ATOM 2736 N N . VAL A 1 360 ? -1.434 4.278 12.101 1.00 98.62 360 VAL A N 1
ATOM 2737 C CA . VAL A 1 360 ? -1.266 5.013 10.841 1.00 98.62 360 VAL A CA 1
ATOM 2738 C C . VAL A 1 360 ? -0.936 4.031 9.720 1.00 98.62 360 VAL A C 1
ATOM 2740 O O . VAL A 1 360 ? 0.058 3.310 9.798 1.00 98.62 360 VAL A O 1
ATOM 2743 N N . PHE A 1 361 ? -1.733 4.029 8.656 1.00 98.88 361 PHE A N 1
ATOM 2744 C CA . PHE A 1 361 ? -1.465 3.271 7.436 1.00 98.88 361 PHE A CA 1
ATOM 2745 C C . PHE A 1 361 ? -0.911 4.205 6.363 1.00 98.88 361 PHE A C 1
ATOM 2747 O O . PHE A 1 361 ? -1.521 5.225 6.036 1.00 98.88 361 PHE A O 1
ATOM 2754 N N . LEU A 1 362 ? 0.217 3.835 5.773 1.00 98.81 362 LEU A N 1
ATOM 2755 C CA . LEU A 1 362 ? 0.754 4.489 4.588 1.00 98.81 362 LEU A CA 1
ATOM 2756 C C . LEU A 1 362 ? 0.586 3.529 3.417 1.00 98.81 362 LEU A C 1
ATOM 2758 O O . LEU A 1 362 ? 1.310 2.548 3.316 1.00 98.81 362 LEU A O 1
ATOM 2762 N N . ILE A 1 363 ? -0.396 3.783 2.559 1.00 98.75 363 ILE A N 1
ATOM 2763 C CA . ILE A 1 363 ? -0.703 2.948 1.397 1.00 98.75 363 ILE A CA 1
ATOM 2764 C C . ILE A 1 363 ? 0.214 3.391 0.253 1.00 98.75 363 ILE A C 1
ATOM 2766 O O . ILE A 1 363 ? -0.096 4.348 -0.458 1.00 98.75 363 ILE A O 1
ATOM 2770 N N . GLY A 1 364 ? 1.363 2.730 0.123 1.00 97.81 364 GLY A N 1
ATOM 2771 C CA . GLY A 1 364 ? 2.290 2.889 -0.995 1.00 97.81 364 GLY A CA 1
ATOM 2772 C C . GLY A 1 364 ? 1.685 2.410 -2.311 1.00 97.81 364 GLY A C 1
ATOM 2773 O O . GLY A 1 364 ? 0.752 1.602 -2.310 1.00 97.81 364 GLY A O 1
ATOM 2774 N N . LEU A 1 365 ? 2.212 2.930 -3.424 1.00 98.38 365 LEU A N 1
ATOM 2775 C CA . LEU A 1 365 ? 1.748 2.610 -4.780 1.00 98.38 365 LEU A CA 1
ATOM 2776 C C . LEU A 1 365 ? 0.229 2.793 -4.929 1.00 98.38 365 LEU A C 1
ATOM 2778 O O . LEU A 1 365 ? -0.454 2.014 -5.592 1.00 98.38 365 LEU A O 1
ATOM 2782 N N . GLY A 1 366 ? -0.310 3.778 -4.208 1.00 97.94 366 GLY A N 1
ATOM 2783 C CA . GLY A 1 366 ? -1.729 4.034 -4.053 1.00 97.94 366 GLY A CA 1
ATOM 2784 C C . GLY A 1 366 ? -2.225 5.038 -5.084 1.00 97.94 366 GLY A C 1
ATOM 2785 O O . GLY A 1 366 ? -1.864 6.210 -5.042 1.00 97.94 366 GLY A O 1
ATOM 2786 N N . ASN A 1 367 ? -3.131 4.576 -5.938 1.00 98.62 367 ASN A N 1
ATOM 2787 C CA . ASN A 1 367 ? -3.794 5.268 -7.044 1.00 98.62 367 ASN A CA 1
ATOM 2788 C C . ASN A 1 367 ? -2.890 5.681 -8.214 1.00 98.62 367 ASN A C 1
ATOM 2790 O O . ASN A 1 367 ? -3.414 6.210 -9.194 1.00 98.62 367 ASN A O 1
ATOM 2794 N N . ASP A 1 368 ? -1.582 5.448 -8.126 1.00 98.56 368 ASP A N 1
ATOM 2795 C CA . ASP A 1 368 ? -0.613 5.772 -9.170 1.00 98.56 368 ASP A CA 1
ATOM 2796 C C . ASP A 1 368 ? 0.730 5.062 -8.923 1.00 98.56 368 ASP A C 1
ATOM 2798 O O . ASP A 1 368 ? 1.012 4.624 -7.802 1.00 98.56 368 ASP A O 1
ATOM 2802 N N . GLU A 1 369 ? 1.572 5.032 -9.953 1.00 97.69 369 GLU A N 1
ATOM 2803 C CA . GLU A 1 369 ? 2.961 4.568 -9.919 1.00 97.69 369 GLU A CA 1
ATOM 2804 C C . GLU A 1 369 ? 3.842 5.597 -10.636 1.00 97.69 369 GLU A C 1
ATOM 2806 O O . GLU A 1 369 ? 3.940 5.609 -11.865 1.00 97.69 369 GLU A O 1
ATOM 2811 N N . LEU A 1 370 ? 4.455 6.492 -9.860 1.00 97.56 370 LEU A N 1
ATOM 2812 C CA . LEU A 1 370 ? 5.338 7.551 -10.359 1.00 97.56 370 LEU A CA 1
ATOM 2813 C C . LEU A 1 370 ? 6.829 7.247 -10.129 1.00 97.56 370 LEU A C 1
ATOM 2815 O O . LEU A 1 370 ? 7.672 8.143 -10.252 1.00 97.56 370 LEU A O 1
ATOM 2819 N N . GLY A 1 371 ? 7.154 6.001 -9.779 1.00 97.69 371 GLY A N 1
ATOM 2820 C CA . GLY A 1 371 ? 8.480 5.578 -9.361 1.00 97.69 371 GLY A CA 1
ATOM 2821 C C . GLY A 1 371 ? 8.862 6.155 -7.998 1.00 97.69 371 GLY A C 1
ATOM 2822 O O . GLY A 1 371 ? 8.007 6.385 -7.136 1.00 97.69 371 GLY A O 1
ATOM 2823 N N . TYR A 1 372 ? 10.151 6.422 -7.784 1.00 98.50 372 TYR A N 1
ATOM 2824 C CA . TYR A 1 372 ? 10.637 6.886 -6.482 1.00 98.50 372 TYR A CA 1
ATOM 2825 C C . TYR A 1 372 ? 10.197 8.307 -6.158 1.00 98.50 372 TYR A C 1
ATOM 2827 O O . TYR A 1 372 ? 10.315 9.239 -6.959 1.00 98.50 372 TYR A O 1
ATOM 2835 N N . ILE A 1 373 ? 9.763 8.491 -4.913 1.00 98.56 373 ILE A N 1
ATOM 2836 C CA . ILE A 1 373 ? 9.340 9.777 -4.370 1.00 98.56 373 ILE A CA 1
ATOM 2837 C C . ILE A 1 373 ? 10.361 10.218 -3.322 1.00 98.56 373 ILE A C 1
ATOM 2839 O O . ILE A 1 373 ? 10.380 9.727 -2.190 1.00 98.56 373 ILE A O 1
ATOM 2843 N N . LEU A 1 374 ? 11.202 11.171 -3.725 1.00 97.75 374 LEU A N 1
ATOM 2844 C CA . LEU A 1 374 ? 12.266 11.752 -2.911 1.00 97.75 374 LEU A CA 1
ATOM 2845 C C . LEU A 1 374 ? 11.894 13.157 -2.438 1.00 97.75 374 LEU A C 1
ATOM 2847 O O . LEU A 1 374 ? 11.078 13.854 -3.049 1.00 97.75 374 LEU A O 1
ATOM 2851 N N . SER A 1 375 ? 12.525 13.591 -1.347 1.00 93.31 375 SER A N 1
ATOM 2852 C CA . SER A 1 375 ? 12.481 14.991 -0.938 1.00 93.31 375 SER A CA 1
ATOM 2853 C C . SER A 1 375 ? 13.428 15.808 -1.830 1.00 93.31 375 SER A C 1
ATOM 2855 O O . SER A 1 375 ? 14.414 15.251 -2.318 1.00 93.31 375 SER A O 1
ATOM 2857 N N . PRO A 1 376 ? 13.198 17.120 -2.034 1.00 91.44 376 PRO A N 1
ATOM 2858 C CA . PRO A 1 376 ? 14.112 17.924 -2.841 1.00 91.44 376 PRO A CA 1
ATOM 2859 C C . PRO A 1 376 ? 15.576 17.865 -2.361 1.00 91.44 376 PRO A C 1
ATOM 2861 O O . PRO A 1 376 ? 16.451 17.737 -3.213 1.00 91.44 376 PRO A O 1
ATOM 2864 N N . PRO A 1 377 ? 15.886 17.883 -1.044 1.00 90.12 377 PRO A N 1
ATOM 2865 C CA . PRO A 1 377 ? 17.256 17.662 -0.575 1.00 90.12 377 PRO A CA 1
ATOM 2866 C C . PRO A 1 377 ? 17.823 16.281 -0.933 1.00 90.12 377 PRO A C 1
ATOM 2868 O O . PRO A 1 377 ? 18.967 16.202 -1.374 1.00 90.12 377 PRO A O 1
ATOM 2871 N N . ASP A 1 378 ? 17.037 15.209 -0.780 1.00 92.81 378 ASP A N 1
ATOM 2872 C CA . ASP A 1 378 ? 17.491 13.839 -1.066 1.00 92.81 378 ASP A CA 1
ATOM 2873 C C . ASP A 1 378 ? 17.708 13.603 -2.566 1.00 92.81 378 ASP A C 1
ATOM 2875 O O . ASP A 1 378 ? 18.635 12.896 -2.950 1.00 92.81 378 ASP A O 1
ATOM 2879 N N . TYR A 1 379 ? 16.900 14.232 -3.425 1.00 95.00 379 TYR A N 1
ATOM 2880 C CA . TYR A 1 379 ? 16.946 14.052 -4.880 1.00 95.00 379 TYR A CA 1
ATOM 2881 C C . TYR A 1 379 ? 18.328 14.336 -5.485 1.00 95.00 379 TYR A C 1
ATOM 2883 O O . TYR A 1 379 ? 18.732 13.710 -6.464 1.00 95.00 379 TYR A O 1
ATOM 2891 N N . TYR A 1 380 ? 19.084 15.269 -4.906 1.00 93.94 380 TYR A N 1
ATOM 2892 C CA . TYR A 1 380 ? 20.404 15.652 -5.412 1.00 93.94 380 TYR A CA 1
ATOM 2893 C C . TYR A 1 380 ? 21.568 14.917 -4.732 1.00 93.94 380 TYR A C 1
ATOM 2895 O O . TYR A 1 380 ? 22.718 15.124 -5.124 1.00 93.94 380 TYR A O 1
ATOM 2903 N N . LEU A 1 381 ? 21.304 14.044 -3.755 1.00 94.19 381 LEU A N 1
ATOM 2904 C CA . LEU A 1 381 ? 22.343 13.228 -3.130 1.00 94.19 381 LEU A CA 1
ATOM 2905 C C . LEU A 1 381 ? 22.733 12.062 -4.041 1.00 94.19 381 LEU A C 1
ATOM 2907 O O . LEU A 1 381 ? 21.881 11.323 -4.530 1.00 94.19 381 LEU A O 1
ATOM 2911 N N . GLU A 1 382 ? 24.038 11.835 -4.195 1.00 96.50 382 GLU A N 1
ATOM 2912 C CA . GLU A 1 382 ? 24.553 10.711 -4.991 1.00 96.50 382 GLU A CA 1
ATOM 2913 C C . GLU A 1 382 ? 24.136 9.347 -4.421 1.00 96.50 382 GLU A C 1
ATOM 2915 O O . GLU A 1 382 ? 23.976 8.386 -5.167 1.00 96.50 382 GLU A O 1
ATOM 2920 N N . LEU A 1 383 ? 23.871 9.284 -3.110 1.00 95.31 383 LEU A N 1
ATOM 2921 C CA . LEU A 1 383 ? 23.319 8.108 -2.432 1.00 95.31 383 LEU A CA 1
ATOM 2922 C C . LEU A 1 383 ? 22.047 7.569 -3.111 1.00 95.31 383 LEU A C 1
ATOM 2924 O O . LEU A 1 383 ? 21.824 6.362 -3.103 1.00 95.31 383 LEU A O 1
ATOM 2928 N N . TYR A 1 384 ? 21.236 8.457 -3.690 1.00 96.88 384 TYR A N 1
ATOM 2929 C CA . TYR A 1 384 ? 19.950 8.137 -4.302 1.00 96.88 384 TYR A CA 1
ATOM 2930 C C . TYR A 1 384 ? 19.978 8.268 -5.831 1.00 96.88 384 TYR A C 1
ATOM 2932 O O . TYR A 1 384 ? 18.957 8.559 -6.453 1.00 96.88 384 TYR A O 1
ATOM 2940 N N . SER A 1 385 ? 21.140 8.091 -6.470 1.00 96.56 385 SER A N 1
ATOM 2941 C CA . SER A 1 385 ? 21.277 8.261 -7.923 1.00 96.56 385 SER A CA 1
ATOM 2942 C C . SER A 1 385 ? 20.392 7.305 -8.735 1.00 96.56 385 SER A C 1
ATOM 2944 O O . SER A 1 385 ? 19.827 7.726 -9.750 1.00 96.56 385 SER A O 1
ATOM 2946 N N . TYR A 1 386 ? 20.205 6.065 -8.269 1.00 96.81 386 TYR A N 1
ATOM 2947 C CA . TYR A 1 386 ? 19.268 5.103 -8.861 1.00 96.81 386 TYR A CA 1
ATOM 2948 C C . TYR A 1 386 ? 17.813 5.546 -8.682 1.00 96.81 386 TYR A C 1
ATOM 2950 O O . TYR A 1 386 ? 17.084 5.663 -9.664 1.00 96.81 386 TYR A O 1
ATOM 2958 N N . GLU A 1 387 ? 17.404 5.863 -7.456 1.00 97.56 387 GLU A N 1
ATOM 2959 C CA . GLU A 1 387 ? 16.049 6.318 -7.152 1.00 97.56 387 GLU A CA 1
ATOM 2960 C C . GLU A 1 387 ? 15.697 7.577 -7.953 1.00 97.56 387 GLU A C 1
ATOM 2962 O O . GLU A 1 387 ? 14.637 7.647 -8.568 1.00 97.56 387 GLU A O 1
ATOM 2967 N N . ARG A 1 388 ? 16.626 8.536 -8.056 1.00 97.38 388 ARG A N 1
ATOM 2968 C CA . ARG A 1 388 ? 16.494 9.717 -8.923 1.00 97.38 388 ARG A CA 1
ATOM 2969 C C . ARG A 1 388 ? 16.241 9.331 -10.381 1.00 97.38 388 ARG A C 1
ATOM 2971 O O . ARG A 1 388 ? 15.382 9.931 -11.021 1.00 97.38 388 ARG A O 1
ATOM 2978 N N . SER A 1 389 ? 16.987 8.361 -10.918 1.00 96.81 389 SER A N 1
ATOM 2979 C CA . SER A 1 389 ? 16.821 7.916 -12.313 1.00 96.81 389 SER A CA 1
ATOM 2980 C C . SER A 1 389 ? 15.438 7.322 -12.595 1.00 96.81 389 SER A C 1
ATOM 2982 O O . SER A 1 389 ? 14.967 7.384 -13.728 1.00 96.81 389 SER A O 1
ATOM 2984 N N . MET A 1 390 ? 14.775 6.824 -11.551 1.00 97.12 390 MET A N 1
ATOM 2985 C CA . MET A 1 390 ? 13.456 6.202 -11.591 1.00 97.12 390 MET A CA 1
A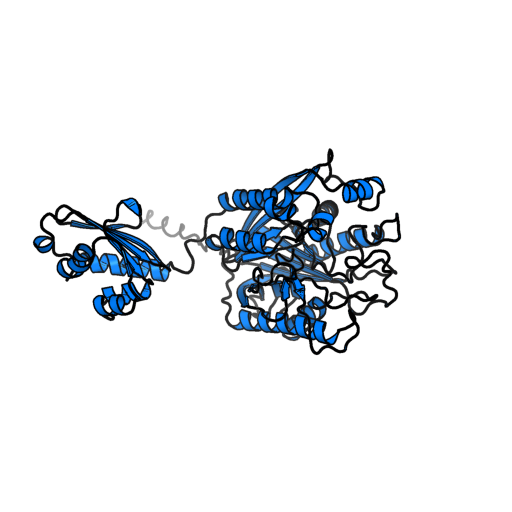TOM 2986 C C . MET A 1 390 ? 12.387 7.078 -10.919 1.00 97.12 390 MET A C 1
ATOM 2988 O O . MET A 1 390 ? 11.377 6.569 -10.456 1.00 97.12 390 MET A O 1
ATOM 2992 N N . SER A 1 391 ? 12.595 8.394 -10.841 1.00 98.06 391 SER A N 1
ATOM 2993 C CA . SER A 1 391 ? 11.633 9.352 -10.286 1.00 98.06 391 SER A CA 1
ATOM 2994 C C . SER A 1 391 ? 11.088 10.261 -11.382 1.00 98.06 391 SER A C 1
ATOM 2996 O O . SER A 1 391 ? 11.824 10.622 -12.299 1.00 98.06 391 SER A O 1
ATOM 2998 N N . VAL A 1 392 ? 9.825 10.689 -11.287 1.00 97.88 392 VAL A N 1
ATOM 2999 C CA . VAL A 1 392 ? 9.253 11.686 -12.215 1.00 97.88 392 VAL A CA 1
ATOM 3000 C C . VAL A 1 392 ? 9.892 13.073 -12.098 1.00 97.88 392 VAL A C 1
ATOM 3002 O O . VAL A 1 392 ? 9.914 13.810 -13.085 1.00 97.88 392 VAL A O 1
ATOM 3005 N N . GLY A 1 393 ? 10.423 13.442 -10.928 1.00 97.25 393 GLY A N 1
ATOM 3006 C CA . GLY A 1 393 ? 11.074 14.737 -10.732 1.00 97.25 393 GLY A CA 1
ATOM 3007 C C . GLY A 1 393 ? 11.290 15.123 -9.272 1.00 97.25 393 GLY A C 1
ATOM 3008 O O . GLY A 1 393 ? 10.737 14.524 -8.353 1.00 97.25 393 GLY A O 1
ATOM 3009 N N . SER A 1 394 ? 12.079 16.172 -9.058 1.00 97.25 394 SER A N 1
ATOM 3010 C CA . SER A 1 394 ? 12.574 16.596 -7.742 1.00 97.25 394 SER A CA 1
ATOM 3011 C C . SER A 1 394 ? 11.498 17.106 -6.777 1.00 97.25 394 SER A C 1
ATOM 3013 O O . SER A 1 394 ? 11.700 17.116 -5.561 1.00 97.25 394 SER A O 1
ATOM 3015 N N . MET A 1 395 ? 10.335 17.508 -7.298 1.00 97.00 395 MET A N 1
ATOM 3016 C CA . MET A 1 395 ? 9.272 18.142 -6.513 1.00 97.00 395 MET A CA 1
ATOM 3017 C C . MET A 1 395 ? 8.148 17.197 -6.071 1.00 97.00 395 MET A C 1
ATOM 3019 O O . MET A 1 395 ? 7.295 17.618 -5.285 1.00 97.00 395 MET A O 1
ATOM 3023 N N . ILE A 1 396 ? 8.136 15.931 -6.508 1.00 98.00 396 ILE A N 1
ATOM 3024 C CA . ILE A 1 396 ? 7.030 15.002 -6.210 1.00 98.00 396 ILE A CA 1
ATOM 3025 C C . ILE A 1 396 ? 6.854 14.741 -4.709 1.00 98.00 396 ILE A C 1
ATOM 3027 O O . ILE A 1 396 ? 5.733 14.832 -4.202 1.00 98.00 396 ILE A O 1
ATOM 3031 N N . GLY A 1 397 ? 7.942 14.519 -3.964 1.00 97.75 397 GLY A N 1
ATOM 3032 C CA . GLY A 1 397 ? 7.858 14.308 -2.516 1.00 97.75 397 GLY A CA 1
ATOM 3033 C C . GLY A 1 397 ? 7.399 15.553 -1.763 1.00 97.75 397 GLY A C 1
ATOM 3034 O O . GLY A 1 397 ? 6.593 15.454 -0.839 1.00 97.75 397 GLY A O 1
ATOM 3035 N N . HIS A 1 398 ? 7.839 16.741 -2.192 1.00 96.94 398 HIS A N 1
ATOM 3036 C CA . HIS A 1 398 ? 7.361 17.997 -1.616 1.00 96.94 398 HIS A CA 1
ATOM 3037 C C . HIS A 1 398 ? 5.857 18.184 -1.852 1.00 96.94 398 HIS A C 1
ATOM 3039 O O . HIS A 1 398 ? 5.125 18.456 -0.901 1.00 96.94 398 HIS A O 1
ATOM 3045 N N . ALA A 1 399 ? 5.393 18.008 -3.092 1.00 98.38 399 ALA A N 1
ATOM 3046 C CA . ALA A 1 399 ? 3.985 18.165 -3.451 1.00 98.38 399 ALA A CA 1
ATOM 3047 C C . ALA A 1 399 ? 3.081 17.197 -2.670 1.00 98.38 399 ALA A C 1
ATOM 3049 O O . ALA A 1 399 ? 2.074 17.623 -2.108 1.00 98.38 399 ALA A O 1
ATOM 3050 N N . MET A 1 400 ? 3.485 15.929 -2.540 1.00 98.56 400 MET A N 1
ATOM 3051 C CA . MET A 1 400 ? 2.755 14.931 -1.752 1.00 98.56 400 MET A CA 1
ATOM 3052 C C . MET A 1 400 ? 2.679 15.304 -0.261 1.00 98.56 400 MET A C 1
ATOM 3054 O O . MET A 1 400 ? 1.619 15.200 0.355 1.00 98.56 400 MET A O 1
ATOM 3058 N N . VAL A 1 401 ? 3.776 15.782 0.341 1.00 98.31 401 VAL A N 1
ATOM 3059 C CA . VAL A 1 401 ? 3.766 16.224 1.748 1.00 98.31 401 VAL A CA 1
ATOM 3060 C C . VAL A 1 401 ? 2.883 17.463 1.940 1.00 98.31 401 VAL A C 1
ATOM 3062 O O . VAL A 1 401 ? 2.204 17.568 2.963 1.00 98.31 401 VAL A O 1
ATOM 3065 N N . GLN A 1 402 ? 2.844 18.390 0.976 1.00 98.06 402 GLN A N 1
ATOM 3066 C CA . GLN A 1 402 ? 1.908 19.521 1.021 1.00 98.06 402 GLN A CA 1
ATOM 3067 C C . GLN A 1 402 ? 0.453 19.060 0.909 1.00 98.06 402 GLN A C 1
ATOM 3069 O O . GLN A 1 402 ? -0.375 19.506 1.701 1.00 98.06 402 GLN A O 1
ATOM 3074 N N . ALA A 1 403 ? 0.159 18.110 0.019 1.00 98.38 403 ALA A N 1
ATOM 3075 C CA . ALA A 1 403 ? -1.159 17.491 -0.080 1.00 98.38 403 ALA A CA 1
ATOM 3076 C C . ALA A 1 403 ? -1.575 16.834 1.248 1.00 98.38 403 ALA A C 1
ATOM 3078 O O . ALA A 1 403 ? -2.690 17.044 1.722 1.00 98.38 403 ALA A O 1
ATOM 3079 N N . ALA A 1 404 ? -0.666 16.109 1.910 1.00 98.31 404 ALA A N 1
ATOM 3080 C CA . ALA A 1 404 ? -0.922 15.554 3.239 1.00 98.31 404 ALA A CA 1
ATOM 3081 C C . ALA A 1 404 ? -1.249 16.652 4.266 1.00 98.31 404 ALA A C 1
ATOM 3083 O O . ALA A 1 404 ? -2.231 16.535 4.997 1.00 98.31 404 ALA A O 1
ATOM 3084 N N . ARG A 1 405 ? -0.469 17.743 4.308 1.00 96.56 405 ARG A N 1
ATOM 3085 C CA . ARG A 1 405 ? -0.723 18.884 5.211 1.00 96.56 405 ARG A CA 1
ATOM 3086 C C . ARG A 1 405 ? -2.089 19.510 4.965 1.00 96.56 405 ARG A C 1
ATOM 3088 O O . ARG A 1 405 ? -2.830 19.706 5.922 1.00 96.56 405 ARG A O 1
ATOM 3095 N N . GLU A 1 406 ? -2.415 19.792 3.708 1.00 97.19 406 GLU A N 1
ATOM 3096 C CA . GLU A 1 406 ? -3.699 20.363 3.303 1.00 97.19 406 GLU A CA 1
ATOM 3097 C C . GLU A 1 406 ? -4.863 19.473 3.755 1.00 97.19 406 GLU A C 1
ATOM 3099 O O . GLU A 1 406 ? -5.782 19.942 4.428 1.00 97.19 406 GLU A O 1
ATOM 3104 N N . LEU A 1 407 ? -4.802 18.172 3.461 1.00 97.75 407 LEU A N 1
ATOM 3105 C CA . LEU A 1 407 ? -5.856 17.233 3.840 1.00 97.75 407 LEU A CA 1
ATOM 3106 C C . LEU A 1 407 ? -6.012 17.113 5.359 1.00 97.75 407 LEU A C 1
ATOM 3108 O O . LEU A 1 407 ? -7.140 17.063 5.849 1.00 97.75 407 LEU A O 1
ATOM 3112 N N . LEU A 1 408 ? -4.908 17.125 6.111 1.00 95.00 408 LEU A N 1
ATOM 3113 C CA . LEU A 1 408 ? -4.941 17.062 7.574 1.00 95.00 408 LEU A CA 1
ATOM 3114 C C . LEU A 1 408 ? -5.637 18.280 8.193 1.00 95.00 408 LEU A C 1
ATOM 3116 O O . LEU A 1 408 ? -6.313 18.118 9.203 1.00 95.00 408 LEU A O 1
ATOM 3120 N N . THR A 1 409 ? -5.576 19.467 7.573 1.00 93.81 409 THR A N 1
ATOM 3121 C CA . THR A 1 409 ? -6.331 20.643 8.063 1.00 93.81 409 THR A CA 1
ATOM 3122 C C . THR A 1 409 ? -7.851 20.456 8.031 1.00 93.81 409 THR A C 1
ATOM 3124 O O . THR A 1 409 ? -8.573 21.148 8.746 1.00 93.81 409 THR A O 1
ATOM 3127 N N . ARG A 1 410 ? -8.344 19.520 7.209 1.00 94.94 410 ARG A N 1
ATOM 3128 C CA . ARG A 1 410 ? -9.774 19.218 7.047 1.00 94.94 410 ARG A CA 1
ATOM 3129 C C . ARG A 1 410 ? -10.259 18.138 8.008 1.00 94.94 410 ARG A C 1
ATOM 3131 O O . ARG A 1 410 ? -11.464 17.989 8.189 1.00 94.94 410 ARG A O 1
ATOM 3138 N N . MET A 1 411 ? -9.340 17.388 8.613 1.00 91.69 411 MET A N 1
ATOM 3139 C CA . MET A 1 411 ? -9.651 16.371 9.606 1.00 91.69 411 MET A CA 1
ATOM 3140 C C . MET A 1 411 ? -9.474 16.965 10.998 1.00 91.69 411 MET A C 1
ATOM 3142 O O . MET A 1 411 ? -8.480 17.616 11.288 1.00 91.69 411 MET A O 1
ATOM 3146 N N . THR A 1 412 ? -10.423 16.734 11.899 1.00 85.62 412 THR A N 1
ATOM 3147 C CA . THR A 1 412 ? -10.212 17.132 13.299 1.00 85.62 412 THR A CA 1
ATOM 3148 C C . THR A 1 412 ? -9.304 16.096 13.963 1.00 85.62 412 THR A C 1
ATOM 3150 O O . THR A 1 412 ? -9.642 14.913 13.873 1.00 85.62 412 THR A O 1
ATOM 3153 N N . PRO A 1 413 ? -8.194 16.466 14.632 1.00 82.62 413 PRO A N 1
ATOM 3154 C CA . PRO A 1 413 ? -7.395 15.515 15.404 1.00 82.62 413 PRO A CA 1
ATOM 3155 C C . PRO A 1 413 ? -8.278 14.705 16.353 1.00 82.62 413 PRO A C 1
ATOM 3157 O O . PRO A 1 413 ? -9.240 15.241 16.912 1.00 82.62 413 PRO A O 1
ATOM 3160 N N . LEU A 1 414 ? -7.970 13.422 16.553 1.00 68.06 414 LEU A N 1
ATOM 3161 C CA . LEU A 1 414 ? -8.645 12.686 17.618 1.00 68.06 414 LEU A CA 1
ATOM 3162 C C . LEU A 1 414 ? -8.332 13.409 18.926 1.00 68.06 414 LEU A C 1
ATOM 3164 O O . LEU A 1 414 ? -7.186 13.796 19.176 1.00 68.06 414 LEU A O 1
ATOM 3168 N N . ALA A 1 415 ? -9.346 13.603 19.769 1.00 52.53 415 ALA A N 1
ATOM 3169 C CA . ALA A 1 415 ? -9.109 14.031 21.139 1.00 52.53 415 ALA A CA 1
ATOM 3170 C C . ALA A 1 415 ? -8.140 13.013 21.746 1.00 52.53 415 ALA A C 1
ATOM 3172 O O . ALA A 1 415 ? -8.549 11.870 21.917 1.00 52.53 415 ALA A O 1
ATOM 3173 N N . LYS A 1 416 ? -6.862 13.395 21.935 1.00 45.31 416 LYS A N 1
ATOM 3174 C CA . LYS A 1 416 ? -5.710 12.497 22.156 1.00 45.31 416 LYS A CA 1
ATOM 3175 C C . LYS A 1 416 ? -6.119 11.190 22.849 1.00 45.31 416 LYS A C 1
ATOM 3177 O O . LYS A 1 416 ? -6.204 11.095 24.076 1.00 45.31 416 LYS A O 1
ATOM 3182 N N . GLY A 1 417 ? -6.398 10.183 22.021 1.00 38.62 417 GLY A N 1
ATOM 3183 C CA . GLY A 1 417 ? -7.019 8.910 22.387 1.00 38.62 417 GLY A CA 1
ATOM 3184 C C . GLY A 1 417 ? -6.006 7.912 22.928 1.00 38.62 417 GLY A C 1
ATOM 3185 O O . GLY A 1 417 ? -5.934 6.784 22.474 1.00 38.62 417 GLY A O 1
ATOM 3186 N N . GLY A 1 418 ? -5.200 8.381 23.870 1.00 39.16 418 GLY A N 1
ATOM 3187 C CA . GLY A 1 418 ? -4.276 7.627 24.716 1.00 39.16 418 GLY A CA 1
ATOM 3188 C C . GLY A 1 418 ? -3.986 8.372 26.022 1.00 39.16 418 GLY A C 1
ATOM 3189 O O . G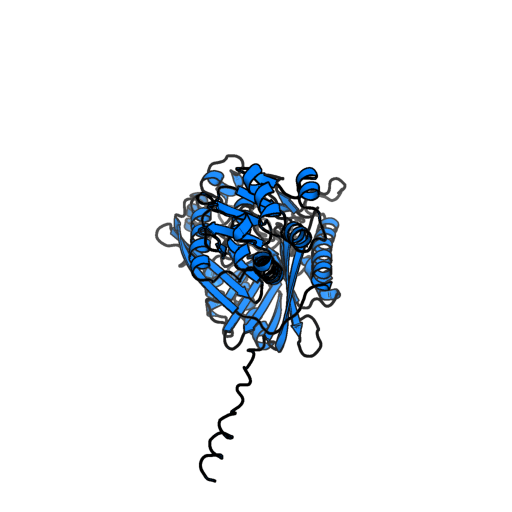LY A 1 418 ? -3.223 7.898 26.854 1.00 39.16 418 GLY A O 1
ATOM 3190 N N . SER A 1 419 ? -4.610 9.540 26.216 1.00 44.84 419 SER A N 1
ATOM 3191 C CA . SER A 1 419 ? -4.453 10.357 27.405 1.00 44.84 419 SER A CA 1
ATOM 3192 C C . SER A 1 419 ? -5.774 10.928 27.912 1.00 44.84 419 SER A C 1
ATOM 3194 O O . SER A 1 419 ? -5.757 11.534 28.959 1.00 44.84 419 SER A O 1
ATOM 3196 N N . GLY A 1 420 ? -6.937 10.703 27.287 1.00 45.75 420 GLY A N 1
ATOM 3197 C CA . GLY A 1 420 ? -8.220 11.199 27.822 1.00 45.75 420 GLY A CA 1
ATOM 3198 C C . GLY A 1 420 ? -8.484 10.792 29.281 1.00 45.75 420 GLY A C 1
ATOM 3199 O O . GLY A 1 420 ? -8.845 11.636 30.091 1.00 45.75 420 GLY A O 1
ATOM 3200 N N . GLY A 1 421 ? -8.206 9.533 29.642 1.00 56.59 421 GLY A N 1
ATOM 3201 C CA . GLY A 1 421 ? -8.284 9.074 31.034 1.00 56.59 421 GLY A CA 1
ATOM 3202 C C . GLY A 1 421 ? -7.182 9.657 31.924 1.00 56.59 421 GLY A C 1
ATOM 3203 O O . GLY A 1 421 ? -7.472 10.141 33.008 1.00 56.59 421 GLY A O 1
ATOM 3204 N N . MET A 1 422 ? -5.930 9.667 31.453 1.00 72.31 422 MET A N 1
ATOM 3205 C CA . MET A 1 422 ? -4.782 10.170 32.222 1.00 72.31 422 MET A CA 1
ATOM 3206 C C . MET A 1 422 ? -4.815 11.696 32.405 1.00 72.31 422 MET A C 1
ATOM 3208 O O . MET A 1 422 ? -4.511 12.190 33.475 1.00 72.31 422 MET A O 1
ATOM 3212 N N . VAL A 1 423 ? -5.219 12.451 31.388 1.00 74.69 423 VAL A N 1
ATOM 3213 C CA . VAL A 1 423 ? -5.419 13.905 31.396 1.00 74.69 423 VAL A CA 1
ATOM 3214 C C . VAL A 1 423 ? -6.605 14.249 32.270 1.00 74.69 423 VAL A C 1
ATOM 3216 O O . VAL A 1 423 ? -6.454 15.132 33.096 1.00 74.69 423 VAL A O 1
ATOM 3219 N N . ALA A 1 424 ? -7.744 13.555 32.143 1.00 75.44 424 ALA A N 1
ATOM 3220 C CA . ALA A 1 424 ? -8.880 13.788 33.032 1.00 75.44 424 ALA A CA 1
ATOM 3221 C C . ALA A 1 424 ? -8.534 13.446 34.488 1.00 75.44 424 ALA A C 1
ATOM 3223 O O . ALA A 1 424 ? -8.955 14.162 35.389 1.00 75.44 424 ALA A O 1
ATOM 3224 N N . GLU A 1 425 ? -7.740 12.398 34.729 1.00 84.44 425 GLU A N 1
ATOM 3225 C CA . GLU A 1 425 ? -7.281 12.049 36.074 1.00 84.44 425 GLU A CA 1
ATOM 3226 C C . GLU A 1 425 ? -6.258 13.060 36.602 1.00 84.44 425 GLU A C 1
ATOM 3228 O O . GLU A 1 425 ? -6.404 13.522 37.724 1.00 84.44 425 GLU A O 1
ATOM 3233 N N . VAL A 1 426 ? -5.272 13.481 35.804 1.00 88.38 426 VAL A N 1
ATOM 3234 C CA . VAL A 1 426 ? -4.329 14.550 36.175 1.00 88.38 426 VAL A CA 1
ATOM 3235 C C . VAL A 1 426 ? -5.070 15.853 36.431 1.00 88.38 426 VAL A C 1
ATOM 3237 O O . VAL A 1 426 ? -4.824 16.490 37.446 1.00 88.38 426 VAL A O 1
ATOM 3240 N N . GLU A 1 427 ? -6.002 16.238 35.563 1.00 88.38 427 GLU A N 1
ATOM 3241 C CA . GLU A 1 427 ? -6.819 17.438 35.717 1.00 88.38 427 GLU A CA 1
ATOM 3242 C C . GLU A 1 427 ? -7.654 17.356 36.991 1.00 88.38 427 GLU A C 1
ATOM 3244 O O . GLU A 1 427 ? -7.594 18.263 37.815 1.00 88.38 427 GLU A O 1
ATOM 3249 N N . LYS A 1 428 ? -8.349 16.241 37.221 1.00 88.25 428 LYS A N 1
ATOM 3250 C CA . LYS A 1 428 ? -9.108 16.000 38.449 1.00 88.25 428 LYS A CA 1
ATOM 3251 C C . LYS A 1 428 ? -8.218 16.059 39.691 1.00 88.25 428 LYS A C 1
ATOM 3253 O O . LYS A 1 428 ? -8.569 16.751 40.640 1.00 88.25 428 LYS A O 1
ATOM 3258 N N . GLN A 1 429 ? -7.068 15.387 39.692 1.00 92.75 429 GLN A N 1
ATOM 3259 C CA . GLN A 1 429 ? -6.160 15.366 40.841 1.00 92.75 429 GLN A CA 1
ATOM 3260 C C . GLN A 1 429 ? -5.497 16.722 41.079 1.00 92.75 429 GLN A C 1
ATOM 3262 O O . GLN A 1 429 ? -5.307 17.108 42.226 1.00 92.75 429 GLN A O 1
ATOM 3267 N N . LEU A 1 430 ? -5.193 17.485 40.030 1.00 92.56 430 LEU A N 1
ATOM 3268 C CA . LEU A 1 430 ? -4.715 18.862 40.139 1.00 92.56 430 LEU A CA 1
ATOM 3269 C C . LEU A 1 430 ? -5.809 19.798 40.681 1.00 92.56 430 LEU A C 1
ATOM 3271 O O . LEU A 1 430 ? -5.528 20.633 41.540 1.00 92.56 430 LEU A O 1
ATOM 3275 N N . GLN A 1 431 ? -7.064 19.630 40.255 1.00 90.88 431 GLN A N 1
ATOM 3276 C CA . GLN A 1 431 ? -8.209 20.352 40.827 1.00 90.88 431 GLN A CA 1
ATOM 3277 C C . GLN A 1 431 ? -8.448 19.973 42.297 1.00 90.88 431 GLN A C 1
ATOM 3279 O O . GLN A 1 431 ? -8.741 20.836 43.123 1.00 90.88 431 GLN A O 1
ATOM 3284 N N . ASP A 1 432 ? -8.279 18.703 42.664 1.00 90.12 432 ASP A N 1
ATOM 3285 C CA . ASP A 1 432 ? -8.327 18.267 44.061 1.00 90.12 432 ASP A CA 1
ATOM 3286 C C . ASP A 1 432 ? -7.135 18.806 44.863 1.00 90.12 432 ASP A C 1
ATOM 3288 O O . ASP A 1 432 ? -7.300 19.218 46.012 1.00 90.12 432 ASP A O 1
ATOM 3292 N N . TYR A 1 433 ? -5.954 18.890 44.251 1.00 91.38 433 TYR A N 1
ATOM 3293 C CA . TYR A 1 433 ? -4.763 19.483 44.847 1.00 91.38 433 TYR A CA 1
ATOM 3294 C C . TYR A 1 433 ? -4.952 20.975 45.145 1.00 91.38 433 TYR A C 1
ATOM 3296 O O . TYR A 1 433 ? -4.500 21.434 46.189 1.00 91.38 433 TYR A O 1
ATOM 3304 N N . LEU A 1 434 ? -5.710 21.723 44.328 1.00 92.69 434 LEU A N 1
ATOM 3305 C CA . LEU A 1 434 ? -6.058 23.122 44.627 1.00 92.69 434 LEU A CA 1
ATOM 3306 C C . LEU A 1 434 ? -6.758 23.299 45.979 1.00 92.69 434 LEU A C 1
ATOM 3308 O O . LEU A 1 434 ? -6.579 24.329 46.626 1.00 92.69 434 LEU A O 1
ATOM 3312 N N . LYS A 1 435 ? -7.500 22.292 46.454 1.00 91.56 435 LYS A N 1
ATOM 3313 C CA . LYS A 1 435 ? -8.159 22.330 47.772 1.00 91.56 435 LYS A CA 1
ATOM 3314 C C . LYS A 1 435 ? -7.157 22.323 48.933 1.00 91.56 435 LYS A C 1
ATOM 3316 O O . LYS A 1 435 ? -7.513 22.695 50.047 1.00 91.56 435 LYS A O 1
ATOM 3321 N N . ARG A 1 436 ? -5.908 21.916 48.681 1.00 91.44 436 ARG A N 1
ATOM 3322 C CA . ARG A 1 436 ? -4.799 21.941 49.647 1.00 91.44 436 ARG A CA 1
ATOM 3323 C C . ARG A 1 436 ? -4.111 23.301 49.732 1.00 91.44 436 ARG A C 1
ATOM 3325 O O . ARG A 1 436 ? -3.278 23.508 50.607 1.00 91.44 436 ARG A O 1
ATOM 3332 N N . PHE A 1 437 ? -4.463 24.243 48.859 1.00 94.56 437 PHE A N 1
ATOM 3333 C CA . PHE A 1 437 ? -3.878 25.575 48.874 1.00 94.56 437 PHE A CA 1
ATOM 3334 C C . PHE A 1 437 ? -4.167 26.306 50.195 1.00 94.56 437 PHE A C 1
ATOM 3336 O O . PHE A 1 437 ? -5.285 26.261 50.716 1.00 94.56 437 PHE A O 1
ATOM 3343 N N . ARG A 1 438 ? -3.154 26.990 50.733 1.00 92.94 438 ARG A N 1
ATOM 3344 C CA . ARG A 1 438 ? -3.216 27.784 51.969 1.00 92.94 438 ARG A CA 1
ATOM 3345 C C . ARG A 1 438 ? -2.931 29.262 51.668 1.00 92.94 438 ARG A C 1
ATOM 3347 O O . ARG A 1 438 ? -1.760 29.656 51.622 1.00 92.94 438 ARG A O 1
ATOM 3354 N N . PRO A 1 439 ? -3.968 30.093 51.435 1.00 90.69 439 PRO A N 1
ATOM 3355 C CA . PRO A 1 439 ? -3.805 31.506 51.081 1.00 90.69 439 PRO A CA 1
ATOM 3356 C C . PRO A 1 439 ? -2.947 32.304 52.070 1.00 90.69 439 PRO A C 1
ATOM 3358 O O . PRO A 1 439 ? -2.152 33.150 51.664 1.00 90.69 439 PRO A O 1
ATOM 3361 N N . GLU A 1 440 ? -3.054 32.001 53.363 1.00 89.44 440 GLU A N 1
ATOM 3362 C CA . GLU A 1 440 ? -2.287 32.630 54.439 1.00 89.44 440 GLU A CA 1
ATOM 3363 C C . GLU A 1 440 ? -0.785 32.337 54.357 1.00 89.44 440 GLU A C 1
ATOM 3365 O O . GLU A 1 440 ? 0.026 33.165 54.770 1.00 89.44 440 GLU A O 1
ATOM 3370 N N . ARG A 1 441 ? -0.405 31.187 53.784 1.00 89.00 441 ARG A N 1
ATOM 3371 C CA . ARG A 1 441 ? 0.996 30.816 53.554 1.00 89.00 441 ARG A CA 1
ATOM 3372 C C . ARG A 1 441 ? 1.550 31.412 52.268 1.00 89.00 441 ARG A C 1
ATOM 3374 O O . ARG A 1 441 ? 2.748 31.652 52.199 1.00 89.00 441 ARG A O 1
ATOM 3381 N N . ALA A 1 442 ? 0.698 31.654 51.272 1.00 86.31 442 ALA A N 1
ATOM 3382 C CA . ALA A 1 442 ? 1.106 32.209 49.984 1.00 86.31 442 ALA A CA 1
ATOM 3383 C C . ALA A 1 442 ? 1.447 33.710 50.047 1.00 86.31 442 ALA A C 1
ATOM 3385 O O . ALA A 1 442 ? 2.234 34.190 49.232 1.00 86.31 442 ALA A O 1
ATOM 3386 N N . GLY A 1 443 ? 0.885 34.463 50.998 1.00 84.81 443 GLY A N 1
ATOM 3387 C CA . GLY A 1 443 ? 1.189 35.887 51.179 1.00 84.81 443 GLY A CA 1
ATOM 3388 C C . GLY A 1 443 ? 0.999 36.708 49.893 1.00 84.81 443 GLY A C 1
ATOM 3389 O O . GLY A 1 443 ? -0.071 36.691 49.289 1.00 84.81 443 GLY A O 1
ATOM 3390 N N . GLN A 1 444 ? 2.045 37.429 49.468 1.00 87.06 444 GLN A N 1
ATOM 3391 C CA . GLN A 1 444 ? 2.062 38.235 48.232 1.00 87.06 444 GLN A CA 1
ATOM 3392 C C . GLN A 1 444 ? 2.651 37.493 47.016 1.00 87.06 444 GLN A C 1
ATOM 3394 O O . GLN A 1 444 ? 3.001 38.125 46.018 1.00 87.06 444 GLN A O 1
ATOM 3399 N N . LEU A 1 445 ? 2.801 36.165 47.085 1.00 88.56 445 LEU A N 1
ATOM 3400 C CA . LEU A 1 445 ? 3.414 35.384 46.014 1.00 88.56 445 LEU A CA 1
ATOM 3401 C C . LEU A 1 445 ? 2.642 35.535 44.694 1.00 88.56 445 LEU A C 1
ATOM 3403 O O . LEU A 1 445 ? 1.428 35.326 44.635 1.00 88.56 445 LEU A O 1
ATOM 3407 N N . LYS A 1 446 ? 3.386 35.835 43.624 1.00 94.31 446 LYS A N 1
ATOM 3408 C CA . LYS A 1 446 ? 2.907 35.803 42.243 1.00 94.31 446 LYS A CA 1
ATOM 3409 C C . LYS A 1 446 ? 3.824 34.924 41.400 1.00 94.31 446 LYS A C 1
ATOM 3411 O O . LYS A 1 446 ? 4.952 35.314 41.114 1.00 94.31 446 LYS A O 1
ATOM 3416 N N . VAL A 1 447 ? 3.346 33.747 41.013 1.00 95.06 447 VAL A N 1
ATOM 3417 C CA . VAL A 1 447 ? 4.145 32.753 40.285 1.00 95.06 447 VAL A CA 1
ATOM 3418 C C . VAL A 1 447 ? 3.260 31.874 39.406 1.00 95.06 447 VAL A C 1
ATOM 3420 O O . VAL A 1 447 ? 2.121 31.563 39.759 1.00 95.06 447 VAL A O 1
ATOM 3423 N N . THR A 1 448 ? 3.811 31.449 38.276 1.00 96.19 448 THR A N 1
ATOM 3424 C CA . THR A 1 448 ? 3.255 30.428 37.398 1.00 96.19 448 THR A CA 1
ATOM 3425 C C . THR A 1 448 ? 4.198 29.231 37.351 1.00 96.19 448 THR A C 1
ATOM 3427 O O . THR A 1 448 ? 5.356 29.342 36.939 1.00 96.19 448 THR A O 1
ATOM 3430 N N . TYR A 1 449 ? 3.676 28.075 37.741 1.00 96.62 449 TYR A N 1
ATOM 3431 C CA . TYR A 1 449 ? 4.315 26.777 37.576 1.00 96.62 449 TYR A CA 1
ATOM 3432 C C . TYR A 1 449 ? 3.756 26.098 36.334 1.00 96.62 449 TYR A C 1
ATOM 3434 O O . TYR A 1 449 ? 2.539 26.041 36.152 1.00 96.62 449 TYR A O 1
ATOM 3442 N N . ARG A 1 450 ? 4.633 25.531 35.509 1.00 97.19 450 ARG A N 1
ATOM 3443 C CA . ARG A 1 450 ? 4.255 24.657 34.400 1.00 97.19 450 ARG A CA 1
ATOM 3444 C C . ARG A 1 450 ? 4.557 23.211 34.764 1.00 97.19 450 ARG A C 1
ATOM 3446 O O . ARG A 1 450 ? 5.713 22.867 34.979 1.00 97.19 450 ARG A O 1
ATOM 3453 N N . PHE A 1 451 ? 3.549 22.352 34.762 1.00 96.44 451 PHE A N 1
ATOM 3454 C CA . PHE A 1 451 ? 3.727 20.903 34.768 1.00 96.44 451 PHE A CA 1
ATOM 3455 C C . PHE A 1 451 ? 3.766 20.420 33.320 1.00 96.44 451 PHE A C 1
ATOM 3457 O O . PHE A 1 451 ? 2.735 20.399 32.653 1.00 96.44 451 PHE A O 1
ATOM 3464 N N . ALA A 1 452 ? 4.953 20.071 32.832 1.00 94.62 452 ALA A N 1
ATOM 3465 C CA . ALA A 1 452 ? 5.169 19.579 31.477 1.00 94.62 452 ALA A CA 1
ATOM 3466 C C . ALA A 1 452 ? 5.222 18.048 31.488 1.00 94.62 452 ALA A C 1
ATOM 3468 O O . ALA A 1 452 ? 6.260 17.447 31.777 1.00 94.62 452 ALA A O 1
ATOM 3469 N N . LEU A 1 453 ? 4.078 17.415 31.219 1.00 92.88 453 LEU A N 1
ATOM 3470 C CA . LEU A 1 453 ? 3.915 15.970 31.352 1.00 92.88 453 LEU A CA 1
ATOM 3471 C C . LEU A 1 453 ? 4.045 15.273 30.002 1.00 92.88 453 LEU A C 1
ATOM 3473 O O . LEU A 1 453 ? 3.270 15.539 29.080 1.00 92.88 453 LEU A O 1
ATOM 3477 N N . ASN A 1 454 ? 4.993 14.340 29.908 1.00 79.81 454 ASN A N 1
ATOM 3478 C CA . ASN A 1 454 ? 5.371 13.674 28.654 1.00 79.81 454 ASN A CA 1
ATOM 3479 C C . ASN A 1 454 ? 4.184 12.999 27.932 1.00 79.81 454 ASN A C 1
ATOM 3481 O O . ASN A 1 454 ? 4.161 12.914 26.707 1.00 79.81 454 ASN A O 1
ATOM 3485 N N . ASP A 1 455 ? 3.201 12.533 28.696 1.00 79.25 455 ASP A N 1
ATOM 3486 C CA . ASP A 1 455 ? 2.047 11.732 28.282 1.00 79.25 455 ASP A CA 1
ATOM 3487 C C . ASP A 1 455 ? 0.684 12.388 28.603 1.00 79.25 455 ASP A C 1
ATOM 3489 O O . ASP A 1 455 ? -0.354 11.852 28.215 1.00 79.25 455 ASP A O 1
ATOM 3493 N N . ALA A 1 456 ? 0.658 13.571 29.237 1.00 81.69 456 ALA A N 1
ATOM 3494 C CA . ALA A 1 456 ? -0.577 14.320 29.540 1.00 81.69 456 ALA A CA 1
ATOM 3495 C C . ALA A 1 456 ? -0.575 15.791 29.062 1.00 81.69 456 ALA A C 1
ATOM 3497 O O . ALA A 1 456 ? -1.614 16.454 29.082 1.00 81.69 456 ALA A O 1
ATOM 3498 N N . GLY A 1 457 ? 0.545 16.288 28.531 1.00 86.50 457 GLY A N 1
ATOM 3499 C CA . GLY A 1 457 ? 0.681 17.669 28.068 1.00 86.50 457 GLY A CA 1
ATOM 3500 C C . GLY A 1 457 ? 0.934 18.659 29.205 1.00 86.50 457 GLY A C 1
ATOM 3501 O O . GLY A 1 457 ? 1.352 18.276 30.296 1.00 86.50 457 GLY A O 1
ATOM 3502 N N . ASP A 1 458 ? 0.713 19.941 28.920 1.00 93.25 458 ASP A N 1
ATOM 3503 C CA . ASP A 1 458 ? 1.028 21.028 29.844 1.00 93.25 458 ASP A CA 1
ATOM 3504 C C . ASP A 1 458 ? -0.163 21.420 30.728 1.00 93.25 458 ASP A C 1
ATOM 3506 O O . ASP A 1 458 ? -1.303 21.516 30.261 1.00 93.25 458 ASP A O 1
ATOM 3510 N N . PHE A 1 459 ? 0.136 21.703 31.996 1.00 95.56 459 PHE A N 1
ATOM 3511 C CA . PHE A 1 459 ? -0.775 22.326 32.954 1.00 95.56 459 PHE A CA 1
ATOM 3512 C C . PHE A 1 459 ? -0.085 23.508 33.627 1.00 95.56 459 PHE A C 1
ATOM 3514 O O . PHE A 1 459 ? 1.090 23.428 33.985 1.00 95.56 459 PHE A O 1
ATOM 3521 N N . TYR A 1 460 ? -0.826 24.589 33.838 1.00 96.12 460 TYR A N 1
ATOM 3522 C CA . TYR A 1 460 ? -0.311 25.831 34.399 1.00 96.12 460 TYR A CA 1
ATOM 3523 C C . TYR A 1 460 ? -1.002 26.124 35.722 1.00 96.12 460 TYR A C 1
ATOM 3525 O O . TYR A 1 460 ? -2.195 26.424 35.742 1.00 96.12 460 TYR A O 1
ATOM 3533 N N . LEU A 1 461 ? -0.250 26.052 36.821 1.00 96.19 461 LEU A N 1
ATOM 3534 C CA . LEU A 1 461 ? -0.697 26.479 38.143 1.00 96.19 461 LEU A CA 1
ATOM 3535 C C . LEU A 1 461 ? -0.244 27.917 38.378 1.00 96.19 461 LEU A C 1
ATOM 3537 O O . LEU A 1 461 ? 0.953 28.187 38.461 1.00 96.19 461 LEU A O 1
ATOM 3541 N N . ARG A 1 462 ? -1.200 28.833 38.522 1.00 95.94 462 ARG A N 1
ATOM 3542 C CA . ARG A 1 462 ? -0.939 30.250 38.792 1.00 95.94 462 ARG A CA 1
ATOM 3543 C C . ARG A 1 462 ? -1.368 30.593 40.205 1.00 95.94 462 ARG A C 1
ATOM 3545 O O . ARG A 1 462 ? -2.526 30.369 40.558 1.00 95.94 462 ARG A O 1
ATOM 3552 N N . ILE A 1 463 ? -0.446 31.159 40.975 1.00 95.56 463 ILE A N 1
ATOM 3553 C CA . ILE A 1 463 ? -0.706 31.735 42.292 1.00 95.56 463 ILE A CA 1
ATOM 3554 C C . ILE A 1 463 ? -0.570 33.245 42.162 1.00 95.56 463 ILE A C 1
ATOM 3556 O O . ILE A 1 463 ? 0.464 33.730 41.708 1.00 95.56 463 ILE A O 1
ATOM 3560 N N . ALA A 1 464 ? -1.613 33.979 42.529 1.00 93.44 464 ALA A N 1
ATOM 3561 C CA . ALA A 1 464 ? -1.599 35.434 42.618 1.00 93.44 464 ALA A CA 1
ATOM 3562 C C . ALA A 1 464 ? -2.718 35.895 43.557 1.00 93.44 464 ALA A C 1
ATOM 3564 O O . ALA A 1 464 ? -3.781 35.278 43.596 1.00 93.44 464 ALA A O 1
ATOM 3565 N N . GLU A 1 465 ? -2.492 36.985 44.294 1.00 90.38 465 GLU A N 1
ATOM 3566 C CA . GLU A 1 465 ? -3.529 37.639 45.115 1.00 90.38 465 GLU A CA 1
ATOM 3567 C C . GLU A 1 465 ? -4.227 36.679 46.100 1.00 90.38 465 GLU A C 1
ATOM 3569 O O . GLU A 1 465 ? -5.443 36.718 46.290 1.00 90.38 465 GLU A O 1
ATOM 3574 N N . GLY A 1 466 ? -3.460 35.763 46.703 1.00 88.31 466 GLY A N 1
ATOM 3575 C CA . GLY A 1 466 ? -3.994 34.774 47.643 1.00 88.31 466 GLY A CA 1
ATOM 3576 C C . GLY A 1 466 ? -4.926 33.736 47.004 1.00 88.31 466 GLY A C 1
ATOM 3577 O O . GLY A 1 466 ? -5.713 33.111 47.713 1.00 88.31 466 GLY A O 1
ATOM 3578 N N . LYS A 1 467 ? -4.863 33.539 45.681 1.00 91.94 467 LYS A N 1
ATOM 3579 C CA . LYS A 1 467 ? -5.628 32.523 44.942 1.00 91.94 467 LYS A CA 1
ATOM 3580 C C . LYS A 1 467 ? -4.705 31.643 44.113 1.00 91.94 467 LYS A C 1
ATOM 3582 O O . LYS A 1 467 ? -3.713 32.121 43.569 1.00 91.94 467 LYS A O 1
ATOM 3587 N N . ALA A 1 468 ? -5.082 30.376 43.977 1.00 95.00 468 ALA A N 1
ATOM 3588 C CA . ALA A 1 468 ? -4.439 29.411 43.098 1.00 95.00 468 ALA A CA 1
ATOM 3589 C C . ALA A 1 468 ? -5.432 28.927 42.032 1.00 95.00 468 ALA A C 1
ATOM 3591 O O . ALA A 1 468 ? -6.582 28.621 42.345 1.00 95.00 468 ALA A O 1
ATOM 3592 N N . THR A 1 469 ? -4.995 28.866 40.775 1.00 95.19 469 THR A N 1
ATOM 3593 C CA . THR A 1 469 ? -5.807 28.398 39.639 1.00 95.19 469 THR A CA 1
ATOM 3594 C C . THR A 1 469 ? -4.999 27.466 38.756 1.00 95.19 469 THR A C 1
ATOM 3596 O O . THR A 1 469 ? -3.790 27.647 38.621 1.00 95.19 469 THR A O 1
ATOM 3599 N N . ILE A 1 470 ? -5.662 26.482 38.149 1.00 94.12 470 ILE A N 1
ATOM 3600 C CA . ILE A 1 470 ? -5.047 25.556 37.197 1.00 94.12 470 ILE A CA 1
ATOM 3601 C C . ILE A 1 470 ? -5.782 25.645 35.869 1.00 94.12 470 ILE A C 1
ATOM 3603 O O . ILE A 1 470 ? -7.011 25.595 35.836 1.00 94.12 470 ILE A O 1
ATOM 3607 N N . SER A 1 471 ? -5.023 25.766 34.782 1.00 89.62 471 SER A N 1
ATOM 3608 C CA . SER A 1 471 ? -5.546 25.745 33.417 1.00 89.62 471 SER A CA 1
ATOM 3609 C C . SER A 1 471 ? -4.628 24.970 32.483 1.00 89.62 471 SER A C 1
ATOM 3611 O O . SER A 1 471 ? -3.449 24.750 32.765 1.00 89.62 471 SER A O 1
ATOM 3613 N N . ARG A 1 472 ? -5.179 24.589 31.331 1.00 88.31 472 ARG A N 1
ATOM 3614 C CA . ARG A 1 472 ? -4.403 24.061 30.202 1.00 88.31 472 ARG A CA 1
ATOM 3615 C C . ARG A 1 472 ? -3.915 25.164 29.267 1.00 88.31 472 ARG A C 1
ATOM 3617 O O . ARG A 1 472 ? -2.917 24.983 28.582 1.00 88.31 472 ARG A O 1
ATOM 3624 N N . ASP A 1 473 ? -4.585 26.312 29.289 1.00 81.19 473 ASP A N 1
ATOM 3625 C CA . ASP A 1 473 ? -4.185 27.484 28.520 1.00 81.19 473 ASP A CA 1
ATOM 3626 C C . ASP A 1 473 ? -3.012 28.185 29.203 1.00 81.19 473 ASP A C 1
ATOM 3628 O O . ASP A 1 473 ? -3.079 28.520 30.393 1.00 81.19 473 ASP A O 1
ATOM 3632 N N . GLY A 1 474 ? -1.940 28.402 28.449 1.00 83.31 474 GLY A N 1
ATOM 3633 C CA . GLY A 1 474 ? -0.731 29.058 28.920 1.00 83.31 474 GLY A CA 1
ATOM 3634 C C . GLY A 1 474 ? 0.390 29.034 27.888 1.00 83.31 474 GLY A C 1
ATOM 3635 O O . GLY A 1 474 ? 0.281 28.398 26.839 1.00 83.31 474 GLY A O 1
ATOM 3636 N N . SER A 1 475 ? 1.474 29.745 28.185 1.00 85.25 475 SER A N 1
ATOM 3637 C CA . SER A 1 475 ? 2.691 29.777 27.371 1.00 85.25 475 SER A CA 1
ATOM 3638 C C . SER A 1 475 ? 3.888 29.334 28.207 1.00 85.25 475 SER A C 1
ATOM 3640 O O . SER A 1 475 ? 4.053 29.818 29.325 1.00 85.25 475 SER A O 1
ATOM 3642 N N . PRO A 1 476 ? 4.797 28.490 27.683 1.00 88.69 476 PRO A N 1
ATOM 3643 C CA . PRO A 1 476 ? 6.057 28.163 28.351 1.00 88.69 476 PRO A CA 1
ATOM 3644 C C . PRO A 1 476 ? 6.837 29.377 28.872 1.00 88.69 476 PRO A C 1
ATOM 3646 O O . PRO A 1 476 ? 7.470 29.285 29.916 1.00 88.69 476 PRO A O 1
ATOM 3649 N N . SER A 1 477 ? 6.768 30.514 28.173 1.00 88.75 477 SER A N 1
ATOM 3650 C CA . SER A 1 477 ? 7.484 31.741 28.537 1.00 88.75 477 SER A CA 1
ATOM 3651 C C . SER A 1 477 ? 6.939 32.445 29.782 1.00 88.75 477 SER A C 1
ATOM 3653 O O . SER A 1 477 ? 7.595 33.344 30.298 1.00 88.75 477 SER A O 1
ATOM 3655 N N . GLU A 1 478 ? 5.733 32.101 30.242 1.00 91.56 478 GLU A N 1
ATOM 3656 C CA . GLU A 1 478 ? 5.116 32.733 31.415 1.00 91.56 478 GLU A CA 1
ATOM 3657 C C . GLU A 1 478 ? 5.493 32.036 32.735 1.00 91.56 478 GLU A C 1
ATOM 3659 O O . GLU A 1 478 ? 5.281 32.600 33.812 1.00 91.56 478 GLU A O 1
ATOM 3664 N N . ALA A 1 479 ? 6.027 30.813 32.652 1.00 93.88 479 ALA A N 1
ATOM 3665 C CA . ALA A 1 479 ? 6.337 29.975 33.798 1.00 93.88 479 ALA A CA 1
ATOM 3666 C C . ALA A 1 479 ? 7.711 30.320 34.385 1.00 93.88 479 ALA A C 1
ATOM 3668 O O . ALA A 1 479 ? 8.724 30.280 33.690 1.00 93.88 479 ALA A O 1
ATOM 3669 N N . GLN A 1 480 ? 7.756 30.613 35.685 1.00 95.38 480 GLN A N 1
ATOM 3670 C CA . GLN A 1 480 ? 9.012 30.819 36.420 1.00 95.38 480 GLN A CA 1
ATOM 3671 C C . GLN A 1 480 ? 9.646 29.485 36.842 1.00 95.38 480 GLN A C 1
ATOM 3673 O O . GLN A 1 480 ? 10.846 29.422 37.110 1.00 95.38 480 GLN A O 1
ATOM 3678 N N . VAL A 1 481 ? 8.839 28.422 36.896 1.00 95.81 481 VAL A N 1
ATOM 3679 C CA . VAL A 1 481 ? 9.268 27.059 37.214 1.00 95.81 481 VAL A CA 1
ATOM 3680 C C . VAL A 1 481 ? 8.574 26.089 36.264 1.00 95.81 481 VAL A C 1
ATOM 3682 O O . VAL A 1 481 ? 7.351 26.127 36.120 1.00 95.81 481 VAL A O 1
ATOM 3685 N N . THR A 1 482 ? 9.338 25.195 35.641 1.00 96.75 482 THR A N 1
ATOM 3686 C CA . THR A 1 482 ? 8.812 24.066 34.867 1.00 96.75 482 THR A CA 1
ATOM 3687 C C . THR A 1 482 ? 9.177 22.755 35.554 1.00 96.75 482 THR A C 1
ATOM 3689 O O . THR A 1 482 ? 10.346 22.473 35.786 1.00 96.75 482 THR A O 1
ATOM 3692 N N . ILE A 1 483 ? 8.172 21.939 35.855 1.00 96.38 483 ILE A N 1
ATOM 3693 C CA . ILE A 1 483 ? 8.297 20.611 36.454 1.00 96.38 483 ILE A CA 1
ATOM 3694 C C . ILE A 1 483 ? 7.974 19.589 35.363 1.00 96.38 483 ILE A C 1
ATOM 3696 O O . ILE A 1 483 ? 6.840 19.518 34.888 1.00 96.38 483 ILE A O 1
ATOM 3700 N N . LYS A 1 484 ? 8.973 18.813 34.942 1.00 96.25 484 LYS A N 1
ATOM 3701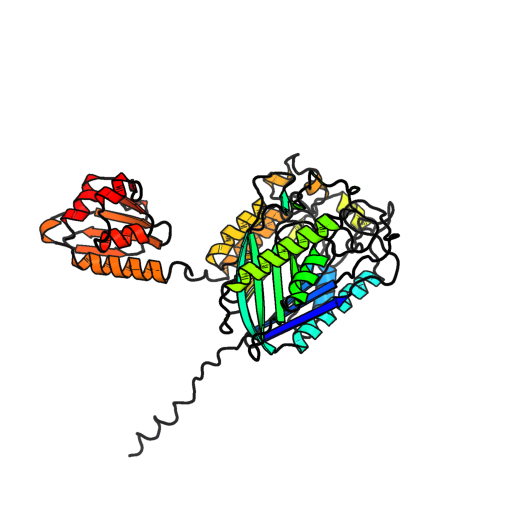 C CA . LYS A 1 484 ? 8.859 17.779 33.907 1.00 96.25 484 LYS A CA 1
ATOM 3702 C C . LYS A 1 484 ? 8.787 16.399 34.545 1.00 96.25 484 LYS A C 1
ATOM 3704 O O . LYS A 1 484 ? 9.614 16.080 35.395 1.00 96.25 484 LYS A O 1
ATOM 3709 N N . ALA A 1 485 ? 7.828 15.582 34.117 1.00 94.38 485 ALA A N 1
ATOM 3710 C CA . ALA A 1 485 ? 7.656 14.211 34.601 1.00 94.38 485 ALA A CA 1
ATOM 3711 C C . ALA A 1 485 ? 6.783 13.378 33.644 1.00 94.38 485 ALA A C 1
ATOM 3713 O O . ALA A 1 485 ? 6.169 13.902 32.713 1.00 94.38 485 ALA A O 1
ATOM 3714 N N . LYS A 1 486 ? 6.671 12.070 33.901 1.00 92.44 486 LYS A N 1
ATOM 3715 C CA . LYS A 1 486 ? 5.516 11.286 33.427 1.00 92.44 486 LYS A CA 1
ATOM 3716 C C . LYS A 1 486 ? 4.287 11.621 34.281 1.00 92.44 486 LYS A C 1
ATOM 3718 O O . LYS A 1 486 ? 4.423 11.861 35.480 1.00 92.44 486 LYS A O 1
ATOM 3723 N N . ALA A 1 487 ? 3.092 11.569 33.702 1.00 90.88 487 ALA A N 1
ATOM 3724 C CA . ALA A 1 487 ? 1.834 11.874 34.378 1.00 90.88 487 ALA A CA 1
ATOM 3725 C C . ALA A 1 487 ? 1.616 11.003 35.620 1.00 90.88 487 ALA A C 1
ATOM 3727 O O . ALA A 1 487 ? 1.287 11.530 36.678 1.00 90.88 487 ALA A O 1
ATOM 3728 N N . GLN A 1 488 ? 1.897 9.699 35.530 1.00 89.81 488 GLN A N 1
ATOM 3729 C CA . GLN A 1 488 ? 1.760 8.790 36.671 1.00 89.81 488 GLN A CA 1
ATOM 3730 C C . GLN A 1 488 ? 2.660 9.179 37.857 1.00 89.81 488 GLN A C 1
ATOM 3732 O O . GLN A 1 488 ? 2.222 9.107 38.999 1.00 89.81 488 GLN A O 1
ATOM 3737 N N . VAL A 1 489 ? 3.884 9.654 37.595 1.00 93.19 489 VAL A N 1
ATOM 3738 C CA . VAL A 1 489 ? 4.807 10.108 38.652 1.00 93.19 489 VAL A CA 1
ATOM 3739 C C . VAL A 1 489 ? 4.236 11.336 39.360 1.00 93.19 489 VAL A C 1
ATOM 3741 O O . VAL A 1 489 ? 4.237 11.389 40.588 1.00 93.19 489 VAL A O 1
ATOM 3744 N N . LEU A 1 490 ? 3.689 12.297 38.603 1.00 94.44 490 LEU A N 1
ATOM 3745 C CA . LEU A 1 490 ? 3.009 13.450 39.195 1.00 94.44 490 LEU A CA 1
ATOM 3746 C C . LEU A 1 490 ? 1.792 13.006 40.023 1.00 94.44 490 LEU A C 1
ATOM 3748 O O . LEU A 1 490 ? 1.638 13.459 41.152 1.00 94.44 490 LEU A O 1
ATOM 3752 N N . LEU A 1 491 ? 0.953 12.106 39.503 1.00 92.69 491 LEU A N 1
ATOM 3753 C CA . LEU A 1 491 ? -0.222 11.588 40.214 1.00 92.69 491 LEU A CA 1
ATOM 3754 C C . LEU A 1 491 ? 0.146 10.918 41.542 1.00 92.69 491 LEU A C 1
ATOM 3756 O O . LEU A 1 491 ? -0.500 11.167 42.562 1.00 92.69 491 LEU A O 1
ATOM 3760 N N . ASP A 1 492 ? 1.189 10.093 41.553 1.00 92.75 492 ASP A N 1
ATOM 3761 C CA . ASP A 1 492 ? 1.639 9.421 42.770 1.00 92.75 492 ASP A CA 1
ATOM 3762 C C . ASP A 1 492 ? 2.177 10.426 43.797 1.00 92.75 492 ASP A C 1
ATOM 3764 O O . ASP A 1 492 ? 1.944 10.258 44.994 1.00 92.75 492 ASP A O 1
ATOM 3768 N N . VAL A 1 493 ? 2.813 11.514 43.347 1.00 92.06 493 VAL A N 1
ATOM 3769 C CA . VAL A 1 493 ? 3.222 12.621 44.224 1.00 92.06 493 VAL A CA 1
ATOM 3770 C C . VAL A 1 493 ? 2.014 13.375 44.784 1.00 92.06 493 VAL A C 1
ATOM 3772 O O . VAL A 1 493 ? 1.904 13.544 45.998 1.00 92.06 493 VAL A O 1
ATOM 3775 N N . LEU A 1 494 ? 1.062 13.774 43.936 1.00 90.44 494 LEU A N 1
ATOM 3776 C CA . LEU A 1 494 ? -0.140 14.506 44.360 1.00 90.44 494 LEU A CA 1
ATOM 3777 C C . LEU A 1 494 ? -1.008 13.683 45.329 1.00 90.44 494 LEU A C 1
ATOM 3779 O O . LEU A 1 494 ? -1.615 14.229 46.256 1.00 90.44 494 LEU A O 1
ATOM 3783 N N . THR A 1 495 ? -1.047 12.362 45.155 1.00 86.88 495 THR A N 1
ATOM 3784 C CA . THR A 1 495 ? -1.814 11.439 46.009 1.00 86.88 495 THR A CA 1
ATOM 3785 C C . THR A 1 495 ? -1.032 10.919 47.220 1.00 86.88 495 THR A C 1
ATOM 3787 O O . THR A 1 495 ? -1.585 10.157 48.010 1.00 86.88 495 THR A O 1
ATOM 37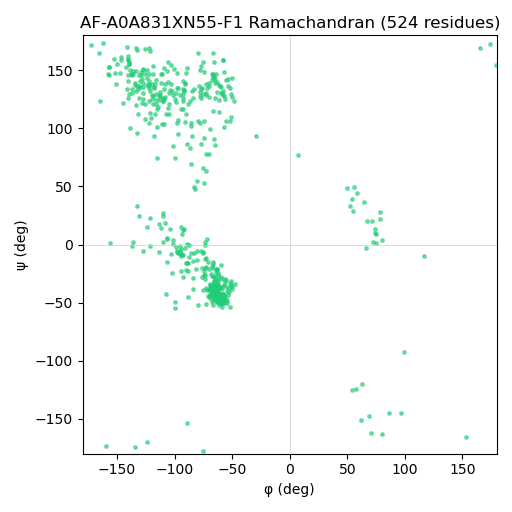90 N N . GLY A 1 496 ? 0.229 11.333 47.399 1.00 87.19 496 GLY A N 1
ATOM 3791 C CA . GLY A 1 496 ? 1.071 10.945 48.536 1.00 87.19 496 GLY A CA 1
ATOM 3792 C C . GLY A 1 496 ? 1.623 9.515 48.476 1.00 87.19 496 GLY A C 1
ATOM 3793 O O . GLY A 1 496 ? 2.212 9.046 49.446 1.00 87.19 496 GLY A O 1
ATOM 3794 N N . LYS A 1 497 ? 1.464 8.814 47.347 1.00 89.25 497 LYS A N 1
ATOM 3795 C CA . LYS A 1 497 ? 2.051 7.484 47.093 1.00 89.25 497 LYS A CA 1
ATOM 3796 C C . LYS A 1 497 ? 3.547 7.550 46.780 1.00 89.25 497 LYS A C 1
ATOM 3798 O O . LYS A 1 497 ? 4.246 6.547 46.906 1.00 89.25 497 LYS A O 1
ATOM 3803 N N . ARG A 1 498 ? 4.036 8.720 46.365 1.00 91.44 498 ARG A N 1
ATOM 3804 C CA . ARG A 1 498 ? 5.437 8.991 46.039 1.00 91.44 498 ARG A CA 1
ATOM 3805 C C . ARG A 1 498 ? 5.884 10.285 46.713 1.00 91.44 498 ARG A C 1
ATOM 3807 O O . ARG A 1 498 ? 5.170 11.280 46.688 1.00 91.44 498 ARG A O 1
ATOM 3814 N N . ASN A 1 499 ? 7.076 10.287 47.304 1.00 92.19 499 ASN A N 1
ATOM 3815 C CA . ASN A 1 499 ? 7.677 11.508 47.830 1.00 92.19 499 ASN A CA 1
ATOM 3816 C C . ASN A 1 499 ? 8.268 12.342 46.676 1.00 92.19 499 ASN A C 1
ATOM 3818 O O . ASN A 1 499 ? 8.996 11.813 45.835 1.00 92.19 499 ASN A O 1
ATOM 3822 N N . ALA A 1 500 ? 7.959 13.641 46.638 1.00 87.19 500 ALA A N 1
ATOM 3823 C CA . ALA A 1 500 ? 8.399 14.539 45.569 1.00 87.19 500 ALA A CA 1
ATOM 3824 C C . ALA A 1 500 ? 9.927 14.720 45.515 1.00 87.19 500 ALA A C 1
ATOM 3826 O O . ALA A 1 500 ? 10.499 14.791 44.428 1.00 87.19 500 ALA A O 1
ATOM 3827 N N . LEU A 1 501 ? 10.587 14.781 46.677 1.00 87.12 501 LEU A N 1
ATOM 3828 C CA . LEU A 1 501 ? 12.034 14.967 46.777 1.00 87.12 501 LEU A CA 1
ATOM 3829 C C . LEU A 1 501 ? 12.784 13.702 46.342 1.00 87.12 501 LEU A C 1
ATOM 3831 O O . LEU A 1 501 ? 13.775 13.800 45.623 1.00 87.12 501 LEU A O 1
ATOM 3835 N N . ASP A 1 502 ? 12.273 12.521 46.694 1.00 88.44 502 ASP A N 1
ATOM 3836 C CA . ASP A 1 502 ? 12.841 11.246 46.238 1.00 88.44 502 ASP A CA 1
ATOM 3837 C C . ASP A 1 502 ? 12.698 11.068 44.720 1.00 88.44 502 ASP A C 1
ATOM 3839 O O . ASP A 1 502 ? 13.653 10.677 44.050 1.00 88.44 502 ASP A O 1
ATOM 3843 N N . ALA A 1 503 ? 11.528 11.402 44.161 1.00 88.19 503 ALA A N 1
ATOM 3844 C CA . ALA A 1 503 ? 11.293 11.360 42.716 1.00 88.19 503 ALA A CA 1
ATOM 3845 C C . ALA A 1 503 ? 12.205 12.340 41.951 1.00 88.19 503 ALA A C 1
ATOM 3847 O O . ALA A 1 503 ? 12.693 12.015 40.869 1.00 88.19 503 ALA A O 1
ATOM 3848 N N . TYR A 1 504 ? 12.486 13.514 42.525 1.00 89.75 504 TYR A N 1
ATOM 3849 C CA . TYR A 1 504 ? 13.465 14.457 41.981 1.00 89.75 504 TYR A CA 1
ATOM 3850 C C . TYR A 1 504 ? 14.897 13.902 42.035 1.00 89.75 504 TYR A C 1
ATOM 3852 O O . TYR A 1 504 ? 15.595 13.896 41.023 1.00 89.75 504 TYR A O 1
ATOM 3860 N N . ASN A 1 505 ? 15.322 13.361 43.181 1.00 87.25 505 ASN A N 1
ATOM 3861 C CA . ASN A 1 505 ? 16.669 12.803 43.358 1.00 87.25 505 ASN A CA 1
ATOM 3862 C C . ASN A 1 505 ? 16.952 11.607 42.429 1.00 87.25 505 ASN A C 1
ATOM 3864 O O . ASN A 1 505 ? 18.099 11.385 42.045 1.00 87.25 505 ASN A O 1
ATOM 3868 N N . LEU A 1 506 ? 15.916 10.849 42.055 1.00 89.62 506 LEU A N 1
ATOM 3869 C CA . LEU A 1 506 ? 15.998 9.725 41.115 1.00 89.62 506 LEU A CA 1
ATOM 3870 C C . LEU A 1 506 ? 15.846 10.136 39.638 1.00 89.62 506 LEU A C 1
ATOM 3872 O O . LEU A 1 506 ? 15.912 9.279 38.759 1.00 89.62 506 LEU A O 1
ATOM 3876 N N . GLY A 1 507 ? 15.648 11.427 39.351 1.00 90.56 507 GLY A N 1
ATOM 3877 C CA . GLY A 1 507 ? 15.486 11.948 37.991 1.00 90.56 507 GLY A CA 1
ATOM 3878 C C . GLY A 1 507 ? 14.128 11.645 37.347 1.00 90.56 507 GLY A C 1
ATOM 3879 O O . GLY A 1 507 ? 13.966 11.824 36.141 1.00 90.56 507 GLY A O 1
ATOM 3880 N N . GLU A 1 508 ? 13.141 11.194 38.125 1.00 89.81 508 GLU A N 1
ATOM 3881 C CA . GLU A 1 508 ? 11.762 10.974 37.663 1.00 89.81 508 GLU A CA 1
ATOM 3882 C C . GLU A 1 508 ? 10.993 12.298 37.527 1.00 89.81 508 GLU A C 1
ATOM 3884 O O . GLU A 1 508 ? 10.077 12.408 36.705 1.00 89.81 508 GLU A O 1
ATOM 3889 N N . ILE A 1 509 ? 11.387 13.296 38.326 1.00 94.62 509 ILE A N 1
ATOM 3890 C CA . ILE A 1 509 ? 10.970 14.694 38.224 1.00 94.62 509 ILE A CA 1
ATOM 3891 C C . ILE A 1 509 ? 12.197 15.542 37.903 1.00 94.62 509 ILE A C 1
ATOM 3893 O O . ILE A 1 509 ? 13.198 15.492 38.612 1.00 94.62 509 ILE A O 1
ATOM 3897 N N . VAL A 1 510 ? 12.091 16.376 36.874 1.00 94.12 510 VAL A N 1
ATOM 3898 C CA . VAL A 1 510 ? 13.105 17.379 36.535 1.00 94.12 510 VAL A CA 1
ATOM 3899 C C . VAL A 1 510 ? 12.507 18.762 36.745 1.00 94.12 510 VAL A C 1
ATOM 3901 O O . VAL A 1 510 ? 11.424 19.054 36.242 1.00 94.12 510 VAL A O 1
ATOM 3904 N N . VAL A 1 511 ? 13.208 19.617 37.486 1.00 94.12 511 VAL A N 1
ATOM 3905 C CA . VAL A 1 511 ? 12.800 21.004 37.736 1.00 94.12 511 VAL A CA 1
ATOM 3906 C C . VAL A 1 511 ? 13.715 21.939 36.954 1.00 94.12 511 VAL A C 1
ATOM 3908 O O . VAL A 1 511 ? 14.934 21.875 37.080 1.00 94.12 511 VAL A O 1
ATOM 3911 N N . GLU A 1 512 ? 13.118 22.822 36.163 1.00 94.25 512 GLU A N 1
ATOM 3912 C CA . GLU A 1 512 ? 13.787 23.911 35.453 1.00 94.25 512 GLU A CA 1
ATOM 3913 C C . GLU A 1 512 ? 13.272 25.255 35.979 1.00 94.25 512 GLU A C 1
ATOM 3915 O O . GLU A 1 512 ? 12.078 25.407 36.238 1.00 94.25 512 GLU A O 1
ATOM 3920 N N . GLY A 1 513 ? 14.157 26.244 36.112 1.00 90.75 513 GLY A N 1
ATOM 3921 C CA . GLY A 1 513 ? 13.827 27.551 36.687 1.00 90.75 513 GLY A CA 1
ATOM 3922 C C . GLY A 1 513 ? 14.182 27.643 38.172 1.00 90.75 513 GLY A C 1
ATOM 3923 O O . GLY A 1 513 ? 15.200 27.105 38.606 1.00 90.75 513 GLY A O 1
ATOM 3924 N N . ASP A 1 514 ? 13.370 28.359 38.947 1.00 86.56 514 ASP A N 1
ATOM 3925 C CA . ASP A 1 514 ? 13.655 28.626 40.362 1.00 86.56 514 ASP A CA 1
ATOM 3926 C C . ASP A 1 514 ? 13.293 27.427 41.264 1.00 86.56 514 ASP A C 1
ATOM 3928 O O . ASP A 1 514 ? 12.126 27.136 41.541 1.00 86.56 514 ASP A O 1
ATOM 3932 N N . ILE A 1 515 ? 14.321 26.727 41.748 1.00 83.19 515 ILE A N 1
ATOM 3933 C CA . ILE A 1 515 ? 14.180 25.557 42.629 1.00 83.19 515 ILE A CA 1
ATOM 3934 C C . ILE A 1 515 ? 13.577 25.940 43.991 1.00 83.19 515 ILE A C 1
ATOM 3936 O O . ILE A 1 515 ? 12.827 25.152 44.570 1.00 83.19 515 ILE A O 1
ATOM 3940 N N . GLY A 1 516 ? 13.854 27.146 44.496 1.00 84.75 516 GLY A N 1
ATOM 3941 C CA . GLY A 1 516 ? 13.270 27.641 45.742 1.00 84.75 516 GLY A CA 1
ATOM 3942 C C . GLY A 1 516 ? 11.758 27.803 45.614 1.00 84.75 516 GLY A C 1
ATOM 3943 O O . GLY A 1 516 ? 11.009 27.344 46.477 1.00 84.75 516 GLY A O 1
ATOM 3944 N N . LEU A 1 517 ? 11.292 28.349 44.486 1.00 88.50 517 LEU A N 1
ATOM 3945 C CA . LEU A 1 517 ? 9.863 28.412 44.170 1.00 88.50 517 LEU A CA 1
ATOM 3946 C C . LEU A 1 517 ? 9.251 27.019 43.984 1.00 88.50 517 LEU A C 1
ATOM 3948 O O . LEU A 1 517 ? 8.112 26.808 44.404 1.00 88.50 517 LEU A O 1
ATOM 3952 N N . ALA A 1 518 ? 9.980 26.059 43.407 1.00 86.44 518 ALA A N 1
ATOM 3953 C CA . ALA A 1 518 ? 9.518 24.673 43.292 1.00 86.44 518 ALA A CA 1
ATOM 3954 C C . ALA A 1 518 ? 9.314 24.007 44.665 1.00 86.44 518 ALA A C 1
ATOM 3956 O O . ALA A 1 518 ? 8.295 23.356 44.885 1.00 86.44 518 ALA A O 1
ATOM 3957 N N . GLN A 1 519 ? 10.235 24.211 45.613 1.00 83.31 519 GLN A N 1
ATOM 3958 C CA . GLN A 1 519 ? 10.096 23.726 46.993 1.00 83.31 519 GLN A CA 1
ATOM 3959 C C . GLN A 1 519 ? 8.964 24.436 47.739 1.00 83.31 519 GLN A C 1
ATOM 3961 O O . GLN A 1 519 ? 8.234 23.809 48.507 1.00 83.31 519 GLN A O 1
ATOM 3966 N N . TYR A 1 520 ? 8.775 25.730 47.475 1.00 86.56 520 TYR A N 1
ATOM 3967 C CA . TYR A 1 520 ? 7.710 26.526 48.080 1.00 86.56 520 TYR A CA 1
ATOM 3968 C C . TYR A 1 520 ? 6.308 25.984 47.763 1.00 86.56 520 TYR A C 1
ATOM 3970 O O . TYR A 1 520 ? 5.400 26.110 48.584 1.00 86.56 520 TYR A O 1
ATOM 3978 N N . LEU A 1 521 ? 6.143 25.303 46.621 1.00 86.62 521 LEU A N 1
ATOM 3979 C CA . LEU A 1 521 ? 4.905 24.616 46.248 1.00 86.62 521 LEU A CA 1
ATOM 3980 C C . LEU A 1 521 ? 4.476 23.569 47.293 1.00 86.62 521 LEU A C 1
ATOM 3982 O O . LEU A 1 521 ? 3.284 23.424 47.539 1.00 86.62 521 LEU A O 1
ATOM 3986 N N . LEU A 1 522 ? 5.427 22.891 47.944 1.00 84.38 522 LEU A N 1
ATOM 3987 C CA . LEU A 1 522 ? 5.154 21.911 49.006 1.00 84.38 522 LEU A CA 1
ATOM 3988 C C . LEU A 1 522 ? 4.734 22.571 50.329 1.00 84.38 522 LEU A C 1
ATOM 3990 O O . LEU A 1 522 ? 4.100 21.938 51.162 1.00 84.38 522 LEU A O 1
ATOM 3994 N N . TYR A 1 523 ? 5.100 23.838 50.540 1.00 84.56 523 TYR A N 1
ATOM 3995 C CA . TYR A 1 523 ? 4.749 24.590 51.745 1.00 84.56 523 TYR A CA 1
ATOM 3996 C C . TYR A 1 523 ? 3.354 25.227 51.648 1.00 84.56 523 TYR A C 1
ATOM 3998 O O . TYR A 1 523 ? 2.611 25.265 52.634 1.00 84.56 523 TYR A O 1
ATOM 4006 N N . VAL A 1 524 ? 2.995 25.734 50.461 1.00 88.00 524 VAL A N 1
ATOM 4007 C CA . VAL A 1 524 ? 1.715 26.431 50.223 1.00 88.00 524 VAL A CA 1
ATOM 4008 C C . VAL A 1 524 ? 0.558 25.503 49.846 1.00 88.00 524 VAL A C 1
ATOM 4010 O O . VAL A 1 524 ? -0.589 25.952 49.853 1.00 88.00 524 VAL A O 1
ATOM 4013 N N . PHE A 1 525 ? 0.835 24.229 49.558 1.00 84.81 525 PHE A N 1
ATOM 4014 C CA . PHE A 1 525 ? -0.166 23.186 49.337 1.00 84.81 525 PHE A CA 1
ATOM 4015 C C . PHE A 1 525 ? 0.054 22.036 50.323 1.00 84.81 525 PHE A C 1
ATOM 4017 O O . PHE A 1 525 ? 0.971 21.238 50.141 1.00 84.81 525 PHE A O 1
ATOM 4024 N N . GLU A 1 526 ? -0.801 21.949 51.346 1.00 73.62 526 GLU A N 1
ATOM 4025 C CA . GLU A 1 526 ? -0.778 20.890 52.371 1.00 73.62 526 GLU A CA 1
ATOM 4026 C C . GLU A 1 526 ? -2.144 20.219 52.538 1.00 73.62 526 GLU A C 1
ATOM 4028 O O . GLU A 1 526 ? -3.174 20.935 52.649 1.00 73.62 526 GLU A O 1
#

Radius of gyration: 27.64 Å; Cα contacts (8 Å, |Δi|>4): 1232; chains: 1; bounding box: 81×60×82 Å

Mean predicted aligned error: 11.67 Å

Nearest PDB structures (foldseek):
  7tl5-assembly1_A  TM=6.181E-01  e=1.710E-07  Klebsiella pneumoniae subsp. pneumoniae NTUH-K2044
  4nur-assembly1_A  TM=6.202E-01  e=3.737E-06  Pseudomonas sp. S9
  2cg2-assembly1_A-2  TM=2.636E-01  e=1.518E-07  Pseudomonas aeruginosa PAO1
  2cfz-assembly1_A  TM=2.083E-01  e=2.589E-07  Pseudomonas aeruginosa PAO1
  5a23-assembly1_C  TM=2.089E-01  e=5.599E-07  Pseudomonas aeruginosa

Secondary structure (DSSP, 8-state):
--SSSSSSS------------EEEEEEEE---SS--BBPSSSS--B-TTEESS--EEEEEEEEETTEEEEEEEESSS---HHHHHHHHHH--SS-GGGEEEEE---TTSB-SSSTTSSTTS----HHHHHHHHHHHHHHHHHHHHT-EEEEEEEEEEE--SSEEESS-TTS---EEEEEEEEETTT--EEEEEEEE---S-S--SSEE---HHHHHHHHHHHTT--EEEEEE-S-TTTEEEPP-TT--SPTT--HHHHHHHHHHHHHHHHHHHTT--EES---EEEEEEEEEEE---HHHHHHHHTTSSPP-TTEETTEEEEEEEEEEETTEEEEE-SSEE-HHHHHHHHHHHTTT-SSEEEETT-S---BEE--HHHHT-GGGHHHHHTBS-TTHHHHHHHHHHHHHHHSPPPS-TTTHHHHHHHHHHHHHHHTTB-HHHHTT--EEEEEEETTTEEEEEEEETTEEEEES---GGG-SEEEEE-HHHHHHHHTTSS-HHHHHHTTSEEEEE-HHHHHHHHHHB-

Foldseek 3Di:
DPPVVVVVVPPPDPPVVLQFKWKFKFKDFLADPDWAFFADDAAAQILPVEAPDTWMWIKMWMDRRNAIAMEIETLHLFAALVLLQLLLVLADLHHSQRYKYFYLNARQAHDRFQPRYDVLGGRHDPVSSVSVSNRNSVRHNNRSVRIARKWKWKFKDFQPQWWAQPLDRVLADRMKIKMWIAHPVPRFTQEIEIEEAARLQQAPDSHRDSFLLVLLQVLCVVVRRHGYHYFYAQHFNPGYTDDDPPDPDPRRRPNVSSNVSSNSSNVRRVVRCVPIDIDRNKDKDKDKDKDKDAQPQPVVVVCCVSCSGDDDPQDDPRMGIDMKMWMDIHQEIEIEDAANEHSVLRVVLCVVCVQAHPPYHYGHSMSHHQQYQDALVRLPDPSCVVSVNSGSDSCRSVRSVVRSVVVVVVGDGDPNVQCPVLLVLLVVLVVVLQVQFDLVLCPQDFFWEWEAAPRRGIKIWTDHPSHIDIDNDDDPVRHQKYKYAHSVQVSCCSVVVDPPVVCVVVVRIDMDHDVVVVVSSVVRGD